Protein AF-A0A4Y7TJY1-F1 (afdb_monomer_lite)

Foldseek 3Di:
DAAAQAALDDDPPADHNHHDPVSVPDDFDPDQVCFQAACPPRDTHRDHPDNHHPVVVVVVPVVVVVVVVCVVDPDPPPDDDDPPRDDDDPDDDDDDDCPDPVVVVVVVVVVVVVVVVVVVVCVVVDDPPDDDDPDPDPPPDDDDDDDPDDPFDKAKEKEPAEWEQEPNDTHHAADADMDIDIGGQQAQLLLVLLLLQLSNQVRCCVRPVAGADSVFKWKAQPQQRHTDPVVCSDPPHTNNNVLVVQLVPCSRPPVVCNVVRYGYIYMYGYDDPPPPVPCVVPPPDDDDDDDDDDDDDDDDDDDDDDDDDDDDDDDDDDDDDDDDPPPDPPPDDDDPPPPAFDKFWWWKWAWDQDPVRDTDIDIDPHTFIKGWHPDFPDDDPFWGWIWMAGPNATWTWIWGQDQPPPDGQDLVNRVVQLRLQRVVLVVLQVLLVVLVVLCVVLSHDAAAEGGWNWIKIAGCDDPRHSHMTTITHDDPPPWDKDWLFDLLGAAPQQPDRHSLRVRLSQLSVCQVLLNQKGKGRWMFTWDQDSSGIHTYTYDIDMAGCVQPSHRSHPHLVSLVSSLVNHDRDPSNVSSVRDRSVRSCCCANPPNVPVDPSPVVPPPDDDDDDDDDDDDDPDDPDDDDDDDDDDDDDDDDDD

Structure (mmCIF, N/CA/C/O backbone):
data_AF-A0A4Y7TJY1-F1
#
_entry.id   AF-A0A4Y7TJY1-F1
#
loop_
_atom_site.group_PDB
_atom_site.id
_atom_site.type_symbol
_atom_site.label_atom_id
_atom_site.label_alt_id
_atom_site.label_comp_id
_atom_site.label_asym_id
_atom_site.label_entity_id
_atom_site.label_seq_id
_atom_site.pdbx_PDB_ins_code
_atom_site.Cartn_x
_atom_site.Cartn_y
_atom_site.Cartn_z
_atom_site.occupancy
_atom_site.B_iso_or_equiv
_atom_site.auth_seq_id
_atom_site.auth_comp_id
_atom_site.auth_asym_id
_atom_site.auth_atom_id
_atom_site.pdbx_PDB_model_num
ATOM 1 N N . MET A 1 1 ? 2.116 18.457 -52.964 1.00 70.31 1 MET A N 1
ATOM 2 C CA . MET A 1 1 ? 1.956 19.749 -52.269 1.00 70.31 1 MET A CA 1
ATOM 3 C C . MET A 1 1 ? 3.172 20.602 -52.580 1.00 70.31 1 MET A C 1
ATOM 5 O O . MET A 1 1 ? 4.274 20.055 -52.633 1.00 70.31 1 MET A O 1
ATOM 9 N N . THR A 1 2 ? 2.963 21.879 -52.875 1.00 86.75 2 THR A N 1
ATOM 10 C CA . THR A 1 2 ? 4.010 22.831 -53.253 1.00 86.75 2 THR A CA 1
ATOM 11 C C . THR A 1 2 ? 4.798 23.290 -52.031 1.00 86.75 2 THR A C 1
ATOM 13 O O . THR A 1 2 ? 4.287 23.365 -50.912 1.00 86.75 2 THR A O 1
ATOM 16 N N . ARG A 1 3 ? 6.097 23.515 -52.228 1.00 91.62 3 ARG A N 1
ATOM 17 C CA . ARG A 1 3 ? 7.054 23.757 -51.148 1.00 91.62 3 ARG A CA 1
ATOM 18 C C . ARG A 1 3 ? 7.685 25.115 -51.317 1.00 91.62 3 ARG A C 1
ATOM 20 O O . ARG A 1 3 ? 7.944 25.537 -52.439 1.00 91.62 3 ARG A O 1
ATOM 27 N N . CYS A 1 4 ? 7.977 25.751 -50.193 1.00 96.00 4 CYS A N 1
ATOM 28 C CA . CYS A 1 4 ? 8.769 26.963 -50.201 1.00 96.00 4 CYS A CA 1
ATOM 29 C C . CYS A 1 4 ? 10.196 26.643 -50.662 1.00 96.00 4 CYS A C 1
ATOM 31 O O . CYS A 1 4 ? 10.893 25.872 -49.997 1.00 96.00 4 CYS A O 1
ATOM 33 N N . SER A 1 5 ? 10.645 27.275 -51.747 1.00 95.19 5 SER A N 1
ATOM 34 C CA . SER A 1 5 ? 12.026 27.165 -52.243 1.00 95.19 5 SER A CA 1
ATOM 35 C C . SER A 1 5 ? 13.069 27.709 -51.254 1.00 95.19 5 SER A C 1
ATOM 37 O O . SER A 1 5 ? 14.223 27.302 -51.299 1.00 95.19 5 SER A O 1
ATOM 39 N N . GLY A 1 6 ? 12.663 28.572 -50.312 1.00 96.25 6 GLY A N 1
ATOM 40 C CA . GLY A 1 6 ? 13.545 29.161 -49.299 1.00 96.25 6 GLY A CA 1
ATOM 41 C C . GLY A 1 6 ? 13.727 28.340 -48.015 1.00 96.25 6 GLY A C 1
ATOM 42 O O . GLY A 1 6 ? 14.833 28.293 -47.498 1.00 96.25 6 GLY A O 1
ATOM 43 N N . CYS A 1 7 ? 12.681 27.703 -47.470 1.00 95.62 7 CYS A N 1
ATOM 44 C CA . CYS A 1 7 ? 12.757 26.997 -46.171 1.00 95.62 7 CYS A CA 1
ATOM 45 C C . CYS A 1 7 ? 12.320 25.527 -46.208 1.00 95.62 7 CYS A C 1
ATOM 47 O O . CYS A 1 7 ? 12.249 24.875 -45.168 1.00 95.62 7 CYS A O 1
ATOM 49 N N . SER A 1 8 ? 11.985 24.996 -47.385 1.00 95.56 8 SER A N 1
ATOM 50 C CA . SER A 1 8 ? 11.481 23.633 -47.619 1.00 95.56 8 SER A CA 1
ATOM 51 C C . SER A 1 8 ? 10.107 23.286 -47.022 1.00 95.56 8 SER A C 1
ATOM 53 O O . SER A 1 8 ? 9.554 22.247 -47.388 1.00 95.56 8 SER A O 1
ATOM 55 N N . ARG A 1 9 ? 9.519 24.137 -46.163 1.00 93.81 9 ARG A N 1
ATOM 56 C CA . ARG A 1 9 ? 8.193 23.904 -45.562 1.00 93.81 9 ARG A CA 1
ATOM 57 C C . ARG A 1 9 ? 7.085 23.852 -46.617 1.00 93.81 9 ARG A C 1
ATOM 59 O O . ARG A 1 9 ? 7.161 24.483 -47.675 1.00 93.81 9 ARG A O 1
ATOM 66 N N . ASN A 1 10 ? 6.050 23.086 -46.300 1.00 92.88 10 ASN A N 1
ATOM 67 C CA . ASN A 1 10 ? 4.933 22.799 -47.185 1.00 92.88 10 ASN A CA 1
ATOM 68 C C . ASN A 1 10 ? 3.810 23.838 -47.038 1.00 92.88 10 ASN A C 1
ATOM 70 O O . ASN A 1 10 ? 3.381 24.132 -45.924 1.00 92.88 10 ASN A O 1
ATOM 74 N N . PHE A 1 11 ? 3.332 24.380 -48.160 1.00 93.12 11 PHE A N 1
ATOM 75 C CA . PHE A 1 11 ? 2.278 25.393 -48.197 1.00 93.12 11 PHE A CA 1
ATOM 76 C C . PHE A 1 11 ? 1.290 25.051 -49.323 1.00 93.12 11 PHE A C 1
ATOM 78 O O . PHE A 1 11 ? 1.629 25.226 -50.492 1.00 93.12 11 PHE A O 1
ATOM 85 N N . PRO A 1 12 ? 0.060 24.597 -49.011 1.00 88.81 12 PRO A N 1
ATOM 86 C CA . PRO A 1 12 ? -0.884 24.087 -50.013 1.00 88.81 12 PRO A CA 1
ATOM 87 C C . PRO A 1 12 ? -1.243 25.063 -51.142 1.00 88.81 12 PRO A C 1
ATOM 89 O O . PRO A 1 12 ? -1.577 24.623 -52.237 1.00 88.81 12 PRO A O 1
ATOM 92 N N . ALA A 1 13 ? -1.177 26.370 -50.878 1.00 92.69 13 ALA A N 1
ATOM 93 C CA . ALA A 1 13 ? -1.553 27.430 -51.814 1.00 92.69 13 ALA A CA 1
ATOM 94 C C . ALA A 1 13 ? -0.352 28.105 -52.509 1.00 92.69 13 ALA A C 1
ATOM 96 O O . ALA A 1 13 ? -0.518 29.131 -53.164 1.00 92.69 13 ALA A O 1
ATOM 97 N N . LEU A 1 14 ? 0.866 27.583 -52.341 1.00 94.88 14 LEU A N 1
ATOM 98 C CA . LEU A 1 14 ? 2.070 28.196 -52.903 1.00 94.88 14 LEU A CA 1
ATOM 99 C C . LEU A 1 14 ? 2.267 27.767 -54.365 1.00 94.88 14 LEU A C 1
ATOM 101 O O . LEU A 1 14 ? 2.017 26.613 -54.698 1.00 94.88 14 LEU A O 1
ATOM 105 N N . ALA A 1 15 ? 2.721 28.659 -55.246 1.00 92.69 15 ALA A N 1
ATOM 106 C CA . ALA A 1 15 ? 3.098 28.270 -56.610 1.00 92.69 15 ALA A CA 1
ATOM 107 C C . ALA A 1 15 ? 4.378 27.405 -56.612 1.00 92.69 15 ALA A C 1
ATOM 109 O O . ALA A 1 15 ? 5.124 27.386 -55.629 1.00 92.69 15 ALA A O 1
ATOM 110 N N . HIS A 1 16 ? 4.639 26.677 -57.705 1.00 90.44 16 HIS A N 1
ATOM 111 C CA . HIS A 1 16 ? 5.894 25.931 -57.856 1.00 90.44 16 HIS A CA 1
ATOM 112 C C . HIS A 1 16 ? 7.080 26.910 -57.794 1.00 90.44 16 HIS A C 1
ATOM 114 O O . HIS A 1 16 ? 7.009 27.995 -58.365 1.00 90.44 16 HIS A O 1
ATOM 120 N N . ASP A 1 17 ? 8.116 26.561 -57.028 1.00 90.25 17 ASP A N 1
ATOM 121 C CA . ASP A 1 17 ? 9.324 27.369 -56.775 1.00 90.25 17 ASP A CA 1
ATOM 122 C C . ASP A 1 17 ? 9.122 28.728 -56.081 1.00 90.25 17 ASP A C 1
ATOM 124 O O . ASP A 1 17 ? 10.088 29.459 -55.837 1.00 90.25 17 ASP A O 1
ATOM 128 N N . ALA A 1 18 ? 7.897 29.057 -55.666 1.00 94.38 18 ALA A N 1
ATOM 129 C CA . ALA A 1 18 ? 7.642 30.276 -54.916 1.00 94.38 18 ALA A CA 1
ATOM 130 C C . ALA A 1 18 ? 8.153 30.184 -53.466 1.00 94.38 18 ALA A C 1
ATOM 132 O O . ALA A 1 18 ? 8.266 29.116 -52.858 1.00 94.38 18 ALA A O 1
ATOM 133 N N . ARG A 1 19 ? 8.461 31.351 -52.895 1.00 95.62 19 ARG A N 1
ATOM 134 C CA . ARG A 1 19 ? 8.821 31.514 -51.480 1.00 95.62 19 ARG A CA 1
ATOM 135 C C . ARG A 1 19 ? 7.575 31.804 -50.659 1.00 95.62 19 ARG A C 1
ATOM 137 O O . ARG A 1 19 ? 6.732 32.583 -51.095 1.00 95.62 19 ARG A O 1
ATOM 144 N N . CYS A 1 20 ? 7.465 31.223 -49.467 1.00 96.00 20 CYS A N 1
ATOM 145 C CA . CYS A 1 20 ? 6.410 31.585 -48.522 1.00 96.00 20 CYS A CA 1
ATOM 146 C C . CYS A 1 20 ? 6.605 33.016 -48.004 1.00 96.00 20 CYS A C 1
ATOM 148 O O . CYS A 1 20 ? 7.716 33.544 -48.064 1.00 96.00 20 CYS A O 1
ATOM 150 N N . GLY A 1 21 ? 5.553 33.622 -47.443 1.00 95.25 21 GLY A N 1
ATOM 151 C CA . GLY A 1 21 ? 5.612 35.003 -46.943 1.00 95.25 21 GLY A CA 1
ATOM 152 C C . GLY A 1 21 ? 6.767 35.247 -45.963 1.00 95.25 21 GLY A C 1
ATOM 153 O O . GLY A 1 21 ? 7.467 36.244 -46.071 1.00 95.25 21 GLY A O 1
ATOM 154 N N . HIS A 1 22 ? 7.066 34.282 -45.087 1.00 94.44 22 HIS A N 1
ATOM 155 C CA . HIS A 1 22 ? 8.203 34.374 -44.160 1.00 94.44 22 HIS A CA 1
ATOM 156 C C . HIS A 1 22 ? 9.560 34.444 -44.877 1.00 94.44 22 HIS A C 1
ATOM 158 O O . HIS A 1 22 ? 10.417 35.244 -44.521 1.00 94.44 22 HIS A O 1
ATOM 164 N N . CYS A 1 23 ? 9.753 33.641 -45.925 1.00 95.81 23 CYS A N 1
ATOM 165 C CA . CYS A 1 23 ? 10.979 33.657 -46.728 1.00 95.81 23 CYS A CA 1
ATOM 166 C C . CYS A 1 23 ? 11.071 34.853 -47.682 1.00 95.81 23 CYS A C 1
ATOM 168 O O . CYS A 1 23 ? 12.161 35.141 -48.158 1.00 95.81 23 CYS A O 1
ATOM 170 N N . GLN A 1 24 ? 9.956 35.521 -47.987 1.00 95.81 24 GLN A N 1
ATOM 171 C CA . GLN A 1 24 ? 9.954 36.766 -48.761 1.00 95.81 24 GLN A CA 1
ATOM 172 C C . GLN A 1 24 ? 10.336 37.977 -47.899 1.00 95.81 24 GLN A C 1
ATOM 174 O O . GLN A 1 24 ? 10.910 38.931 -48.410 1.00 95.81 24 GLN A O 1
ATOM 179 N N . LEU A 1 25 ? 10.027 37.935 -46.598 1.00 95.12 25 LEU A N 1
ATOM 180 C CA . LEU A 1 25 ? 10.331 39.011 -45.650 1.00 95.12 25 LEU A CA 1
ATOM 181 C C . LEU A 1 25 ? 11.764 38.956 -45.102 1.00 95.12 25 LEU A C 1
ATOM 183 O O . LEU A 1 25 ? 12.270 39.961 -44.604 1.00 95.12 25 LEU A O 1
ATOM 187 N N . LYS A 1 26 ? 12.432 37.799 -45.166 1.00 94.44 26 LYS A N 1
ATOM 188 C CA . LYS A 1 26 ? 13.830 37.670 -44.740 1.00 94.44 26 LYS A CA 1
ATOM 189 C C . LYS A 1 26 ? 14.770 38.292 -45.773 1.00 94.44 26 LYS A C 1
ATOM 191 O O . LYS A 1 26 ? 14.588 38.129 -46.976 1.00 94.44 26 LYS A O 1
ATOM 196 N N . LYS A 1 27 ? 15.807 38.984 -45.287 1.00 94.12 27 LYS A N 1
ATOM 197 C CA . LYS A 1 27 ? 16.873 39.521 -46.139 1.00 94.12 27 LYS A CA 1
ATOM 198 C C . LYS A 1 27 ? 17.574 38.358 -46.861 1.00 94.12 27 LYS A C 1
ATOM 200 O O . LYS A 1 27 ? 17.953 37.401 -46.177 1.00 94.12 27 LYS A O 1
ATOM 205 N N . PRO A 1 28 ? 17.757 38.432 -48.192 1.00 92.06 28 PRO A N 1
ATOM 206 C CA . PRO A 1 28 ? 18.382 37.349 -48.923 1.00 92.06 28 PRO A CA 1
ATOM 207 C C . PRO A 1 28 ? 19.860 37.180 -48.544 1.00 92.06 28 PRO A C 1
ATOM 209 O O . PRO A 1 28 ? 20.559 38.167 -48.295 1.00 92.06 28 PRO A O 1
ATOM 212 N N . ARG A 1 29 ? 20.325 35.930 -48.498 1.00 93.50 29 ARG A N 1
ATOM 213 C CA . ARG A 1 29 ? 21.725 35.536 -48.283 1.00 93.50 29 ARG A CA 1
ATOM 214 C C . ARG A 1 29 ? 22.392 35.349 -49.641 1.00 93.50 29 ARG A C 1
ATOM 216 O O . ARG A 1 29 ? 21.967 34.504 -50.428 1.00 93.50 29 ARG A O 1
ATOM 223 N N . ALA A 1 30 ? 23.404 36.166 -49.924 1.00 88.25 30 ALA A N 1
ATOM 224 C CA . ALA A 1 30 ? 24.015 36.259 -51.251 1.00 88.25 30 ALA A CA 1
ATOM 225 C C . ALA A 1 30 ? 24.935 35.074 -51.590 1.00 88.25 30 ALA A C 1
ATOM 227 O O . ALA A 1 30 ? 25.140 34.784 -52.766 1.00 88.25 30 ALA A O 1
ATOM 228 N N . LEU A 1 31 ? 25.476 34.401 -50.572 1.00 93.00 31 LEU A N 1
ATOM 229 C CA . LEU A 1 31 ? 26.429 33.304 -50.708 1.00 93.00 31 LEU A CA 1
ATOM 230 C C . LEU A 1 31 ? 25.761 31.975 -50.343 1.00 93.00 31 LEU A C 1
ATOM 232 O O . LEU A 1 31 ? 25.045 31.889 -49.342 1.00 93.00 31 LEU A O 1
ATOM 236 N N . ILE A 1 32 ? 25.976 30.940 -51.159 1.00 91.81 32 ILE A N 1
ATOM 237 C CA . ILE A 1 32 ? 25.360 29.618 -50.958 1.00 91.81 32 ILE A CA 1
ATOM 238 C C . ILE A 1 32 ? 25.939 28.910 -49.728 1.00 91.81 32 ILE A C 1
ATOM 240 O O . ILE A 1 32 ? 25.266 28.096 -49.102 1.00 91.81 32 ILE A O 1
ATOM 244 N N . GLU A 1 33 ? 27.156 29.275 -49.334 1.00 92.38 33 GLU A N 1
ATOM 245 C CA . GLU A 1 33 ? 27.851 28.806 -48.135 1.00 92.38 33 GLU A CA 1
ATOM 246 C C . GLU A 1 33 ? 27.136 29.241 -46.847 1.00 92.38 33 GLU A C 1
ATOM 248 O O . GLU A 1 33 ? 27.290 28.611 -45.804 1.00 92.38 33 GLU A O 1
ATOM 253 N N . GLU A 1 34 ? 26.316 30.294 -46.916 1.00 92.56 34 GLU A N 1
ATOM 254 C CA . GLU A 1 34 ? 25.502 30.771 -45.796 1.00 92.56 34 GLU A CA 1
ATOM 255 C C . GLU A 1 34 ? 24.132 30.078 -45.723 1.00 92.56 34 GLU A C 1
ATOM 257 O O . GLU A 1 34 ? 23.330 30.374 -44.830 1.00 92.56 34 GLU A O 1
ATOM 262 N N . TRP A 1 35 ? 23.799 29.201 -46.673 1.00 97.00 35 TRP A N 1
ATOM 263 C CA . TRP A 1 35 ? 22.515 28.505 -46.700 1.00 97.00 35 TRP A CA 1
ATOM 264 C C . TRP A 1 35 ? 22.553 27.290 -45.771 1.00 97.00 35 TRP A C 1
ATOM 266 O O . TRP A 1 35 ? 23.569 26.614 -45.634 1.00 97.00 35 TRP A O 1
ATOM 276 N N . GLY A 1 36 ? 21.424 26.981 -45.133 1.00 94.56 36 GLY A N 1
ATOM 277 C CA . GLY A 1 36 ? 21.324 25.772 -44.320 1.00 94.56 36 GLY A CA 1
ATOM 278 C C . GLY A 1 36 ? 21.211 24.540 -45.216 1.00 94.56 36 GLY A C 1
ATOM 279 O O . GLY A 1 36 ? 20.316 24.474 -46.061 1.00 94.56 36 GLY A O 1
ATOM 280 N N . SER A 1 37 ? 22.091 23.557 -45.038 1.00 95.75 37 SER A N 1
ATOM 281 C CA . SER A 1 37 ? 22.025 22.270 -45.732 1.00 95.75 37 SER A CA 1
ATOM 282 C C . SER A 1 37 ? 21.289 21.228 -44.893 1.00 95.75 37 SER A C 1
ATOM 284 O O . SER A 1 37 ? 21.457 21.127 -43.680 1.00 95.75 37 SER A O 1
ATOM 286 N N . CYS A 1 38 ? 20.432 20.446 -45.547 1.00 94.75 38 CYS A N 1
ATOM 287 C CA . CYS A 1 38 ? 19.780 19.305 -44.917 1.00 94.75 38 CYS A CA 1
ATOM 288 C C . CYS A 1 38 ? 20.818 18.220 -44.601 1.00 94.75 38 CYS A C 1
ATOM 290 O O . CYS A 1 38 ? 21.448 17.704 -45.524 1.00 94.75 38 CYS A O 1
ATOM 292 N N . SER A 1 39 ? 20.934 17.806 -43.340 1.00 92.75 39 SER A N 1
ATOM 293 C CA . SER A 1 39 ? 21.872 16.769 -42.896 1.00 92.75 39 SER A CA 1
ATOM 294 C C . SER A 1 39 ? 21.580 15.382 -43.475 1.00 92.75 39 SER A C 1
ATOM 296 O O . SER A 1 39 ? 22.467 14.537 -43.486 1.00 92.75 39 SER A O 1
ATOM 298 N N . HIS A 1 40 ? 20.367 15.145 -43.991 1.00 92.19 40 HIS A N 1
ATOM 299 C CA . HIS A 1 40 ? 19.986 13.862 -44.585 1.00 92.19 40 HIS A CA 1
ATOM 300 C C . HIS A 1 40 ? 20.140 13.819 -46.114 1.00 92.19 40 HIS A C 1
ATOM 302 O O . HIS A 1 40 ? 20.742 12.892 -46.641 1.00 92.19 40 HIS A O 1
ATOM 308 N N . CYS A 1 41 ? 19.613 14.804 -46.855 1.00 94.00 41 CYS A N 1
ATOM 309 C CA . CYS A 1 41 ? 19.654 14.789 -48.331 1.00 94.00 41 CYS A CA 1
ATOM 310 C C . CYS A 1 41 ? 20.677 15.745 -48.957 1.00 94.00 41 CYS A C 1
ATOM 312 O O . CYS A 1 41 ? 20.738 15.845 -50.181 1.00 94.00 41 CYS A O 1
ATOM 314 N N . GLY A 1 42 ? 21.409 16.519 -48.153 1.00 94.69 42 GLY A N 1
ATOM 315 C CA . GLY A 1 42 ? 22.419 17.475 -48.617 1.00 94.69 42 GLY A CA 1
ATOM 316 C C . GLY A 1 42 ? 21.879 18.711 -49.346 1.00 94.69 42 GLY A C 1
ATOM 317 O O . GLY A 1 42 ? 22.651 19.595 -49.699 1.00 94.69 42 GLY A O 1
ATOM 318 N N . SER A 1 43 ? 20.566 18.819 -49.582 1.00 95.19 43 SER A N 1
ATOM 319 C CA . SER A 1 43 ? 19.988 19.973 -50.282 1.00 95.19 43 SER A CA 1
ATOM 320 C C . SER A 1 43 ? 20.085 21.240 -49.430 1.00 95.19 43 SER A C 1
ATOM 322 O O . SER A 1 43 ? 19.687 21.230 -48.262 1.00 95.19 43 SER A O 1
ATOM 324 N N . ALA A 1 44 ? 20.576 22.324 -50.030 1.00 95.56 44 ALA A N 1
ATOM 325 C CA . ALA A 1 44 ? 20.696 23.628 -49.392 1.00 95.56 44 ALA A CA 1
ATOM 326 C C . ALA A 1 44 ? 19.414 24.454 -49.559 1.00 95.56 44 ALA A C 1
ATOM 328 O O . ALA A 1 44 ? 18.839 24.515 -50.646 1.00 95.56 44 ALA A O 1
ATOM 329 N N . TYR A 1 45 ? 18.987 25.110 -48.482 1.00 96.56 45 TYR A N 1
ATOM 330 C CA . TYR A 1 45 ? 17.880 26.058 -48.480 1.00 96.56 45 TYR A CA 1
ATOM 331 C C . TYR A 1 45 ? 18.303 27.322 -47.732 1.00 96.56 45 TYR A C 1
ATOM 333 O O . TYR A 1 45 ? 18.798 27.271 -46.605 1.00 96.56 45 TYR A O 1
ATOM 341 N N . GLU A 1 46 ? 18.069 28.473 -48.349 1.00 96.62 46 GLU A N 1
ATOM 342 C CA . GLU A 1 46 ? 18.521 29.774 -47.849 1.00 96.62 46 GLU A CA 1
ATOM 343 C C . GLU A 1 46 ? 18.050 30.101 -46.424 1.00 96.62 46 GLU A C 1
ATOM 345 O O . GLU A 1 46 ? 18.721 30.798 -45.660 1.00 96.62 46 GLU A O 1
ATOM 350 N N . HIS A 1 47 ? 16.882 29.591 -46.048 1.00 96.38 47 HIS A N 1
ATOM 351 C CA . HIS A 1 47 ? 16.245 29.836 -44.761 1.00 96.38 47 HIS A CA 1
ATOM 352 C C . HIS A 1 47 ? 15.802 28.530 -44.096 1.00 96.38 47 HIS A C 1
ATOM 354 O O . HIS A 1 47 ? 14.711 28.475 -43.520 1.00 96.38 47 HIS A O 1
ATOM 360 N N . LEU A 1 48 ? 16.611 27.470 -44.193 1.00 95.88 48 LEU A N 1
ATOM 361 C CA . LEU A 1 48 ? 16.347 26.232 -43.463 1.00 95.88 48 LEU A CA 1
ATOM 362 C C . LEU A 1 48 ? 16.368 26.493 -41.948 1.00 95.88 48 LEU A C 1
ATOM 364 O O . LEU A 1 48 ? 17.385 26.895 -41.390 1.00 95.88 48 LEU A O 1
ATOM 368 N N . GLU A 1 49 ? 15.235 26.274 -41.282 1.00 88.69 49 GLU A N 1
ATOM 369 C CA . GLU A 1 49 ? 15.100 26.376 -39.824 1.00 88.69 49 GLU A CA 1
ATOM 370 C C . GLU A 1 49 ? 15.161 24.958 -39.233 1.00 88.69 49 GLU A C 1
ATOM 372 O O . GLU A 1 49 ? 14.125 24.369 -38.926 1.00 88.69 49 GLU A O 1
ATOM 377 N N . GLY A 1 50 ? 16.363 24.376 -39.166 1.00 89.81 50 GLY A N 1
ATOM 378 C CA . GLY A 1 50 ? 16.614 23.040 -38.609 1.00 89.81 50 GLY A CA 1
ATOM 379 C C . GLY A 1 50 ? 17.686 22.248 -39.364 1.00 89.81 50 GLY A C 1
ATOM 380 O O . GLY A 1 50 ? 18.166 22.682 -40.407 1.00 89.81 50 GLY A O 1
ATOM 381 N N . ALA A 1 51 ? 18.048 21.072 -38.839 1.00 91.75 51 ALA A N 1
ATOM 382 C CA . ALA A 1 51 ? 19.023 20.180 -39.475 1.00 91.75 51 ALA A CA 1
ATOM 383 C C . ALA A 1 51 ? 18.440 19.405 -40.671 1.00 91.75 51 ALA A C 1
ATOM 385 O O . ALA A 1 51 ? 19.176 19.001 -41.561 1.00 91.75 51 ALA A O 1
ATOM 386 N N . LEU A 1 52 ? 17.118 19.207 -40.726 1.00 92.62 52 LEU A N 1
ATOM 387 C CA . LEU A 1 52 ? 16.452 18.409 -41.757 1.00 92.62 52 LEU A CA 1
ATOM 388 C C . LEU A 1 52 ? 15.499 19.265 -42.592 1.00 92.62 52 LEU A C 1
ATOM 390 O O . LEU A 1 52 ? 14.734 20.068 -42.061 1.00 92.62 52 LEU A O 1
ATOM 394 N N . CYS A 1 53 ? 15.503 19.059 -43.910 1.00 94.06 53 CYS A N 1
ATOM 395 C CA . CYS A 1 53 ? 14.463 19.605 -44.774 1.00 94.06 53 CYS A CA 1
ATOM 396 C C . CYS A 1 53 ? 13.170 18.811 -44.628 1.00 94.06 53 CYS A C 1
ATOM 398 O O . CYS A 1 53 ? 13.201 17.608 -44.379 1.00 94.06 53 CYS A O 1
ATOM 400 N N . PHE A 1 54 ? 12.041 19.456 -44.913 1.00 89.50 54 PHE A N 1
ATOM 401 C CA . PHE A 1 54 ? 10.710 18.861 -44.764 1.00 89.50 54 PHE A CA 1
ATOM 402 C C . PHE A 1 54 ? 10.541 17.536 -45.533 1.00 89.50 54 PHE A C 1
ATOM 404 O O . PHE A 1 54 ? 9.778 16.667 -45.138 1.00 89.50 54 PHE A O 1
ATOM 411 N N . LYS A 1 55 ? 11.276 17.353 -46.644 1.00 87.50 55 LYS A N 1
ATOM 412 C CA . LYS A 1 55 ? 11.299 16.096 -47.420 1.00 87.50 55 LYS A CA 1
ATOM 413 C C . LYS A 1 55 ? 11.827 14.922 -46.597 1.00 87.50 55 LYS A C 1
ATOM 415 O O . LYS A 1 55 ? 11.321 13.822 -46.747 1.00 87.50 55 LYS A O 1
ATOM 420 N N . CYS A 1 56 ? 12.851 15.179 -45.795 1.00 89.44 56 CYS A N 1
ATOM 421 C CA . CYS A 1 56 ? 13.521 14.190 -44.965 1.00 89.44 56 CYS A CA 1
ATOM 422 C C . CYS A 1 56 ? 12.808 14.030 -43.626 1.00 89.44 56 CYS A C 1
ATOM 424 O O . CYS A 1 56 ? 12.762 12.927 -43.111 1.00 89.44 56 CYS A O 1
ATOM 426 N N . THR A 1 57 ? 12.181 15.094 -43.118 1.00 85.81 57 THR A N 1
ATOM 427 C CA . THR A 1 57 ? 11.315 15.013 -41.935 1.00 85.81 57 THR A CA 1
ATOM 428 C C . THR A 1 57 ? 10.084 14.135 -42.193 1.00 85.81 57 THR A C 1
ATOM 430 O O . THR A 1 57 ? 9.728 13.338 -41.340 1.00 85.81 57 THR A O 1
ATOM 433 N N . ASP A 1 58 ? 9.479 14.223 -43.386 1.00 73.12 58 ASP A N 1
ATOM 434 C CA . ASP A 1 58 ? 8.354 13.361 -43.793 1.00 73.12 58 ASP A CA 1
ATOM 435 C C . ASP A 1 58 ? 8.783 11.925 -44.174 1.00 73.12 58 ASP A C 1
ATOM 437 O O . ASP A 1 58 ? 7.932 11.043 -44.285 1.00 73.12 58 ASP A O 1
ATOM 441 N N . ALA A 1 59 ? 10.070 11.682 -44.453 1.00 56.66 59 ALA A N 1
ATOM 442 C CA . ALA A 1 59 ? 10.562 10.377 -44.909 1.00 56.66 59 ALA A CA 1
ATOM 443 C C . ALA A 1 59 ? 10.800 9.380 -43.760 1.00 56.66 59 ALA A C 1
ATOM 445 O O . ALA A 1 59 ? 10.792 8.177 -44.011 1.00 56.66 59 ALA A O 1
ATOM 446 N N . ASP A 1 60 ? 10.931 9.857 -42.517 1.00 48.78 60 ASP A N 1
ATOM 447 C CA . ASP A 1 60 ? 10.967 8.992 -41.326 1.00 48.78 60 ASP A CA 1
ATOM 448 C C . ASP A 1 60 ? 9.584 8.414 -40.958 1.00 48.78 60 ASP A C 1
ATOM 450 O O . ASP A 1 60 ? 9.486 7.472 -40.174 1.00 48.78 60 ASP A O 1
ATOM 454 N N . ASP A 1 61 ? 8.508 8.863 -41.615 1.00 50.19 61 ASP A N 1
ATOM 455 C CA . ASP A 1 61 ? 7.190 8.223 -41.567 1.00 50.19 61 ASP A CA 1
ATOM 456 C C . ASP A 1 61 ? 7.044 7.177 -42.691 1.00 50.19 61 ASP A C 1
ATOM 458 O O . ASP A 1 61 ? 6.168 7.260 -43.564 1.00 50.19 61 ASP A O 1
ATOM 462 N N . GLY A 1 62 ? 7.878 6.130 -42.660 1.00 52.44 62 GLY A N 1
ATOM 463 C CA . GLY A 1 62 ? 7.866 5.018 -43.633 1.00 52.44 62 GLY A CA 1
ATOM 464 C C . GLY A 1 62 ? 6.492 4.345 -43.839 1.00 52.44 62 GLY A C 1
ATOM 465 O O . GLY A 1 62 ? 6.241 3.689 -44.851 1.00 52.44 62 GLY A O 1
ATOM 466 N N . VAL A 1 63 ? 5.545 4.573 -42.929 1.00 50.34 63 VAL A N 1
ATOM 467 C CA . VAL A 1 63 ? 4.166 4.068 -42.982 1.00 50.34 63 VAL A CA 1
ATOM 468 C C . VAL A 1 63 ? 3.297 4.817 -44.008 1.00 50.34 63 VAL A C 1
ATOM 470 O O . VAL A 1 63 ? 2.450 4.210 -44.670 1.00 50.34 63 VAL A O 1
ATOM 473 N N . VAL A 1 64 ? 3.508 6.122 -44.207 1.00 49.66 64 VAL A N 1
ATOM 474 C CA . VAL A 1 64 ? 2.674 6.943 -45.110 1.00 49.66 64 VAL A CA 1
ATOM 475 C C . VAL A 1 64 ? 3.036 6.697 -46.577 1.00 49.66 64 VAL A C 1
ATOM 477 O O . VAL A 1 64 ? 2.171 6.746 -47.458 1.00 49.66 64 VAL A O 1
ATOM 480 N N . GLN A 1 65 ? 4.299 6.375 -46.853 1.00 47.66 65 GLN A N 1
ATOM 481 C CA . GLN A 1 65 ? 4.776 6.067 -48.201 1.00 47.66 65 GLN A CA 1
ATOM 482 C C . GLN A 1 65 ? 4.338 4.663 -48.655 1.00 47.66 65 GLN A C 1
ATOM 484 O O . GLN A 1 65 ? 3.906 4.511 -49.799 1.00 47.66 65 GLN A O 1
ATOM 489 N N . ALA A 1 66 ? 4.307 3.680 -47.744 1.00 51.53 66 ALA A N 1
ATOM 490 C CA . ALA A 1 66 ? 3.719 2.359 -47.990 1.00 51.53 66 ALA A CA 1
ATOM 491 C C . ALA A 1 66 ? 2.203 2.442 -48.269 1.00 51.53 66 ALA A C 1
ATOM 493 O O . ALA A 1 66 ? 1.702 1.824 -49.211 1.00 51.53 66 ALA A O 1
ATOM 494 N N . ALA A 1 67 ? 1.477 3.281 -47.520 1.00 48.59 67 ALA A N 1
ATOM 495 C CA . ALA A 1 67 ? 0.048 3.507 -47.736 1.00 48.59 67 ALA A CA 1
ATOM 496 C C . ALA A 1 67 ? -0.248 4.223 -49.068 1.00 48.59 67 ALA A C 1
ATOM 498 O O . ALA A 1 67 ? -1.184 3.855 -49.777 1.00 48.59 67 ALA A O 1
ATOM 499 N N . ARG A 1 68 ? 0.565 5.214 -49.463 1.00 52.78 68 ARG A N 1
ATOM 500 C CA . ARG A 1 68 ? 0.419 5.889 -50.767 1.00 52.78 68 ARG A CA 1
ATOM 501 C C . ARG A 1 68 ? 0.798 4.989 -51.945 1.00 52.78 68 ARG A C 1
ATOM 503 O O . ARG A 1 68 ? 0.137 5.075 -52.975 1.00 52.78 68 ARG A O 1
ATOM 510 N N . GLY A 1 69 ? 1.785 4.103 -51.787 1.00 57.50 69 GLY A N 1
ATOM 511 C CA . GLY A 1 69 ? 2.122 3.078 -52.783 1.00 57.50 69 GLY A CA 1
ATOM 512 C C . GLY A 1 69 ? 0.979 2.085 -53.016 1.00 57.50 69 GLY A C 1
ATOM 513 O O . GLY A 1 69 ? 0.628 1.809 -54.161 1.00 57.50 69 GLY A O 1
ATOM 514 N N . ALA A 1 70 ? 0.324 1.636 -51.942 1.00 52.97 70 ALA A N 1
ATOM 515 C CA . ALA A 1 70 ? -0.837 0.747 -52.023 1.00 52.97 70 ALA A CA 1
ATOM 516 C C . ALA A 1 70 ? -2.076 1.411 -52.660 1.00 52.97 70 ALA A C 1
ATOM 518 O O . ALA A 1 70 ? -2.868 0.741 -53.317 1.00 52.97 70 ALA A O 1
ATOM 519 N N . ILE A 1 71 ? -2.239 2.730 -52.501 1.00 59.06 71 ILE A N 1
ATOM 520 C CA . ILE A 1 71 ? -3.357 3.491 -53.090 1.00 59.06 71 ILE A CA 1
ATOM 521 C C . ILE A 1 71 ? -3.090 3.855 -54.561 1.00 59.06 71 ILE A C 1
ATOM 523 O O . ILE A 1 71 ? -4.020 3.870 -55.363 1.00 59.06 71 ILE A O 1
ATOM 527 N N . ALA A 1 72 ? -1.837 4.134 -54.934 1.00 59.09 72 ALA A N 1
ATOM 528 C CA . ALA A 1 72 ? -1.459 4.487 -56.305 1.00 59.09 72 ALA A CA 1
ATOM 529 C C . ALA A 1 72 ? -1.363 3.275 -57.252 1.00 59.09 72 ALA A C 1
ATOM 531 O O . ALA A 1 72 ? -1.343 3.451 -58.468 1.00 59.09 72 ALA A O 1
ATOM 532 N N . SER A 1 73 ? -1.323 2.053 -56.715 1.00 45.97 73 SER A N 1
ATOM 533 C CA . SER A 1 73 ? -1.405 0.796 -57.470 1.00 45.97 73 SER A CA 1
ATOM 534 C C . SER A 1 73 ? -2.548 -0.072 -56.936 1.00 45.97 73 SER A C 1
ATOM 536 O O . SER A 1 73 ? -2.293 -1.068 -56.256 1.00 45.97 73 SER A O 1
ATOM 538 N N . PRO A 1 74 ? -3.821 0.286 -57.202 1.00 44.50 74 PRO A N 1
ATOM 539 C CA . PRO A 1 74 ? -4.940 -0.548 -56.797 1.00 44.50 74 PRO A CA 1
ATOM 540 C C . PRO A 1 74 ? -4.844 -1.880 -57.542 1.00 44.50 74 PRO A C 1
ATOM 542 O O . PRO A 1 74 ? -4.945 -1.943 -58.768 1.00 44.50 74 PRO A O 1
ATOM 545 N N . VAL A 1 75 ? -4.614 -2.948 -56.782 1.00 44.47 75 VAL A N 1
ATOM 546 C CA . VAL A 1 75 ? -4.541 -4.316 -57.292 1.00 44.47 75 VAL A CA 1
ATOM 547 C C . VAL A 1 75 ? -5.842 -4.620 -58.030 1.00 44.47 75 VAL A C 1
ATOM 549 O O . VAL A 1 75 ? -6.911 -4.625 -57.424 1.00 44.47 75 VAL A O 1
ATOM 552 N N . ASN A 1 76 ? -5.761 -4.850 -59.341 1.00 40.53 76 ASN A N 1
ATOM 553 C CA . ASN A 1 76 ? -6.883 -5.317 -60.146 1.00 40.53 76 ASN A CA 1
ATOM 554 C C . ASN A 1 76 ? -7.063 -6.824 -59.882 1.00 40.53 76 ASN A C 1
ATOM 556 O O . ASN A 1 76 ? -6.252 -7.617 -60.365 1.00 40.53 76 ASN A O 1
ATOM 560 N N . PRO A 1 77 ? -8.111 -7.262 -59.161 1.00 44.75 77 PRO A N 1
ATOM 561 C CA . PRO A 1 77 ? -8.250 -8.657 -58.740 1.00 44.75 77 PRO A CA 1
ATOM 562 C C . PRO A 1 77 ? -8.581 -9.624 -59.893 1.00 44.75 77 PRO A C 1
ATOM 564 O O . PRO A 1 77 ? -8.814 -10.805 -59.651 1.00 44.75 77 PRO A O 1
ATOM 567 N N . ARG A 1 78 ? -8.619 -9.154 -61.150 1.00 41.47 78 ARG A N 1
ATOM 568 C CA . ARG A 1 78 ? -8.874 -9.976 -62.346 1.00 41.47 78 ARG A CA 1
ATOM 569 C C . ARG A 1 78 ? -7.704 -10.079 -63.327 1.00 41.47 78 ARG A C 1
ATOM 571 O O . ARG A 1 78 ? -7.858 -10.743 -64.346 1.00 41.47 78 ARG A O 1
ATOM 578 N N . ALA A 1 79 ? -6.550 -9.481 -63.037 1.00 43.59 79 ALA A N 1
ATOM 579 C CA . ALA A 1 79 ? -5.392 -9.519 -63.931 1.00 43.59 79 ALA A CA 1
ATOM 580 C C . ALA A 1 79 ? -4.146 -10.074 -63.223 1.00 43.59 79 ALA A C 1
ATOM 582 O O . ALA A 1 79 ? -3.189 -9.354 -62.972 1.00 43.59 79 ALA A O 1
ATOM 583 N N . HIS A 1 80 ? -4.151 -11.375 -62.927 1.00 42.69 80 HIS A N 1
ATOM 584 C CA . HIS A 1 80 ? -2.915 -12.141 -62.761 1.00 42.69 80 HIS A CA 1
ATOM 585 C C . HIS A 1 80 ? -2.893 -13.267 -63.796 1.00 42.69 80 HIS A C 1
ATOM 587 O O . HIS A 1 80 ? -3.267 -14.406 -63.536 1.00 42.69 80 HIS A O 1
ATOM 593 N N . THR A 1 81 ? -2.440 -12.924 -64.996 1.00 41.50 81 THR A N 1
ATOM 594 C CA . THR A 1 81 ? -1.633 -13.831 -65.811 1.00 41.50 81 THR A CA 1
ATOM 595 C C . THR A 1 81 ? -0.183 -13.552 -65.438 1.00 41.50 81 THR A C 1
ATOM 597 O O . THR A 1 81 ? 0.279 -12.423 -65.595 1.00 41.50 81 THR A O 1
ATOM 600 N N . GLY A 1 82 ? 0.526 -14.547 -64.898 1.00 47.81 82 GLY A N 1
ATOM 601 C CA . GLY A 1 82 ? 1.985 -14.472 -64.794 1.00 47.81 82 GLY A CA 1
ATOM 602 C C . GLY A 1 82 ? 2.625 -14.345 -66.187 1.00 47.81 82 GLY A C 1
ATOM 603 O O 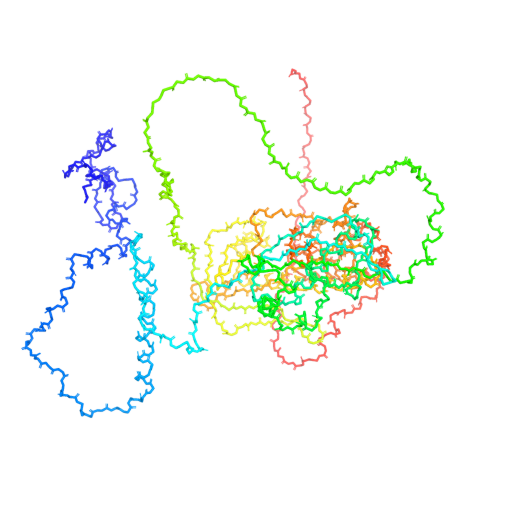. GLY A 1 82 ? 1.929 -14.563 -67.185 1.00 47.81 82 GLY A O 1
ATOM 604 N N . PRO A 1 83 ? 3.929 -14.030 -66.269 1.00 38.56 83 PRO A N 1
ATOM 605 C CA . PRO A 1 83 ? 4.634 -13.792 -67.534 1.00 38.56 83 PRO A CA 1
ATOM 606 C C . PRO A 1 83 ? 4.602 -14.966 -68.536 1.00 38.56 83 PRO A C 1
ATOM 608 O O . PRO A 1 83 ? 4.957 -14.763 -69.691 1.00 38.56 83 PRO A O 1
ATOM 611 N N . ASP A 1 84 ? 4.065 -16.133 -68.154 1.00 43.06 84 ASP A N 1
ATOM 612 C CA . ASP A 1 84 ? 4.007 -17.331 -69.004 1.00 43.06 84 ASP A CA 1
ATOM 613 C C . ASP A 1 84 ? 2.579 -17.824 -69.340 1.00 43.06 84 ASP A C 1
ATOM 615 O O . ASP A 1 84 ? 2.413 -18.897 -69.921 1.00 43.06 84 ASP A O 1
ATOM 619 N N . GLY A 1 85 ? 1.525 -17.074 -68.994 1.00 41.03 85 GLY A N 1
ATOM 620 C CA . GLY A 1 85 ? 0.182 -17.243 -69.579 1.00 41.03 85 GLY A CA 1
ATOM 621 C C . GLY A 1 85 ? -0.426 -18.662 -69.616 1.00 41.03 85 GLY A C 1
ATOM 622 O O . GLY A 1 85 ? -0.967 -19.050 -70.654 1.00 41.03 85 GLY A O 1
ATOM 623 N N . ARG A 1 86 ? -0.402 -19.450 -68.526 1.00 34.78 86 ARG A N 1
ATOM 624 C CA . ARG A 1 86 ? -1.090 -20.764 -68.477 1.00 34.78 86 ARG A CA 1
ATOM 625 C C . ARG A 1 86 ? -1.982 -20.980 -67.250 1.00 34.78 86 ARG A C 1
ATOM 627 O O . ARG A 1 86 ? -1.742 -20.459 -66.168 1.00 34.78 86 ARG A O 1
ATOM 634 N N . VAL A 1 87 ? -3.045 -21.744 -67.498 1.00 40.03 87 VAL A N 1
ATOM 635 C CA . VAL A 1 87 ? -4.283 -21.909 -66.722 1.00 40.03 87 VAL A CA 1
ATOM 636 C C . VAL A 1 87 ? -4.273 -23.201 -65.881 1.00 40.03 87 VAL A C 1
ATOM 638 O O . VAL A 1 87 ? -3.732 -24.212 -66.313 1.00 40.03 87 VAL A O 1
ATOM 641 N N . SER A 1 88 ? -4.992 -23.152 -64.751 1.00 37.47 88 SER A N 1
ATOM 642 C CA . SER A 1 88 ? -5.539 -24.243 -63.913 1.00 37.47 88 SER A CA 1
ATOM 643 C C . SER A 1 88 ? -4.598 -25.063 -63.013 1.00 37.47 88 SER A C 1
ATOM 645 O O . SER A 1 88 ? -3.852 -25.936 -63.450 1.00 37.47 88 SER A O 1
ATOM 647 N N . LEU A 1 89 ? -4.773 -24.859 -61.702 1.00 35.22 89 LEU A N 1
ATOM 648 C CA . LEU A 1 89 ? -4.346 -25.732 -60.606 1.00 35.22 89 LEU A CA 1
ATOM 649 C C . LEU A 1 89 ? -5.467 -26.739 -60.287 1.00 35.22 89 LEU A C 1
ATOM 651 O O . LEU A 1 89 ? -6.242 -26.546 -59.354 1.00 35.22 89 LEU A O 1
ATOM 655 N N . SER A 1 90 ? -5.568 -27.823 -61.056 1.00 36.56 90 SER A N 1
ATOM 656 C CA . SER A 1 90 ? -6.347 -29.008 -60.649 1.00 36.56 90 SER A CA 1
ATOM 657 C C . SER A 1 90 ? -5.631 -30.334 -60.915 1.00 36.56 90 SER A C 1
ATOM 659 O O . SER A 1 90 ? -6.239 -31.395 -60.842 1.00 36.56 90 SER A O 1
ATOM 661 N N . SER A 1 91 ? -4.331 -30.309 -61.203 1.00 38.28 91 SER A N 1
ATOM 662 C CA . SER A 1 91 ? -3.568 -31.527 -61.475 1.00 38.28 91 SER A CA 1
ATOM 663 C C . SER A 1 91 ? -2.100 -31.340 -61.112 1.00 38.28 91 SER A C 1
ATOM 665 O O . SER A 1 91 ? -1.281 -31.038 -61.975 1.00 38.28 91 SER A O 1
ATOM 667 N N . ARG A 1 92 ? -1.782 -31.477 -59.822 1.00 39.94 92 ARG A N 1
ATOM 668 C CA . ARG A 1 92 ? -0.459 -31.870 -59.301 1.00 39.94 92 ARG A CA 1
ATOM 669 C C . ARG A 1 92 ? -0.577 -32.094 -57.794 1.00 39.94 92 ARG A C 1
ATOM 671 O O . ARG A 1 92 ? -0.219 -31.250 -56.985 1.00 39.94 92 ARG A O 1
ATOM 678 N N . VAL A 1 93 ? -1.133 -33.246 -57.436 1.00 44.09 93 VAL A N 1
ATOM 679 C CA . VAL A 1 93 ? -0.912 -33.863 -56.127 1.00 44.09 93 VAL A CA 1
ATOM 680 C C . VAL A 1 93 ? -0.447 -35.279 -56.419 1.00 44.09 93 VAL A C 1
ATOM 682 O O . VAL A 1 93 ? -1.251 -36.192 -56.560 1.00 44.09 93 VAL A O 1
ATOM 685 N N . HIS A 1 94 ? 0.860 -35.425 -56.592 1.00 42.59 94 HIS A N 1
ATOM 686 C CA . HIS A 1 94 ? 1.549 -36.670 -56.307 1.00 42.59 94 HIS A CA 1
ATOM 687 C C . HIS A 1 94 ? 2.939 -36.326 -55.775 1.00 42.59 94 HIS A C 1
ATOM 689 O O . HIS A 1 94 ? 3.677 -35.580 -56.410 1.00 42.59 94 HIS A O 1
ATOM 695 N N . GLU A 1 95 ? 3.209 -36.891 -54.597 1.00 42.50 95 GLU A N 1
ATOM 696 C CA . GLU A 1 95 ? 4.523 -37.152 -54.004 1.00 42.50 95 GLU A CA 1
ATOM 697 C C . GLU A 1 95 ? 5.342 -35.948 -53.525 1.00 42.50 95 GLU A C 1
ATOM 699 O O . GLU A 1 95 ? 6.169 -35.405 -54.245 1.00 42.50 95 GLU A O 1
ATOM 704 N N . GLN A 1 96 ? 5.166 -35.597 -52.245 1.00 38.31 96 GLN A N 1
ATOM 705 C CA . GLN A 1 96 ? 6.193 -35.741 -51.197 1.00 38.31 96 GLN A CA 1
ATOM 706 C C . GLN A 1 96 ? 5.695 -35.137 -49.872 1.00 38.31 96 GLN A C 1
ATOM 708 O O . GLN A 1 96 ? 5.076 -34.079 -49.864 1.00 38.31 96 GLN A O 1
ATOM 713 N N . GLY A 1 97 ? 6.002 -35.813 -48.761 1.00 37.91 97 GLY A N 1
ATOM 714 C CA . GLY A 1 97 ? 5.919 -35.262 -47.406 1.00 37.91 97 GLY A CA 1
ATOM 715 C C . GLY A 1 97 ? 4.625 -35.577 -46.661 1.00 37.91 97 GLY A C 1
ATOM 716 O O . GLY A 1 97 ? 3.544 -35.126 -47.024 1.00 37.91 97 GLY A O 1
ATOM 717 N N . SER A 1 98 ? 4.742 -36.347 -45.583 1.00 48.34 98 SER A N 1
ATOM 718 C CA . SER A 1 98 ? 3.706 -36.606 -44.585 1.00 48.34 98 SER A CA 1
ATOM 719 C C . SER A 1 98 ? 3.407 -35.358 -43.740 1.00 48.34 98 SER A C 1
ATOM 721 O O . SER A 1 98 ? 3.558 -35.397 -42.518 1.00 48.34 98 SER A O 1
ATOM 723 N N . ASP A 1 99 ? 2.983 -34.263 -44.375 1.00 52.88 99 ASP A N 1
ATOM 724 C CA . ASP A 1 99 ? 2.473 -33.092 -43.663 1.00 52.88 99 ASP A CA 1
ATOM 725 C C . ASP A 1 99 ? 1.105 -33.418 -43.088 1.00 52.88 99 ASP A C 1
ATOM 727 O O . ASP A 1 99 ? 0.098 -33.634 -43.777 1.00 52.88 99 ASP A O 1
ATOM 731 N N . SER A 1 100 ? 1.141 -33.556 -41.770 1.00 66.62 100 SER A N 1
ATOM 732 C CA . SER A 1 100 ? 0.070 -34.050 -40.937 1.00 66.62 100 SER A CA 1
ATOM 733 C C . SER A 1 100 ? -1.216 -33.247 -41.147 1.00 66.62 100 SER A C 1
ATOM 735 O O . SER A 1 100 ? -1.218 -32.034 -41.356 1.00 66.62 100 SER A O 1
ATOM 737 N N . ASN A 1 101 ? -2.364 -33.910 -40.998 1.00 74.75 101 ASN A N 1
ATOM 738 C CA . ASN A 1 101 ? -3.665 -33.241 -40.899 1.00 74.75 101 ASN A CA 1
ATOM 739 C C . ASN A 1 101 ? -3.683 -32.096 -39.861 1.00 74.75 101 ASN A C 1
ATOM 741 O O . ASN A 1 101 ? -4.579 -31.254 -39.913 1.00 74.75 101 ASN A O 1
ATOM 745 N N . GLN A 1 102 ? -2.714 -32.058 -38.941 1.00 70.38 102 GLN A N 1
ATOM 746 C CA . GLN A 1 102 ? -2.522 -30.977 -37.988 1.00 70.38 102 GLN A CA 1
ATOM 747 C C . GLN A 1 102 ? -2.125 -29.667 -38.671 1.00 70.38 102 GLN A C 1
ATOM 749 O O . GLN A 1 102 ? -2.752 -28.652 -38.405 1.00 70.38 102 GLN A O 1
ATOM 754 N N . GLU A 1 103 ? -1.213 -29.674 -39.641 1.00 68.25 103 GLU A N 1
ATOM 755 C CA . GLU A 1 103 ? -0.810 -28.436 -40.317 1.00 68.25 103 GLU A CA 1
ATOM 756 C C . GLU A 1 103 ? -1.937 -27.830 -41.152 1.00 68.25 103 GLU A C 1
ATOM 758 O O . GLU A 1 103 ? -2.113 -26.611 -41.196 1.00 68.25 103 GLU A O 1
ATOM 763 N N . ARG A 1 104 ? -2.769 -28.682 -41.766 1.00 72.69 104 ARG A N 1
ATOM 764 C CA . ARG A 1 104 ? -3.986 -28.230 -42.458 1.00 72.69 104 ARG A CA 1
ATOM 765 C C . ARG A 1 104 ? -4.994 -27.628 -41.481 1.00 72.69 104 ARG A C 1
ATOM 767 O O . ARG A 1 104 ? -5.647 -26.644 -41.829 1.00 72.69 104 ARG A O 1
ATOM 774 N N . ARG A 1 105 ? -5.112 -28.181 -40.267 1.00 71.44 105 ARG A N 1
ATOM 775 C CA . ARG A 1 105 ? -5.949 -27.622 -39.192 1.00 71.44 105 ARG A CA 1
ATOM 776 C C . ARG A 1 105 ? -5.390 -26.300 -38.678 1.00 71.44 105 ARG A C 1
ATOM 778 O O . ARG A 1 105 ? -6.157 -25.351 -38.556 1.00 71.44 105 ARG A O 1
ATOM 785 N N . ASP A 1 106 ? -4.084 -26.201 -38.471 1.00 67.50 106 ASP A N 1
ATOM 786 C CA . ASP A 1 106 ? -3.423 -24.992 -37.978 1.00 67.50 106 ASP A CA 1
ATOM 787 C C . ASP A 1 106 ? -3.474 -23.874 -39.024 1.00 67.50 106 ASP A C 1
ATOM 789 O O . ASP A 1 106 ? -3.761 -22.721 -38.706 1.00 67.50 106 ASP A O 1
ATOM 793 N N . HIS A 1 107 ? -3.283 -24.208 -40.301 1.00 75.06 107 HIS A N 1
ATOM 794 C CA . HIS A 1 107 ? -3.474 -23.270 -41.401 1.00 75.06 107 HIS A CA 1
ATOM 795 C C . HIS A 1 107 ? -4.934 -22.804 -41.491 1.00 75.06 107 HIS A C 1
ATOM 797 O O . HIS A 1 107 ? -5.187 -21.604 -41.594 1.00 75.06 107 HIS A O 1
ATOM 803 N N . ALA A 1 108 ? -5.907 -23.718 -41.390 1.00 72.19 108 ALA A N 1
ATOM 804 C CA . ALA A 1 108 ? -7.322 -23.352 -41.353 1.00 72.19 108 ALA A CA 1
ATOM 805 C C . ALA A 1 108 ? -7.662 -22.464 -40.138 1.00 72.19 108 ALA A C 1
ATOM 807 O O . ALA A 1 108 ? -8.400 -21.491 -40.289 1.00 72.19 108 ALA A O 1
ATOM 808 N N . ALA A 1 109 ? -7.084 -22.735 -38.964 1.00 69.31 109 ALA A N 1
ATOM 809 C CA . ALA A 1 109 ? -7.245 -21.920 -37.761 1.00 69.31 109 ALA A CA 1
ATOM 810 C C . ALA A 1 109 ? -6.652 -20.514 -37.937 1.00 69.31 109 ALA A C 1
ATOM 812 O O . ALA A 1 109 ? -7.314 -19.530 -37.604 1.00 69.31 109 ALA A O 1
ATOM 813 N N . ARG A 1 110 ? -5.461 -20.394 -38.541 1.00 71.69 110 ARG A N 1
ATOM 814 C CA . ARG A 1 110 ? -4.842 -19.099 -38.876 1.00 71.69 110 ARG A CA 1
ATOM 815 C C . ARG A 1 110 ? -5.695 -18.292 -39.853 1.00 71.69 110 ARG A C 1
ATOM 817 O O . ARG A 1 110 ? -5.909 -17.102 -39.631 1.00 71.69 110 ARG A O 1
ATOM 824 N N . VAL A 1 111 ? -6.232 -18.931 -40.894 1.00 69.19 111 VAL A N 1
ATOM 825 C CA . VAL A 1 111 ? -7.124 -18.273 -41.865 1.00 69.19 111 VAL A CA 1
ATOM 826 C C . VAL A 1 111 ? -8.422 -17.815 -41.194 1.00 69.19 111 VAL A C 1
ATOM 828 O O . VAL A 1 111 ? -8.838 -16.677 -41.396 1.00 69.19 111 VAL A O 1
ATOM 831 N N . LEU A 1 112 ? -9.039 -18.642 -40.345 1.00 68.25 112 LEU A N 1
ATOM 832 C CA . LEU A 1 112 ? -10.257 -18.273 -39.612 1.00 68.25 112 LEU A CA 1
ATOM 833 C C . LEU A 1 112 ? -10.017 -17.145 -38.600 1.00 68.25 112 LEU A C 1
ATOM 835 O O . LEU A 1 112 ? -10.845 -16.237 -38.506 1.00 68.25 112 LEU A O 1
ATOM 839 N N . ALA A 1 113 ? -8.888 -17.159 -37.889 1.00 65.19 113 ALA A N 1
ATOM 840 C CA . ALA A 1 113 ? -8.484 -16.075 -36.996 1.00 65.19 113 ALA A CA 1
ATOM 841 C C . ALA A 1 113 ? -8.291 -14.765 -37.773 1.00 65.19 113 ALA A C 1
ATOM 843 O O . ALA A 1 113 ? -8.825 -13.732 -37.371 1.00 65.19 113 ALA A O 1
ATOM 844 N N . HIS A 1 114 ? -7.626 -14.827 -38.931 1.00 68.12 114 HIS A N 1
ATOM 845 C CA . HIS A 1 114 ? -7.415 -13.674 -39.804 1.00 68.12 114 HIS A CA 1
ATOM 846 C C . HIS A 1 114 ? -8.728 -13.124 -40.390 1.00 68.12 114 HIS A C 1
ATOM 848 O O . HIS A 1 114 ? -8.922 -11.913 -40.483 1.00 68.12 114 HIS A O 1
ATOM 854 N N . MET A 1 115 ? -9.681 -13.997 -40.731 1.00 67.38 115 MET A N 1
ATOM 855 C CA . MET A 1 115 ? -11.021 -13.581 -41.165 1.00 67.38 115 MET A CA 1
ATOM 856 C C . MET A 1 115 ? -11.847 -12.982 -40.016 1.00 67.38 115 MET A C 1
ATOM 858 O O . MET A 1 115 ? -12.598 -12.029 -40.232 1.00 67.38 115 MET A O 1
ATOM 862 N N . GLY A 1 116 ? -11.704 -13.509 -38.795 1.00 66.50 116 GLY A N 1
ATOM 863 C CA . GLY A 1 116 ? -12.343 -12.978 -37.589 1.00 66.50 116 GLY A CA 1
ATOM 864 C C . GLY A 1 116 ? -11.836 -11.581 -37.231 1.00 66.50 116 GLY A C 1
ATOM 865 O O . GLY A 1 116 ? -12.642 -10.669 -37.023 1.00 66.50 116 GLY A O 1
ATOM 866 N N . SER A 1 117 ? -10.515 -11.386 -37.248 1.00 68.31 117 SER A N 1
ATOM 867 C CA . SER A 1 117 ? -9.901 -10.068 -37.073 1.00 68.31 117 SER A CA 1
ATOM 868 C C . SER A 1 117 ? -10.279 -9.125 -38.210 1.00 68.31 117 SER A C 1
ATOM 870 O O . SER A 1 117 ? -10.624 -7.981 -37.942 1.00 68.31 117 SER A O 1
ATOM 872 N N . GLY A 1 118 ? -10.324 -9.611 -39.455 1.00 71.19 118 GLY A N 1
ATOM 873 C CA . GLY A 1 118 ? -10.711 -8.818 -40.621 1.00 71.19 118 GLY A CA 1
ATOM 874 C C . GLY A 1 118 ? -12.148 -8.295 -40.554 1.00 71.19 118 GLY A C 1
ATOM 875 O O . GLY A 1 118 ? -12.404 -7.166 -40.961 1.00 71.19 118 GLY A O 1
ATOM 876 N N . TYR A 1 119 ? -13.093 -9.059 -39.991 1.00 69.75 119 TYR A N 1
ATOM 877 C CA . TYR A 1 119 ? -14.454 -8.560 -39.764 1.00 69.75 119 TYR A CA 1
ATOM 878 C C . TYR A 1 119 ? -14.503 -7.506 -38.652 1.00 69.75 119 TYR A C 1
ATOM 880 O O . TYR A 1 119 ? -15.124 -6.461 -38.835 1.00 69.75 119 TYR A O 1
ATOM 888 N N . ALA A 1 120 ? -13.840 -7.751 -37.516 1.00 61.09 120 ALA A N 1
ATOM 889 C CA . ALA A 1 120 ? -13.757 -6.774 -36.428 1.00 61.09 120 ALA A CA 1
ATOM 890 C C . ALA A 1 120 ? -13.080 -5.471 -36.892 1.00 61.09 120 ALA A C 1
ATOM 892 O O . ALA A 1 120 ? -13.535 -4.376 -36.569 1.00 61.09 120 ALA A O 1
ATOM 893 N N . GLU A 1 121 ? -12.052 -5.592 -37.725 1.00 63.62 121 GLU A N 1
ATOM 894 C CA . GLU A 1 121 ? -11.331 -4.486 -38.339 1.00 63.62 121 GLU A CA 1
ATOM 895 C C . GLU A 1 121 ? -12.172 -3.767 -39.400 1.00 63.62 121 GLU A C 1
ATOM 897 O O . GLU A 1 121 ? -12.207 -2.540 -39.417 1.00 63.62 121 GLU A O 1
ATOM 902 N N . ALA A 1 122 ? -12.918 -4.490 -40.239 1.00 65.12 122 ALA A N 1
ATOM 903 C CA . ALA A 1 122 ? -13.856 -3.891 -41.187 1.00 65.12 122 ALA A CA 1
ATOM 904 C C . ALA A 1 122 ? -14.975 -3.124 -40.466 1.00 65.12 122 ALA A C 1
ATOM 906 O O . ALA A 1 122 ? -15.314 -2.018 -40.881 1.00 65.12 122 ALA A O 1
ATOM 907 N N . VAL A 1 123 ? -15.506 -3.667 -39.363 1.00 65.81 123 VAL A N 1
ATOM 908 C CA . VAL A 1 123 ? -16.461 -2.976 -38.478 1.00 65.81 123 VAL A CA 1
ATOM 909 C C . VAL A 1 123 ? -15.825 -1.739 -37.846 1.00 65.81 123 VAL A C 1
ATOM 911 O O . VAL A 1 123 ? -16.459 -0.688 -37.827 1.00 65.81 123 VAL A O 1
ATOM 914 N N . GLY A 1 124 ? -14.569 -1.826 -37.404 1.00 59.72 124 GLY A N 1
ATOM 915 C CA . GLY A 1 124 ? -13.819 -0.687 -36.868 1.00 59.72 124 GLY A CA 1
ATOM 916 C C . GLY A 1 124 ? -13.475 0.389 -37.906 1.00 59.72 124 GLY A C 1
ATOM 917 O O . GLY A 1 124 ? -13.325 1.553 -37.548 1.00 59.72 124 GLY A O 1
ATOM 918 N N . ARG A 1 125 ? -13.375 0.025 -39.192 1.00 62.78 125 ARG A N 1
ATOM 919 C CA . ARG A 1 125 ? -13.044 0.928 -40.312 1.00 62.78 125 ARG A CA 1
ATOM 920 C C . ARG A 1 125 ? -14.268 1.446 -41.080 1.00 62.78 125 ARG A C 1
ATOM 922 O O . ARG A 1 125 ? -14.108 2.268 -41.982 1.00 62.78 125 ARG A O 1
ATOM 929 N N . ALA A 1 126 ? -15.473 0.959 -40.787 1.00 66.12 126 ALA A N 1
ATOM 930 C CA . ALA A 1 126 ? -16.677 1.349 -41.513 1.00 66.12 126 ALA A CA 1
ATOM 931 C C . ALA A 1 126 ? -17.032 2.827 -41.318 1.00 66.12 126 ALA A C 1
ATOM 933 O O . ALA A 1 126 ? -16.966 3.373 -40.220 1.00 66.12 126 ALA A O 1
ATOM 934 N N . ILE A 1 127 ? -17.477 3.458 -42.408 1.00 51.69 127 ILE A N 1
ATOM 935 C CA . ILE A 1 127 ? -17.930 4.851 -42.421 1.00 51.69 127 ILE A CA 1
ATOM 936 C C . ILE A 1 127 ? -19.180 4.992 -41.524 1.00 51.69 127 ILE A C 1
ATOM 938 O O . ILE A 1 127 ? -20.078 4.146 -41.603 1.00 51.69 127 ILE A O 1
ATOM 942 N N . PRO A 1 128 ? -19.289 6.052 -40.699 1.00 44.97 128 PRO A N 1
ATOM 943 C CA . PRO A 1 128 ? -20.413 6.243 -39.784 1.00 44.97 128 PRO A CA 1
ATOM 944 C C . PRO A 1 128 ? -21.782 6.164 -40.477 1.00 44.97 128 PRO A C 1
ATOM 946 O O . PRO A 1 128 ? -22.032 6.833 -41.476 1.00 44.97 128 PRO A O 1
ATOM 949 N N . GLY A 1 129 ? -22.679 5.335 -39.931 1.00 58.59 129 GLY A N 1
ATOM 950 C CA . GLY A 1 129 ? -24.012 5.067 -40.489 1.00 58.59 129 GLY A CA 1
ATOM 951 C C . GLY A 1 129 ? -24.076 3.882 -41.461 1.00 58.59 129 GLY A C 1
ATOM 952 O O . GLY A 1 129 ? -25.171 3.407 -41.768 1.00 58.59 129 GLY A O 1
ATOM 953 N N . MET A 1 130 ? -22.933 3.345 -41.898 1.00 49.19 130 MET A N 1
ATOM 954 C CA . MET A 1 130 ? -22.890 2.158 -42.747 1.00 49.19 130 MET A CA 1
ATOM 955 C C . MET A 1 130 ? -23.014 0.891 -41.895 1.00 49.19 130 MET A C 1
ATOM 957 O O . MET A 1 130 ? -22.129 0.544 -41.116 1.00 49.19 130 MET A O 1
ATOM 961 N N . ARG A 1 131 ? -24.134 0.176 -42.041 1.00 56.53 131 ARG A N 1
ATOM 962 C CA . ARG A 1 131 ? -24.314 -1.133 -41.403 1.00 56.53 131 ARG A CA 1
ATOM 963 C C . ARG A 1 131 ? -23.501 -2.180 -42.155 1.00 56.53 131 ARG A C 1
ATOM 965 O O . ARG A 1 131 ? -23.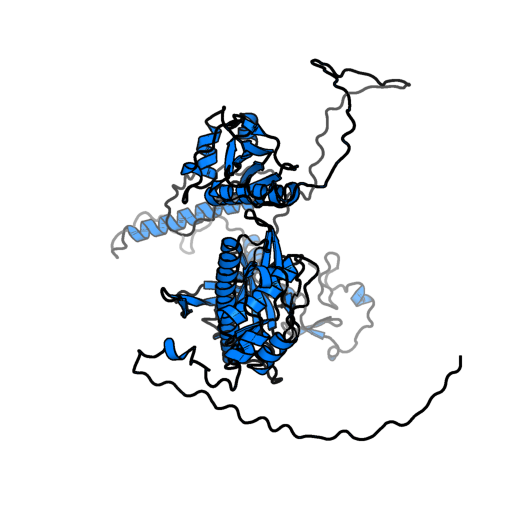889 -2.590 -43.247 1.00 56.53 131 ARG A O 1
ATOM 972 N N . ILE A 1 132 ? -22.414 -2.654 -41.552 1.00 64.06 132 ILE A N 1
ATOM 973 C CA . ILE A 1 132 ? -21.788 -3.900 -41.994 1.00 64.06 132 ILE A CA 1
ATOM 974 C C . ILE A 1 132 ? -22.669 -5.051 -41.518 1.00 64.06 132 ILE A C 1
ATOM 976 O O . ILE A 1 132 ? -23.003 -5.162 -40.339 1.00 64.06 132 ILE A O 1
ATOM 980 N N . SER A 1 133 ? -23.096 -5.880 -42.468 1.00 63.22 133 SER A N 1
ATOM 981 C CA . SER A 1 133 ? -23.907 -7.052 -42.156 1.00 63.22 133 SER A CA 1
ATOM 982 C C . SER A 1 133 ? -23.096 -8.008 -41.274 1.00 63.22 133 SER A C 1
ATOM 984 O O . SER A 1 133 ? -21.951 -8.287 -41.634 1.00 63.22 133 SER A O 1
ATOM 986 N N . PRO A 1 134 ? -23.661 -8.519 -40.158 1.00 61.97 134 PRO A N 1
ATOM 987 C CA . PRO A 1 134 ? -22.970 -9.448 -39.273 1.00 61.97 134 PRO A CA 1
ATOM 988 C C . PRO A 1 134 ? -22.339 -10.584 -40.065 1.00 61.97 134 PRO A C 1
ATOM 990 O O . PRO A 1 134 ? -22.988 -11.181 -40.929 1.00 61.97 134 PRO A O 1
ATOM 993 N N . SER A 1 135 ? -21.067 -10.864 -39.771 1.00 64.38 135 SER A N 1
ATOM 994 C CA . SER A 1 135 ? -20.366 -11.992 -40.368 1.00 64.38 135 SER A CA 1
ATOM 995 C C . SER A 1 135 ? -21.201 -13.252 -40.167 1.00 64.38 135 SER A C 1
ATOM 997 O O . SER A 1 135 ? -21.545 -13.611 -39.041 1.00 64.38 135 SER A O 1
ATOM 999 N N . LYS A 1 136 ? -21.548 -13.930 -41.266 1.00 66.31 136 LYS A N 1
ATOM 1000 C CA . LYS A 1 136 ? -22.254 -15.218 -41.204 1.00 66.31 136 LYS A CA 1
ATOM 1001 C C . LYS A 1 136 ? -21.350 -16.347 -40.691 1.00 66.31 136 LYS A C 1
ATOM 1003 O O . LYS A 1 136 ? -21.838 -17.454 -40.475 1.00 66.31 136 LYS A O 1
ATOM 1008 N N . LEU A 1 137 ? -20.056 -16.079 -40.484 1.00 54.78 137 LEU A N 1
ATOM 1009 C CA . LEU A 1 137 ? -19.130 -17.011 -39.850 1.00 54.78 137 LEU A CA 1
ATOM 1010 C C . LEU A 1 137 ? -19.453 -17.112 -38.358 1.00 54.78 137 LEU A C 1
ATOM 1012 O O . LEU A 1 137 ? -19.046 -16.283 -37.547 1.00 54.78 137 LEU A O 1
ATOM 1016 N N . LYS A 1 138 ? -20.174 -18.172 -37.994 1.00 54.78 138 LYS A N 1
ATOM 1017 C CA . LYS A 1 138 ? -20.239 -18.651 -36.614 1.00 54.78 138 LYS A CA 1
ATOM 1018 C C . LYS A 1 138 ? -18.885 -19.271 -36.272 1.00 54.78 138 LYS A C 1
ATOM 1020 O O . LYS A 1 138 ? -18.670 -20.453 -36.522 1.00 54.78 138 LYS A O 1
ATOM 1025 N N . VAL A 1 139 ? -17.963 -18.475 -35.736 1.00 53.25 139 VAL A N 1
ATOM 1026 C CA . VAL A 1 139 ? -16.740 -19.019 -35.136 1.00 53.25 139 VAL A CA 1
ATOM 1027 C C . VAL A 1 139 ? -17.165 -19.722 -33.850 1.00 53.25 139 VAL A C 1
ATOM 1029 O O . VAL A 1 139 ? -17.579 -19.071 -32.890 1.00 53.25 139 VAL A O 1
ATOM 1032 N N . ALA A 1 140 ? -17.147 -21.054 -33.855 1.00 50.72 140 ALA A N 1
ATOM 1033 C CA . ALA A 1 140 ? -17.281 -21.828 -32.631 1.00 50.72 140 ALA A CA 1
ATOM 1034 C C . ALA A 1 140 ? -16.080 -21.468 -31.751 1.00 50.72 140 ALA A C 1
ATOM 1036 O O . ALA A 1 140 ? -14.938 -21.676 -32.150 1.00 50.72 140 ALA A O 1
ATOM 1037 N N . ALA A 1 141 ? -16.336 -20.835 -30.609 1.00 47.62 141 ALA A N 1
ATOM 1038 C CA . ALA A 1 141 ? -15.293 -20.423 -29.686 1.00 47.62 141 ALA A CA 1
ATOM 1039 C C . ALA A 1 141 ? -14.628 -21.672 -29.090 1.00 47.62 141 ALA A C 1
ATOM 1041 O O . ALA A 1 141 ? -15.125 -22.236 -28.120 1.00 47.62 141 ALA A O 1
ATOM 1042 N N . THR A 1 142 ? -13.532 -22.126 -29.692 1.00 46.31 142 THR A N 1
ATOM 1043 C CA . THR A 1 142 ? -12.623 -23.098 -29.083 1.00 46.31 142 THR A CA 1
ATOM 1044 C C . THR A 1 142 ? -11.604 -22.344 -28.232 1.00 46.31 142 THR A C 1
ATOM 1046 O O . THR A 1 142 ? -10.975 -21.386 -28.676 1.00 46.31 142 THR A O 1
ATOM 1049 N N . SER A 1 143 ? -11.524 -22.741 -26.970 1.00 49.69 143 SER A N 1
ATOM 1050 C CA . SER A 1 143 ? -11.150 -21.938 -25.809 1.00 49.69 143 SER A CA 1
ATOM 1051 C C . SER A 1 143 ? -9.698 -22.118 -25.350 1.00 49.69 143 SER A C 1
ATOM 1053 O O . SER A 1 143 ? -9.486 -22.443 -24.187 1.00 49.69 143 SER A O 1
ATOM 1055 N N . SER A 1 144 ? -8.689 -21.941 -26.210 1.00 47.56 144 SER A N 1
ATOM 1056 C CA . SER A 1 144 ? -7.314 -22.282 -25.784 1.00 47.56 144 SER A CA 1
ATOM 1057 C C . SER A 1 144 ? -6.164 -21.357 -26.184 1.00 47.56 144 SER A C 1
ATOM 1059 O O . SER A 1 144 ? -5.033 -21.679 -25.847 1.00 47.56 144 SER A O 1
ATOM 1061 N N . SER A 1 145 ? -6.373 -20.195 -26.811 1.00 44.06 145 SER A N 1
ATOM 1062 C CA . SER A 1 145 ? -5.247 -19.258 -26.994 1.00 44.06 145 SER A CA 1
ATOM 1063 C C . SER A 1 145 ? -5.691 -17.837 -27.351 1.00 44.06 145 SER A C 1
ATOM 1065 O O . SER A 1 145 ? -6.171 -17.599 -28.458 1.00 44.06 145 SER A O 1
ATOM 1067 N N . GLY A 1 146 ? -5.495 -16.891 -26.423 1.00 52.19 146 GLY A N 1
ATOM 1068 C CA . GLY A 1 146 ? -5.444 -15.450 -26.712 1.00 52.19 146 GLY A CA 1
ATOM 1069 C C . GLY A 1 146 ? -6.766 -14.779 -27.098 1.00 52.19 146 GLY A C 1
ATOM 1070 O O . GLY A 1 146 ? -6.810 -14.008 -28.055 1.00 52.19 146 GLY A O 1
ATOM 1071 N N . ALA A 1 147 ? -7.856 -15.063 -26.381 1.00 44.28 147 ALA A N 1
ATOM 1072 C CA . ALA A 1 147 ? -9.127 -14.386 -26.617 1.00 44.28 147 ALA A CA 1
ATOM 1073 C C . ALA A 1 147 ? -9.046 -12.909 -26.197 1.00 44.28 147 ALA A C 1
ATOM 1075 O O . ALA A 1 147 ? -8.774 -12.601 -25.041 1.00 44.28 147 ALA A O 1
ATOM 1076 N N . ILE A 1 148 ? -9.354 -12.002 -27.130 1.00 48.09 148 ILE A N 1
ATOM 1077 C CA . ILE A 1 148 ? -9.699 -10.607 -26.829 1.00 48.09 148 ILE A CA 1
ATOM 1078 C C . ILE A 1 148 ? -10.754 -10.633 -25.714 1.00 48.09 148 ILE A C 1
ATOM 1080 O O . ILE A 1 148 ? -11.857 -11.151 -25.931 1.00 48.09 148 ILE A O 1
ATOM 1084 N N . MET A 1 149 ? -10.406 -10.133 -24.522 1.00 52.94 149 MET A N 1
ATOM 1085 C CA . MET A 1 149 ? -11.307 -10.145 -23.371 1.00 52.94 149 MET A CA 1
ATOM 1086 C C . MET A 1 149 ? -12.582 -9.392 -23.743 1.00 52.94 149 MET A C 1
ATOM 1088 O O . MET A 1 149 ? -12.557 -8.209 -24.088 1.00 52.94 149 MET A O 1
ATOM 1092 N N . LYS A 1 150 ? -13.718 -10.096 -23.734 1.00 71.19 150 LYS A N 1
ATOM 1093 C CA . LYS A 1 150 ? -15.011 -9.445 -23.940 1.00 71.19 150 LYS A CA 1
ATOM 1094 C C . LYS A 1 150 ? -15.222 -8.460 -22.785 1.00 71.19 150 LYS A C 1
ATOM 1096 O O . LYS A 1 150 ? -14.979 -8.847 -21.644 1.00 71.19 150 LYS A O 1
ATOM 1101 N N . PRO A 1 151 ? -15.691 -7.227 -23.046 1.00 77.12 151 PRO A N 1
ATOM 1102 C CA . PRO A 1 151 ? -15.967 -6.274 -21.980 1.00 77.12 151 PRO A CA 1
ATOM 1103 C C . PRO A 1 151 ? -16.949 -6.892 -20.981 1.00 77.12 151 PRO A C 1
ATOM 1105 O O . PRO A 1 151 ? -18.040 -7.330 -21.362 1.00 77.12 151 PRO A O 1
ATOM 1108 N N . VAL A 1 152 ? -16.539 -6.949 -19.713 1.00 89.50 152 VAL A N 1
ATOM 1109 C CA . VAL A 1 152 ? -17.323 -7.562 -18.642 1.00 89.50 152 VAL A CA 1
ATOM 1110 C C . VAL A 1 152 ? -18.553 -6.691 -18.358 1.00 89.50 152 VAL A C 1
ATOM 1112 O O . VAL A 1 152 ? -18.416 -5.489 -18.103 1.00 89.50 152 VAL A O 1
ATOM 1115 N N . PRO A 1 153 ? -19.779 -7.245 -18.411 1.00 93.50 153 PRO A N 1
ATOM 1116 C CA . PRO A 1 153 ? -20.985 -6.500 -18.066 1.00 93.50 153 PRO A CA 1
ATOM 1117 C C . PRO A 1 153 ? -20.925 -5.962 -16.631 1.00 93.50 153 PRO A C 1
ATOM 1119 O O . PRO A 1 153 ? -20.397 -6.628 -15.746 1.00 93.50 153 PRO A O 1
ATOM 1122 N N . ARG A 1 154 ? -21.521 -4.789 -16.383 1.00 95.88 154 ARG A N 1
ATOM 1123 C CA . ARG A 1 154 ? -21.634 -4.190 -15.041 1.00 95.88 154 ARG A CA 1
ATOM 1124 C C . ARG A 1 154 ? -23.080 -4.206 -14.538 1.00 95.88 154 ARG A C 1
ATOM 1126 O O . ARG A 1 154 ? -24.017 -4.115 -15.339 1.00 95.88 154 ARG A O 1
ATOM 1133 N N . LEU A 1 155 ? -23.247 -4.306 -13.223 1.00 96.38 155 LEU A N 1
ATOM 1134 C CA . LEU A 1 155 ? -24.514 -4.232 -12.492 1.00 96.38 155 LEU A CA 1
ATOM 1135 C C . LEU A 1 155 ? -24.510 -3.010 -11.573 1.00 96.38 155 LEU A C 1
ATOM 1137 O O . LEU A 1 155 ? -23.475 -2.638 -11.026 1.00 96.38 155 LEU A O 1
ATOM 1141 N N . ASN A 1 156 ? -25.672 -2.386 -11.396 1.00 96.56 156 ASN A N 1
ATOM 1142 C CA . ASN A 1 156 ? -25.851 -1.317 -10.421 1.00 96.56 156 ASN A CA 1
ATOM 1143 C C . ASN A 1 156 ? -26.237 -1.943 -9.079 1.00 96.56 156 ASN A C 1
ATOM 1145 O O . ASN A 1 156 ? -27.332 -2.485 -8.942 1.00 96.56 156 ASN A O 1
ATOM 1149 N N . ILE A 1 157 ? -25.363 -1.852 -8.088 1.00 97.19 157 ILE A N 1
ATOM 1150 C CA . ILE A 1 157 ? -25.649 -2.287 -6.726 1.00 97.19 157 ILE A CA 1
ATOM 1151 C C . ILE A 1 157 ? -26.048 -1.072 -5.904 1.00 97.19 157 ILE A C 1
ATOM 1153 O O . ILE A 1 157 ? -25.318 -0.082 -5.857 1.00 97.19 157 ILE A O 1
ATOM 1157 N N . LYS A 1 158 ? -27.204 -1.144 -5.253 1.00 97.38 158 LYS A N 1
ATOM 1158 C CA . LYS A 1 158 ? -27.743 -0.097 -4.394 1.00 97.38 158 LYS A CA 1
ATOM 1159 C C . LYS A 1 158 ? -27.949 -0.648 -2.991 1.00 97.38 158 LYS A C 1
ATOM 1161 O O . LYS A 1 158 ? -28.575 -1.684 -2.828 1.00 97.38 158 LYS A O 1
ATOM 1166 N N . ILE A 1 159 ? -27.478 0.070 -1.980 1.00 97.56 159 ILE A N 1
ATOM 1167 C CA . ILE A 1 159 ? -27.827 -0.181 -0.581 1.00 97.56 159 ILE A CA 1
ATOM 1168 C C . ILE A 1 159 ? -28.780 0.930 -0.178 1.00 97.56 159 ILE A C 1
ATOM 1170 O O . ILE A 1 159 ? -28.397 2.101 -0.125 1.00 97.56 159 ILE A O 1
ATOM 1174 N N . SER A 1 160 ? -30.049 0.592 0.033 1.00 97.12 160 SER A N 1
ATOM 1175 C CA . SER A 1 160 ? -31.093 1.582 0.315 1.00 97.12 160 SER A CA 1
ATOM 1176 C C . SER A 1 160 ? -31.278 1.853 1.800 1.00 97.12 160 SER A C 1
ATOM 1178 O O . SER A 1 160 ? -31.716 2.949 2.155 1.00 97.12 160 SER A O 1
ATOM 1180 N N . ARG A 1 161 ? -30.987 0.873 2.664 1.00 97.00 161 ARG A N 1
ATOM 1181 C CA . ARG A 1 161 ? -31.253 0.946 4.107 1.00 97.00 161 ARG A CA 1
ATOM 1182 C C . ARG A 1 161 ? -30.250 0.138 4.918 1.00 97.00 161 ARG A C 1
ATOM 1184 O O . ARG A 1 161 ? -29.780 -0.901 4.463 1.00 97.00 161 ARG A O 1
ATOM 1191 N N . VAL A 1 162 ? -30.033 0.603 6.145 1.00 97.38 162 VAL A N 1
ATOM 1192 C CA . VAL A 1 162 ? -29.318 -0.093 7.216 1.00 97.38 162 VAL A CA 1
ATOM 1193 C C . VAL A 1 162 ? -30.219 -0.063 8.459 1.00 97.38 162 VAL A C 1
ATOM 1195 O O . VAL A 1 162 ? -30.704 1.010 8.825 1.00 97.38 162 VAL A O 1
ATOM 1198 N N . THR A 1 163 ? -30.520 -1.212 9.071 1.00 97.50 163 THR A N 1
ATOM 1199 C CA . THR A 1 163 ? -31.414 -1.298 10.248 1.00 97.50 163 THR A CA 1
ATOM 1200 C C . THR A 1 163 ? -30.886 -2.226 11.327 1.00 97.50 163 THR A C 1
ATOM 1202 O O . THR A 1 163 ? -30.266 -3.234 11.011 1.00 97.50 163 THR A O 1
ATOM 1205 N N . ASP A 1 164 ? -31.265 -1.949 12.569 1.00 96.00 164 ASP A N 1
ATOM 1206 C CA . ASP A 1 164 ? -31.074 -2.861 13.695 1.00 96.00 164 ASP A CA 1
ATOM 1207 C C . ASP A 1 164 ? -32.111 -3.999 13.646 1.00 96.00 164 ASP A C 1
ATOM 1209 O O . ASP A 1 164 ? -33.264 -3.785 13.246 1.00 96.00 164 ASP A O 1
ATOM 1213 N N . HIS A 1 165 ? -31.730 -5.195 14.083 1.00 95.19 165 HIS A N 1
ATOM 1214 C CA . HIS A 1 165 ? -32.637 -6.309 14.343 1.00 95.19 165 HIS A CA 1
ATOM 1215 C C . HIS A 1 165 ? -32.442 -6.797 15.776 1.00 95.19 165 HIS A C 1
ATOM 1217 O O . HIS A 1 165 ? -31.447 -7.442 16.089 1.00 95.19 165 HIS A O 1
ATOM 1223 N N . ASP A 1 166 ? -33.418 -6.480 16.626 1.00 93.25 166 ASP A N 1
ATOM 1224 C CA . ASP A 1 166 ? -33.417 -6.818 18.049 1.00 93.25 166 ASP A CA 1
ATOM 1225 C C . ASP A 1 166 ? -34.674 -7.635 18.374 1.00 93.25 166 ASP A C 1
ATOM 1227 O O . ASP A 1 166 ? -35.797 -7.222 18.048 1.00 93.25 166 ASP A O 1
ATOM 1231 N N . LYS A 1 167 ? -34.488 -8.806 18.996 1.00 90.38 167 LYS A N 1
ATOM 1232 C CA . LYS A 1 167 ? -35.563 -9.692 19.486 1.00 90.38 167 LYS A CA 1
ATOM 1233 C C . LYS A 1 167 ? -36.653 -9.958 18.440 1.00 90.38 167 LYS A C 1
ATOM 1235 O O . LYS A 1 167 ? -37.854 -9.854 18.705 1.00 90.38 167 LYS A O 1
ATOM 1240 N N . GLY A 1 168 ? -36.227 -10.257 17.211 1.00 90.94 168 GLY A N 1
ATOM 1241 C CA . GLY A 1 168 ? -37.118 -10.555 16.084 1.00 90.94 168 GLY A CA 1
ATOM 1242 C C . GLY A 1 168 ? -37.850 -9.339 15.505 1.00 90.94 168 GLY A C 1
ATOM 1243 O O . GLY A 1 168 ? -38.825 -9.502 14.766 1.00 90.94 168 GLY A O 1
ATOM 1244 N N . ARG A 1 169 ? -37.446 -8.111 15.857 1.00 93.81 169 ARG A N 1
ATOM 1245 C CA . ARG A 1 169 ? -38.059 -6.871 15.366 1.00 93.81 169 ARG A CA 1
ATOM 1246 C C . ARG A 1 169 ? -37.021 -5.962 14.721 1.00 93.81 169 ARG A C 1
ATOM 1248 O O . ARG A 1 169 ? -35.995 -5.638 15.310 1.00 93.81 169 ARG A O 1
ATOM 1255 N N . TYR A 1 170 ? -37.350 -5.467 13.531 1.00 94.94 170 TYR A N 1
ATOM 1256 C CA . TYR A 1 170 ? -36.569 -4.429 12.865 1.00 94.94 170 TYR A CA 1
ATOM 1257 C C . TYR A 1 170 ? -36.759 -3.081 13.565 1.00 94.94 170 TYR A C 1
ATOM 1259 O O . TYR A 1 170 ? -37.892 -2.615 13.733 1.00 94.94 170 TYR A O 1
ATOM 1267 N N . ARG A 1 171 ? -35.655 -2.437 13.933 1.00 95.06 171 ARG A N 1
ATOM 1268 C CA . ARG A 1 171 ? -35.615 -1.083 14.493 1.00 95.06 171 ARG A CA 1
ATOM 1269 C C . ARG A 1 171 ? -34.902 -0.131 13.537 1.00 95.06 171 ARG A C 1
ATOM 1271 O O . ARG A 1 171 ? -34.204 -0.535 12.610 1.00 95.06 171 ARG A O 1
ATOM 1278 N N . THR A 1 172 ? -35.107 1.165 13.743 1.00 94.81 172 THR A N 1
ATOM 1279 C CA . THR A 1 172 ? -34.429 2.193 12.950 1.00 94.81 172 THR A CA 1
ATOM 1280 C C . THR A 1 172 ? -32.928 2.152 13.238 1.00 94.81 172 THR A C 1
ATOM 1282 O O . THR A 1 172 ? -32.518 2.416 14.367 1.00 94.81 172 THR A O 1
ATOM 1285 N N . GLY A 1 173 ? -32.133 1.837 12.211 1.00 94.06 173 GLY A N 1
ATOM 1286 C CA . GLY A 1 173 ? -30.672 1.896 12.272 1.00 94.06 173 GLY A CA 1
ATOM 1287 C C . GLY A 1 173 ? -30.135 3.335 12.309 1.00 94.06 173 GLY A C 1
ATOM 1288 O O . GLY A 1 173 ? -30.908 4.291 12.447 1.00 94.06 173 GLY A O 1
ATOM 1289 N N . PRO A 1 174 ? -28.810 3.527 12.193 1.00 95.38 174 PRO A N 1
ATOM 1290 C CA . PRO A 1 174 ? -28.211 4.856 12.089 1.00 95.38 174 PRO A CA 1
ATOM 1291 C C . PRO A 1 174 ? -28.716 5.613 10.850 1.00 95.38 174 PRO A C 1
ATOM 1293 O O . PRO A 1 174 ? -29.152 5.015 9.864 1.00 95.38 174 PRO A O 1
ATOM 1296 N N . THR A 1 175 ? -28.628 6.947 10.876 1.00 93.81 175 THR A N 1
ATOM 1297 C CA . THR A 1 175 ? -28.923 7.774 9.697 1.00 93.81 175 THR A CA 1
ATOM 1298 C C . THR A 1 175 ? -28.027 7.348 8.538 1.00 93.81 175 THR A C 1
ATOM 1300 O O . THR A 1 175 ? -26.807 7.487 8.604 1.00 93.81 175 THR A O 1
ATOM 1303 N N . PHE A 1 176 ? -28.645 6.846 7.471 1.00 94.75 176 PHE A N 1
ATOM 1304 C CA . PHE A 1 176 ? -27.951 6.267 6.330 1.00 94.75 176 PHE A CA 1
ATOM 1305 C C . PHE A 1 176 ? -28.438 6.896 5.024 1.00 94.75 176 PHE A C 1
ATOM 1307 O O . PHE A 1 176 ? -29.638 6.924 4.740 1.00 94.75 176 PHE A O 1
ATOM 1314 N N . HIS A 1 177 ? -27.500 7.396 4.222 1.00 93.81 177 HIS A N 1
ATOM 1315 C CA . HIS A 1 177 ? -27.777 7.844 2.861 1.00 93.81 177 HIS A CA 1
ATOM 1316 C C . HIS A 1 177 ? -27.581 6.672 1.908 1.00 93.81 177 HIS A C 1
ATOM 1318 O O . HIS A 1 177 ? -26.561 5.993 1.976 1.00 93.81 177 HIS A O 1
ATOM 1324 N N . SER A 1 178 ? -28.544 6.442 1.014 1.00 94.38 178 SER A N 1
ATOM 1325 C CA . SER A 1 178 ? -28.456 5.332 0.069 1.00 94.38 178 SER A CA 1
ATOM 1326 C C . SER A 1 178 ? -27.205 5.442 -0.798 1.00 94.38 178 SER A C 1
ATOM 1328 O O . SER A 1 178 ? -26.972 6.489 -1.406 1.00 94.38 178 SER A O 1
ATOM 1330 N N . VAL A 1 179 ? -26.459 4.348 -0.912 1.00 94.88 179 VAL A N 1
ATOM 1331 C CA . VAL A 1 179 ? -25.250 4.257 -1.737 1.00 94.88 179 VAL A CA 1
ATOM 1332 C C . VAL A 1 179 ? -25.578 3.463 -2.996 1.00 94.88 179 VAL A C 1
ATOM 1334 O O . VAL A 1 179 ? -26.282 2.459 -2.921 1.00 94.88 179 VAL A O 1
ATOM 1337 N N . SER A 1 180 ? -25.088 3.906 -4.154 1.00 96.00 180 SER A N 1
ATOM 1338 C CA . SER A 1 180 ? -25.222 3.187 -5.423 1.00 96.00 180 SER A CA 1
ATOM 1339 C C . SER A 1 180 ? -23.868 3.125 -6.117 1.00 96.00 180 SER A C 1
ATOM 1341 O O . SER A 1 180 ? -23.240 4.160 -6.315 1.00 96.00 180 SER A O 1
ATOM 1343 N N . THR A 1 181 ? -23.438 1.932 -6.517 1.00 94.25 181 THR A N 1
ATOM 1344 C CA . THR A 1 181 ? -22.160 1.703 -7.202 1.00 94.25 181 THR A CA 1
ATOM 1345 C C . THR A 1 181 ? -22.326 0.759 -8.395 1.00 94.25 181 THR A C 1
ATOM 1347 O O . THR A 1 181 ? -23.281 -0.016 -8.453 1.00 94.25 181 THR A O 1
ATOM 1350 N N . GLN A 1 182 ? -21.422 0.836 -9.373 1.00 95.31 182 GLN A N 1
ATOM 1351 C CA . GLN A 1 182 ? -21.413 -0.052 -10.538 1.00 95.31 182 GLN A CA 1
ATOM 1352 C C . GLN A 1 182 ? -20.309 -1.093 -10.424 1.00 95.31 182 GLN A C 1
ATOM 1354 O O . GLN A 1 182 ? -19.128 -0.757 -10.529 1.00 95.31 182 GLN A O 1
ATOM 1359 N N . ILE A 1 183 ? -20.703 -2.356 -10.311 1.00 93.94 183 ILE A N 1
ATOM 1360 C CA . ILE A 1 183 ? -19.802 -3.481 -10.057 1.00 93.94 183 ILE A CA 1
ATOM 1361 C C . ILE A 1 183 ? -19.742 -4.398 -11.285 1.00 93.94 183 ILE A C 1
ATOM 1363 O O . ILE A 1 183 ? -20.786 -4.637 -11.903 1.00 93.94 183 ILE A O 1
ATOM 1367 N N . PRO A 1 184 ? -18.556 -4.875 -11.704 1.00 94.75 184 PRO A N 1
ATOM 1368 C CA . PRO A 1 184 ? -18.458 -5.831 -12.798 1.00 94.75 184 PRO A CA 1
ATOM 1369 C C . PRO A 1 184 ? -19.029 -7.201 -12.389 1.00 94.75 184 PRO A C 1
ATOM 1371 O O . PRO A 1 184 ? -19.021 -7.590 -11.226 1.00 94.75 184 PRO A O 1
ATOM 1374 N N . THR A 1 185 ? -19.613 -7.910 -13.353 1.00 96.25 185 THR A N 1
ATOM 1375 C CA . THR A 1 185 ? -20.338 -9.175 -13.112 1.00 96.25 185 THR A CA 1
ATOM 1376 C C . THR A 1 185 ? -19.447 -10.360 -12.755 1.00 96.25 185 THR A C 1
ATOM 1378 O O . THR A 1 185 ? -19.977 -11.386 -12.342 1.00 96.25 185 THR A O 1
ATOM 1381 N N . ASP A 1 186 ? -18.137 -10.239 -12.924 1.00 94.44 186 ASP A N 1
ATOM 1382 C CA . ASP A 1 186 ? -17.130 -11.230 -12.546 1.00 94.44 186 ASP A CA 1
ATOM 1383 C C . ASP A 1 186 ? -16.568 -11.020 -11.131 1.00 94.44 186 ASP A C 1
ATOM 1385 O O . ASP A 1 186 ? -15.856 -11.893 -10.649 1.00 94.44 186 ASP A O 1
ATOM 1389 N N . MET A 1 187 ? -16.907 -9.916 -10.448 1.00 94.25 187 MET A N 1
ATOM 1390 C CA . MET A 1 187 ? -16.509 -9.712 -9.052 1.00 94.25 187 MET A CA 1
ATOM 1391 C C . MET A 1 187 ? -17.072 -10.848 -8.177 1.00 94.25 187 MET A C 1
ATOM 1393 O O . MET A 1 187 ? -18.258 -11.173 -8.325 1.00 94.25 187 MET A O 1
ATOM 1397 N N . PRO A 1 188 ? -16.275 -11.430 -7.263 1.00 95.44 188 PRO A N 1
ATOM 1398 C CA . PRO A 1 188 ? -16.754 -12.405 -6.289 1.00 95.44 188 PRO A CA 1
ATOM 1399 C C . PRO A 1 188 ? -17.895 -11.857 -5.419 1.00 95.44 188 PRO A C 1
ATOM 1401 O O . PRO A 1 188 ? -17.892 -10.701 -4.995 1.00 95.44 188 PRO A O 1
ATOM 1404 N N . ALA A 1 189 ? -18.886 -12.689 -5.115 1.00 94.44 189 ALA A N 1
ATOM 1405 C CA . ALA A 1 189 ? -20.010 -12.322 -4.259 1.00 94.44 189 ALA A CA 1
ATOM 1406 C C . ALA A 1 189 ? -19.582 -12.067 -2.800 1.00 94.44 189 ALA A C 1
ATOM 1408 O O . ALA A 1 189 ? -20.205 -11.253 -2.117 1.00 94.44 189 ALA A O 1
ATOM 1409 N N . SER A 1 190 ? -18.482 -12.674 -2.347 1.00 92.81 190 SER A N 1
ATOM 1410 C CA . SER A 1 190 ? -17.860 -12.381 -1.051 1.00 92.81 190 SER A CA 1
ATOM 1411 C C . SER A 1 190 ? -17.367 -10.930 -0.961 1.00 92.81 190 SER A C 1
ATOM 1413 O O . SER A 1 190 ? -17.595 -10.263 0.047 1.00 92.81 190 SER A O 1
ATOM 1415 N N . GLU A 1 191 ? -16.804 -10.373 -2.039 1.00 92.31 191 GLU A N 1
ATOM 1416 C CA . GLU A 1 191 ? -16.416 -8.954 -2.085 1.00 92.31 191 GLU A CA 1
ATOM 1417 C C . GLU A 1 191 ? -17.630 -8.016 -2.001 1.00 92.31 191 GLU A C 1
ATOM 1419 O O . GLU A 1 191 ? -17.560 -6.946 -1.389 1.00 92.31 191 GLU A O 1
ATOM 1424 N N . LEU A 1 192 ? -18.772 -8.418 -2.574 1.00 94.81 192 LEU A N 1
ATOM 1425 C CA . LEU A 1 192 ? -20.038 -7.699 -2.416 1.00 94.81 192 LEU A CA 1
ATOM 1426 C C . LEU A 1 192 ? -20.517 -7.725 -0.956 1.00 94.81 192 LEU A C 1
ATOM 1428 O O . LEU A 1 192 ? -20.983 -6.698 -0.455 1.00 94.81 192 LEU A O 1
ATOM 1432 N N . ALA A 1 193 ? -20.401 -8.869 -0.278 1.00 94.81 193 ALA A N 1
ATOM 1433 C CA . ALA A 1 193 ? -20.751 -9.001 1.133 1.00 94.81 193 ALA A CA 1
ATOM 1434 C C . ALA A 1 193 ? -19.868 -8.104 2.012 1.00 94.81 193 ALA A C 1
ATOM 1436 O O . ALA A 1 193 ? -20.401 -7.299 2.780 1.00 94.81 193 ALA A O 1
ATOM 1437 N N . ALA A 1 194 ? -18.548 -8.156 1.808 1.00 92.12 194 ALA A N 1
ATOM 1438 C CA . ALA A 1 194 ? -17.579 -7.300 2.487 1.00 92.12 194 ALA A CA 1
ATOM 1439 C C . ALA A 1 194 ? -17.890 -5.812 2.262 1.00 92.12 194 ALA A C 1
ATOM 1441 O O . ALA A 1 194 ? -17.887 -5.023 3.204 1.00 92.12 194 ALA A O 1
ATOM 1442 N N . MET A 1 195 ? -18.264 -5.423 1.038 1.00 93.81 195 MET A N 1
ATOM 1443 C CA . MET A 1 195 ? -18.690 -4.054 0.736 1.00 93.81 195 MET A CA 1
ATOM 1444 C C . MET A 1 195 ? -19.935 -3.631 1.523 1.00 93.81 195 MET A C 1
ATOM 1446 O O . MET A 1 195 ? -19.985 -2.529 2.078 1.00 93.81 195 MET A O 1
ATOM 1450 N N . CYS A 1 196 ? -20.963 -4.482 1.564 1.00 95.56 196 CYS A N 1
ATOM 1451 C CA . CYS A 1 196 ? -22.179 -4.216 2.327 1.00 95.56 196 CYS A CA 1
ATOM 1452 C C . CYS A 1 196 ? -21.893 -4.097 3.829 1.00 95.56 196 CYS A C 1
ATOM 1454 O O . CYS A 1 196 ? -22.407 -3.170 4.464 1.00 95.56 196 CYS A O 1
ATOM 1456 N N . TRP A 1 197 ? -21.055 -4.985 4.367 1.00 95.50 197 TRP A N 1
ATOM 1457 C CA . TRP A 1 197 ? -20.603 -4.946 5.754 1.00 95.50 197 TRP A CA 1
ATOM 1458 C C . TRP A 1 197 ? -19.871 -3.643 6.063 1.00 95.50 197 TRP A C 1
ATOM 1460 O O . TRP A 1 197 ? -20.285 -2.923 6.968 1.00 95.50 197 TRP A O 1
ATOM 1470 N N . THR A 1 198 ? -18.868 -3.256 5.271 1.00 91.19 198 THR A N 1
ATOM 1471 C CA . THR A 1 198 ? -18.109 -2.030 5.542 1.00 91.19 198 THR A CA 1
ATOM 1472 C C . THR A 1 198 ? -18.977 -0.772 5.470 1.00 91.19 198 THR A C 1
ATOM 1474 O O . THR A 1 198 ? -18.798 0.171 6.245 1.00 91.19 198 THR A O 1
ATOM 1477 N N . ILE A 1 199 ? -19.947 -0.726 4.554 1.00 93.50 199 ILE A N 1
ATOM 1478 C CA . ILE A 1 199 ? -20.898 0.390 4.478 1.00 93.50 199 ILE A CA 1
ATOM 1479 C C . ILE A 1 199 ? -21.754 0.464 5.752 1.00 93.50 199 ILE A C 1
ATOM 1481 O O . ILE A 1 199 ? -21.975 1.563 6.272 1.00 93.50 199 ILE A O 1
ATOM 1485 N N . ALA A 1 200 ? -22.206 -0.678 6.277 1.00 95.44 200 ALA A N 1
ATOM 1486 C CA . ALA A 1 200 ? -22.925 -0.728 7.545 1.00 95.44 200 ALA A CA 1
ATOM 1487 C C . ALA A 1 200 ? -22.020 -0.351 8.728 1.00 95.44 200 ALA A C 1
ATOM 1489 O O . ALA A 1 200 ? -22.391 0.536 9.494 1.00 95.44 200 ALA A O 1
ATOM 1490 N N . ASP A 1 201 ? -20.824 -0.929 8.837 1.00 94.38 201 ASP A N 1
ATOM 1491 C CA . ASP A 1 201 ? -19.851 -0.647 9.900 1.00 94.38 201 ASP A CA 1
ATOM 1492 C C . ASP A 1 201 ? -19.530 0.849 9.994 1.00 94.38 201 ASP A C 1
ATOM 1494 O O . ASP A 1 201 ? -19.610 1.445 11.068 1.00 94.38 201 ASP A O 1
ATOM 1498 N N . ASN A 1 202 ? -19.300 1.513 8.859 1.00 88.19 202 ASN A N 1
ATOM 1499 C CA . ASN A 1 202 ? -19.085 2.960 8.822 1.00 88.19 202 ASN A CA 1
ATOM 1500 C C . ASN A 1 202 ? -20.317 3.753 9.288 1.00 88.19 202 ASN A C 1
ATOM 1502 O O . ASN A 1 202 ? -20.188 4.741 10.019 1.00 88.19 202 ASN A O 1
ATOM 1506 N N . ALA A 1 203 ? -21.520 3.337 8.880 1.00 94.00 203 ALA A N 1
ATOM 1507 C CA . ALA A 1 203 ? -22.760 3.988 9.295 1.00 94.00 203 ALA A CA 1
ATOM 1508 C C . ALA A 1 203 ? -23.000 3.846 10.808 1.00 94.00 203 ALA A C 1
ATOM 1510 O O . ALA A 1 203 ? -23.394 4.817 11.460 1.00 94.00 203 ALA A O 1
ATOM 1511 N N . TYR A 1 204 ? -22.720 2.675 11.381 1.00 94.94 204 TYR A N 1
ATOM 1512 C CA . TYR A 1 204 ? -22.830 2.408 12.817 1.00 94.94 204 TYR A CA 1
ATOM 1513 C C . TYR A 1 204 ? -21.731 3.083 13.627 1.00 94.94 204 TYR A C 1
ATOM 1515 O O . TYR A 1 204 ? -22.029 3.718 14.638 1.00 94.94 204 TYR A O 1
ATOM 1523 N N . THR A 1 205 ? -20.492 3.064 13.149 1.00 88.31 205 THR A N 1
ATOM 1524 C CA . THR A 1 205 ? -19.375 3.755 13.799 1.00 88.31 205 THR A CA 1
ATOM 1525 C C . THR A 1 205 ? -19.669 5.248 13.890 1.00 88.31 205 THR A C 1
ATOM 1527 O O . THR A 1 205 ? -19.554 5.847 14.958 1.00 88.31 205 THR A O 1
ATOM 1530 N N . LYS A 1 206 ? -20.154 5.852 12.799 1.00 86.50 206 LYS A N 1
ATOM 1531 C CA . LYS A 1 206 ? -20.506 7.276 12.765 1.00 86.50 206 LYS A CA 1
ATOM 1532 C C . LYS A 1 206 ? -21.772 7.606 13.560 1.00 86.50 206 LYS A C 1
ATOM 1534 O O . LYS A 1 206 ? -21.822 8.639 14.222 1.00 86.50 206 LYS A O 1
ATOM 1539 N N . GLY A 1 207 ? -22.817 6.788 13.441 1.00 91.38 207 GLY A N 1
ATOM 1540 C CA . GLY A 1 207 ? -24.143 7.090 13.990 1.00 91.38 207 GLY A CA 1
ATOM 1541 C C . GLY A 1 207 ? -24.367 6.619 15.427 1.00 91.38 207 GLY A C 1
ATOM 1542 O O . GLY A 1 207 ? -25.201 7.187 16.129 1.00 91.38 207 GLY A O 1
ATOM 1543 N N . ARG A 1 208 ? -23.654 5.577 15.859 1.00 91.50 208 ARG A N 1
ATOM 1544 C CA . ARG A 1 208 ? -23.826 4.901 17.154 1.00 91.50 208 ARG A CA 1
ATOM 1545 C C . ARG A 1 208 ? -22.518 4.745 17.936 1.00 91.50 208 ARG A C 1
ATOM 1547 O O . ARG A 1 208 ? -22.584 4.358 19.093 1.00 91.50 208 ARG A O 1
ATOM 1554 N N . GLY A 1 209 ? -21.357 5.042 17.346 1.00 87.38 209 GLY A N 1
ATOM 1555 C CA . GLY A 1 209 ? -20.065 4.914 18.029 1.00 87.38 209 GLY A CA 1
ATOM 1556 C C . GLY A 1 209 ? -19.622 3.470 18.275 1.00 87.38 209 GLY A C 1
ATOM 1557 O O . GLY A 1 209 ? -18.739 3.257 19.098 1.00 87.38 209 GLY A O 1
ATOM 1558 N N . ARG A 1 210 ? -20.217 2.489 17.582 1.00 91.50 210 ARG A N 1
ATOM 1559 C CA . ARG A 1 210 ? -19.870 1.063 17.697 1.00 91.50 210 ARG A CA 1
ATOM 1560 C C . ARG A 1 210 ? -19.534 0.459 16.337 1.00 91.50 210 ARG A C 1
ATOM 1562 O O . ARG A 1 210 ? -20.105 0.887 15.334 1.00 91.50 210 ARG A O 1
ATOM 1569 N N . ARG A 1 211 ? -18.639 -0.533 16.330 1.00 91.75 211 ARG A N 1
ATOM 1570 C CA . ARG A 1 211 ? -18.320 -1.353 15.153 1.00 91.75 211 ARG A CA 1
ATOM 1571 C C . ARG A 1 211 ? -19.381 -2.440 14.953 1.00 91.75 211 ARG A C 1
ATOM 1573 O O . ARG A 1 211 ? -20.064 -2.815 15.906 1.00 91.75 211 ARG A O 1
ATOM 1580 N N . VAL A 1 212 ? -19.517 -2.924 13.727 1.00 93.69 212 VAL A N 1
ATOM 1581 C CA . VAL A 1 212 ? -20.382 -4.053 13.354 1.00 93.69 212 VAL A CA 1
ATOM 1582 C C . VAL A 1 212 ? -19.498 -5.277 13.148 1.00 93.69 212 VAL A C 1
ATOM 1584 O O . VAL A 1 212 ? -18.620 -5.248 12.291 1.00 93.69 212 VAL A O 1
ATOM 1587 N N . ALA A 1 213 ? -19.721 -6.345 13.911 1.00 91.00 213 ALA A N 1
ATOM 1588 C CA . ALA A 1 213 ? -19.024 -7.615 13.704 1.00 91.00 213 ALA A CA 1
ATOM 1589 C C . ALA A 1 213 ? -19.511 -8.291 12.407 1.00 91.00 213 ALA A C 1
ATOM 1591 O O . ALA A 1 213 ? -20.663 -8.091 12.005 1.00 91.00 213 ALA A O 1
ATOM 1592 N N . GLU A 1 214 ? -18.660 -9.062 11.734 1.00 90.50 214 GLU A N 1
ATOM 1593 C CA . GLU A 1 214 ? -18.984 -9.683 10.438 1.00 90.50 214 GLU A CA 1
ATOM 1594 C C . GLU A 1 214 ? -20.063 -10.776 10.579 1.00 90.50 214 GLU A C 1
ATOM 1596 O O . GLU A 1 214 ? -20.928 -10.951 9.728 1.00 90.50 214 GLU A O 1
ATOM 1601 N N . GLU A 1 215 ? -20.106 -11.440 11.721 1.00 92.62 215 GLU A N 1
ATOM 1602 C CA . GLU A 1 215 ? -21.127 -12.407 12.113 1.00 92.62 215 GLU A CA 1
ATOM 1603 C C . GLU A 1 215 ? -22.476 -11.754 12.465 1.00 92.62 215 GLU A C 1
ATOM 1605 O O . GLU A 1 215 ? -23.526 -12.394 12.405 1.00 92.62 215 GLU A O 1
ATOM 1610 N N . SER A 1 216 ? -22.466 -10.462 12.803 1.00 93.69 216 SER A N 1
ATOM 1611 C CA . SER A 1 216 ? -23.651 -9.730 13.263 1.00 93.69 216 SER A CA 1
ATOM 1612 C C . SER A 1 216 ? -24.435 -9.062 12.132 1.00 93.69 216 SER A C 1
ATOM 1614 O O . SER A 1 216 ? -25.446 -8.416 12.403 1.00 93.69 216 SER A O 1
ATOM 1616 N N . PHE A 1 217 ? -24.023 -9.176 10.864 1.00 95.38 217 PHE A N 1
ATOM 1617 C CA . PHE A 1 217 ? -24.743 -8.553 9.749 1.00 95.38 217 PHE A CA 1
ATOM 1618 C C . PHE A 1 217 ? -25.402 -9.577 8.824 1.00 95.38 217 PHE A C 1
ATOM 1620 O O . PHE A 1 217 ? -24.982 -10.716 8.666 1.00 95.38 217 PHE A O 1
ATOM 1627 N N . SER A 1 218 ? -26.480 -9.146 8.182 1.00 96.56 218 SER A N 1
ATOM 1628 C CA . SER A 1 218 ? -27.176 -9.912 7.156 1.00 96.56 218 SER A CA 1
ATOM 1629 C C . SER A 1 218 ? -27.646 -8.991 6.037 1.00 96.56 218 SER A C 1
ATOM 1631 O O . SER A 1 218 ? -27.925 -7.807 6.248 1.00 96.56 218 SER A O 1
ATOM 1633 N N . ILE A 1 219 ? -27.724 -9.530 4.822 1.00 97.38 219 ILE A N 1
ATOM 1634 C CA . ILE A 1 219 ? -28.173 -8.794 3.639 1.00 97.38 219 ILE A CA 1
ATOM 1635 C C . ILE A 1 219 ? -29.567 -9.287 3.267 1.00 97.38 219 ILE A C 1
ATOM 1637 O O . ILE A 1 219 ? -29.793 -10.482 3.096 1.00 97.38 219 ILE A O 1
ATOM 1641 N N . LEU A 1 220 ? -30.509 -8.362 3.116 1.00 97.38 220 LEU A N 1
ATOM 1642 C CA . LEU A 1 220 ? -31.844 -8.629 2.601 1.00 97.38 220 LEU A CA 1
ATOM 1643 C C . LEU A 1 220 ? -32.009 -8.023 1.206 1.00 97.38 220 LEU A C 1
ATOM 1645 O O . LEU A 1 220 ? -31.473 -6.955 0.902 1.00 97.38 220 LEU A O 1
ATOM 1649 N N . TRP A 1 221 ? -32.852 -8.640 0.386 1.00 96.56 221 TRP A N 1
ATOM 1650 C CA . TRP A 1 221 ? -33.406 -7.985 -0.799 1.00 96.56 221 TRP A CA 1
ATOM 1651 C C . TRP A 1 221 ? -34.352 -6.862 -0.369 1.00 96.56 221 TRP A C 1
ATOM 1653 O O . TRP A 1 221 ? -35.295 -7.101 0.384 1.00 96.56 221 TRP A O 1
ATOM 1663 N N . SER A 1 222 ? -34.138 -5.631 -0.838 1.00 95.31 222 SER A N 1
ATOM 1664 C CA . SER A 1 222 ? -34.910 -4.467 -0.368 1.00 95.31 222 SER A CA 1
ATOM 1665 C C . SER A 1 222 ? -36.405 -4.561 -0.719 1.00 95.31 222 SER A C 1
ATOM 1667 O O . SER A 1 222 ? -37.268 -4.146 0.059 1.00 95.31 222 SER A O 1
ATOM 1669 N N . SER A 1 223 ? -36.719 -5.155 -1.873 1.00 90.44 223 SER A N 1
ATOM 1670 C CA . SER A 1 223 ? -38.075 -5.361 -2.403 1.00 90.44 223 SER A CA 1
ATOM 1671 C C . SER A 1 223 ? -38.894 -6.372 -1.591 1.00 90.44 223 SER A C 1
ATOM 1673 O O . SER A 1 223 ? -40.016 -6.059 -1.191 1.00 90.44 223 SER A O 1
ATOM 1675 N N . SER A 1 224 ? -38.353 -7.567 -1.335 1.00 91.31 224 SER A N 1
ATOM 1676 C CA . SER A 1 224 ? -39.066 -8.658 -0.653 1.00 91.31 224 SER A CA 1
ATOM 1677 C C . SER A 1 224 ? -38.765 -8.784 0.833 1.00 91.31 224 SER A C 1
ATOM 1679 O O . SER A 1 224 ? -39.482 -9.499 1.531 1.00 91.31 224 SER A O 1
ATOM 1681 N N . ARG A 1 225 ? -37.699 -8.140 1.319 1.00 94.12 225 ARG A N 1
ATOM 1682 C CA . ARG A 1 225 ? -37.100 -8.380 2.644 1.00 94.12 225 ARG A CA 1
ATOM 1683 C C . ARG A 1 225 ? -36.700 -9.840 2.875 1.00 94.12 225 ARG A C 1
ATOM 1685 O O . ARG A 1 225 ? -36.615 -10.285 4.015 1.00 94.12 225 ARG A O 1
ATOM 1692 N N . THR A 1 226 ? -36.473 -10.597 1.804 1.00 94.38 226 THR A N 1
ATOM 1693 C CA . THR A 1 226 ? -35.981 -11.974 1.896 1.00 94.38 226 THR A CA 1
ATOM 1694 C C . THR A 1 226 ? -34.495 -11.956 2.222 1.00 94.38 226 THR A C 1
ATOM 1696 O O . THR A 1 226 ? -33.752 -11.177 1.623 1.00 94.38 226 THR A O 1
ATOM 1699 N N . LEU A 1 227 ? -34.073 -12.824 3.142 1.00 95.25 227 LEU A N 1
ATOM 1700 C CA . LEU A 1 227 ? -32.666 -13.022 3.470 1.00 95.25 227 LEU A CA 1
ATOM 1701 C C . LEU A 1 227 ? -31.902 -13.527 2.247 1.00 95.25 227 LEU A C 1
ATOM 1703 O O . LEU A 1 227 ? -32.338 -14.461 1.571 1.00 95.25 227 LEU A O 1
ATOM 1707 N N . LEU A 1 228 ? -30.781 -12.879 1.947 1.00 95.19 228 LEU A N 1
ATOM 1708 C CA . LEU A 1 228 ? -29.842 -13.354 0.949 1.00 95.19 228 LEU A CA 1
ATOM 1709 C C . LEU A 1 228 ? -29.132 -14.584 1.521 1.00 95.19 228 LEU A C 1
ATOM 1711 O O . LEU A 1 228 ? -28.538 -14.501 2.591 1.00 95.19 228 LEU A O 1
ATOM 1715 N N . ASN A 1 229 ? -29.241 -15.724 0.834 1.00 91.12 229 ASN A N 1
ATOM 1716 C CA . ASN A 1 229 ? -28.595 -16.959 1.275 1.00 91.12 229 ASN A CA 1
ATOM 1717 C C . ASN A 1 229 ? -27.073 -16.733 1.345 1.00 91.12 229 ASN A C 1
ATOM 1719 O O . ASN A 1 229 ? -26.479 -16.310 0.353 1.00 91.12 229 ASN A O 1
ATOM 1723 N N . SER A 1 230 ? -26.459 -17.006 2.499 1.00 88.81 230 SER A N 1
ATOM 1724 C CA . SER A 1 230 ? -25.014 -16.864 2.708 1.00 88.81 230 SER A CA 1
ATOM 1725 C C . SER A 1 230 ? -24.202 -17.763 1.776 1.00 88.81 230 SER A C 1
ATOM 1727 O O . SER A 1 230 ? -23.118 -17.372 1.362 1.00 88.81 230 SER A O 1
ATOM 1729 N N . GLU A 1 231 ? -24.748 -18.903 1.345 1.00 89.69 231 GLU A N 1
ATOM 1730 C CA . GLU A 1 231 ? -24.120 -19.770 0.339 1.00 89.69 231 GLU A CA 1
ATOM 1731 C C . GLU A 1 231 ? -23.940 -19.065 -1.013 1.00 89.69 231 GLU A C 1
ATOM 1733 O O . GLU A 1 231 ? -23.023 -19.388 -1.758 1.00 89.69 231 GLU A O 1
ATOM 1738 N N . TRP A 1 232 ? -24.790 -18.083 -1.339 1.00 89.44 232 TRP A N 1
ATOM 1739 C CA . TRP A 1 232 ? -24.657 -17.288 -2.569 1.00 89.44 232 TRP A CA 1
ATOM 1740 C C . TRP A 1 232 ? -23.618 -16.169 -2.443 1.00 89.44 232 TRP A C 1
ATOM 1742 O O . TRP A 1 232 ? -23.308 -15.501 -3.427 1.00 89.44 232 TRP A O 1
ATOM 1752 N N . LEU A 1 233 ? -23.141 -15.918 -1.224 1.00 89.75 233 LEU A N 1
ATOM 1753 C CA . LEU A 1 233 ? -22.072 -14.972 -0.912 1.00 89.75 233 LEU A CA 1
ATOM 1754 C C . LEU A 1 233 ? -20.747 -15.684 -0.609 1.00 89.75 233 LEU A C 1
ATOM 1756 O O . LEU A 1 233 ? -19.745 -15.010 -0.385 1.00 89.75 233 LEU A O 1
ATOM 1760 N N . ALA A 1 234 ? -20.745 -17.019 -0.584 1.00 82.69 234 ALA A N 1
ATOM 1761 C CA . ALA A 1 234 ? -19.560 -17.816 -0.318 1.00 82.69 234 ALA A CA 1
ATOM 1762 C C . ALA A 1 234 ? -18.511 -17.669 -1.435 1.00 82.69 234 ALA A C 1
ATOM 1764 O O . ALA A 1 234 ? -18.806 -17.246 -2.559 1.00 82.69 234 ALA A O 1
ATOM 1765 N N . GLU A 1 235 ? -17.269 -18.024 -1.110 1.00 76.38 235 GLU A N 1
ATOM 1766 C CA . GLU A 1 235 ? -16.143 -17.956 -2.038 1.00 76.38 235 GLU A CA 1
ATOM 1767 C C . GLU A 1 235 ? -16.409 -18.770 -3.314 1.00 76.38 235 GLU A C 1
ATOM 1769 O O . GLU A 1 235 ? -16.803 -19.935 -3.270 1.00 76.38 235 GLU A O 1
ATOM 1774 N N . GLY A 1 236 ? -16.185 -18.138 -4.470 1.00 80.25 236 GLY A N 1
ATOM 1775 C CA . GLY A 1 236 ? -16.247 -18.779 -5.786 1.00 80.25 236 GLY A CA 1
ATOM 1776 C C . GLY A 1 236 ? -17.457 -18.419 -6.654 1.00 80.25 236 GLY A C 1
ATOM 1777 O O . GLY A 1 236 ? -17.387 -18.615 -7.868 1.00 80.25 236 GLY A O 1
ATOM 1778 N N . GLU A 1 237 ? -18.536 -17.845 -6.108 1.00 91.94 237 GLU A N 1
ATOM 1779 C CA . GLU A 1 237 ? -19.630 -17.325 -6.944 1.00 91.94 237 GLU A CA 1
ATOM 1780 C C . GLU A 1 237 ? -19.361 -15.882 -7.380 1.00 91.94 237 GLU A C 1
ATOM 1782 O O . GLU A 1 237 ? -19.012 -15.029 -6.568 1.00 91.94 237 GLU A O 1
ATOM 1787 N N . ALA A 1 238 ? -19.562 -15.576 -8.664 1.00 95.56 238 ALA A N 1
ATOM 1788 C CA . ALA A 1 238 ? -19.499 -14.206 -9.162 1.00 95.56 238 ALA A CA 1
ATOM 1789 C C . ALA A 1 238 ? -20.857 -13.500 -9.005 1.00 95.56 238 ALA A C 1
ATOM 1791 O O . ALA A 1 238 ? -21.922 -14.114 -9.115 1.00 95.56 238 ALA A O 1
ATOM 1792 N N . ILE A 1 239 ? -20.868 -12.175 -8.852 1.00 96.25 239 ILE A N 1
ATOM 1793 C CA . ILE A 1 239 ? -22.112 -11.387 -8.734 1.00 96.25 239 ILE A CA 1
ATOM 1794 C C . ILE A 1 239 ? -23.023 -11.583 -9.962 1.00 96.25 239 ILE A C 1
ATOM 1796 O O . ILE A 1 239 ? -24.251 -11.519 -9.868 1.00 96.25 239 ILE A O 1
ATOM 1800 N N . GLY A 1 240 ? -22.449 -11.860 -11.134 1.00 95.25 240 GLY A N 1
ATOM 1801 C CA . GLY A 1 240 ? -23.193 -12.203 -12.341 1.00 95.25 240 GLY A CA 1
ATOM 1802 C C . GLY A 1 240 ? -24.036 -13.475 -12.207 1.00 95.25 240 GLY A C 1
ATOM 1803 O O . GLY A 1 240 ? -25.126 -13.528 -12.785 1.00 95.25 240 GLY A O 1
ATOM 1804 N N . ASP A 1 241 ? -23.571 -14.474 -11.455 1.00 94.12 241 ASP A N 1
ATOM 1805 C CA . ASP A 1 241 ? -24.331 -15.689 -11.131 1.00 94.12 241 ASP A CA 1
ATOM 1806 C C . ASP A 1 241 ? -25.482 -15.379 -10.182 1.00 94.12 241 ASP A C 1
ATOM 1808 O O . ASP A 1 241 ? -26.635 -15.729 -10.467 1.00 94.12 241 ASP A O 1
ATOM 1812 N N . LEU A 1 242 ? -25.194 -14.617 -9.126 1.00 94.94 242 LEU A N 1
ATOM 1813 C CA . LEU A 1 242 ? -26.200 -14.128 -8.190 1.00 94.94 242 LEU A CA 1
ATOM 1814 C C . LEU A 1 242 ? -27.315 -13.352 -8.917 1.00 94.94 242 LEU A C 1
ATOM 1816 O O . LEU A 1 242 ? -28.505 -13.600 -8.700 1.00 94.94 242 LEU A O 1
ATOM 1820 N N . TRP A 1 243 ? -26.955 -12.468 -9.852 1.00 95.88 243 TRP A N 1
ATOM 1821 C CA . TRP A 1 243 ? -27.912 -11.737 -10.683 1.00 95.88 243 TRP A CA 1
ATOM 1822 C C . TRP A 1 243 ? -28.755 -12.651 -11.572 1.00 95.88 243 TRP A C 1
ATOM 1824 O O . TRP A 1 243 ? -29.970 -12.460 -11.667 1.00 95.88 243 TRP A O 1
ATOM 1834 N N . ARG A 1 244 ? -28.151 -13.642 -12.239 1.00 94.75 244 ARG A N 1
ATOM 1835 C CA . ARG A 1 244 ? -28.889 -14.589 -13.096 1.00 94.75 244 ARG A CA 1
ATOM 1836 C C . ARG A 1 244 ? -29.959 -15.337 -12.304 1.00 94.75 244 ARG A C 1
ATOM 1838 O O . ARG A 1 244 ? -31.090 -15.442 -12.776 1.00 94.75 244 ARG A O 1
ATOM 1845 N N . ARG A 1 245 ? -29.631 -15.786 -11.091 1.00 92.19 245 ARG A N 1
ATOM 1846 C CA . ARG A 1 245 ? -30.584 -16.449 -10.190 1.00 92.19 245 ARG A CA 1
ATOM 1847 C C . ARG A 1 245 ? -31.691 -15.488 -9.759 1.00 92.19 245 ARG A C 1
ATOM 1849 O O . ARG A 1 245 ? -32.871 -15.777 -9.959 1.00 92.19 245 ARG A O 1
ATOM 1856 N N . ALA A 1 246 ? -31.319 -14.317 -9.246 1.00 92.75 246 ALA A N 1
ATOM 1857 C CA . ALA A 1 246 ? -32.266 -13.362 -8.678 1.00 92.75 246 ALA A CA 1
ATOM 1858 C C . ALA A 1 246 ? -33.193 -12.717 -9.722 1.00 92.75 246 ALA A C 1
ATOM 1860 O O . ALA A 1 246 ? -34.382 -12.550 -9.469 1.00 92.75 246 ALA A O 1
ATOM 1861 N N . SER A 1 247 ? -32.684 -12.398 -10.916 1.00 93.75 247 SER A N 1
ATOM 1862 C CA . SER A 1 247 ? -33.448 -11.714 -11.974 1.00 93.75 247 SER A CA 1
ATOM 1863 C C . SER A 1 247 ? -34.568 -12.559 -12.587 1.00 93.75 247 SER A C 1
ATOM 1865 O O . SER A 1 247 ? -35.496 -12.005 -13.176 1.00 93.75 247 SER A O 1
ATOM 1867 N N . SER A 1 248 ? -34.512 -13.884 -12.425 1.00 89.25 248 SER A N 1
ATOM 1868 C CA . SER A 1 248 ? -35.599 -14.791 -12.808 1.00 89.25 248 SER A CA 1
ATOM 1869 C C . SER A 1 248 ? -36.760 -14.802 -11.802 1.00 89.25 248 SER A C 1
ATOM 1871 O O . SER A 1 248 ? -37.861 -15.239 -12.136 1.00 89.25 248 SER A O 1
ATOM 1873 N N . ASN A 1 249 ? -36.539 -14.287 -10.588 1.00 89.94 249 ASN A N 1
ATOM 1874 C CA . ASN A 1 249 ? -37.512 -14.272 -9.506 1.00 89.94 249 ASN A CA 1
ATOM 1875 C C . ASN A 1 249 ? -38.000 -12.841 -9.236 1.00 89.94 249 ASN A C 1
ATOM 1877 O O . ASN A 1 249 ? -37.329 -12.041 -8.582 1.00 89.94 249 ASN A O 1
ATOM 1881 N N . SER A 1 250 ? -39.217 -12.536 -9.691 1.00 84.12 250 SER A N 1
ATOM 1882 C CA . SER A 1 250 ? -39.820 -11.206 -9.546 1.00 84.12 250 SER A CA 1
ATOM 1883 C C . SER A 1 250 ? -40.078 -10.779 -8.099 1.00 84.12 250 SER A C 1
ATOM 1885 O O . SER A 1 250 ? -40.341 -9.601 -7.865 1.00 84.12 250 SER A O 1
ATOM 1887 N N . LEU A 1 251 ? -40.041 -11.711 -7.138 1.00 82.12 251 LEU A N 1
ATOM 1888 C CA . LEU A 1 251 ? -40.117 -11.374 -5.717 1.00 82.12 251 LEU A CA 1
ATOM 1889 C C . LEU A 1 251 ? -38.804 -10.737 -5.251 1.00 82.12 251 LEU A C 1
ATOM 1891 O O . LEU A 1 251 ? -38.839 -9.753 -4.525 1.00 82.12 251 LEU A O 1
ATOM 1895 N N . LEU A 1 252 ? -37.659 -11.245 -5.711 1.00 87.81 252 LEU A N 1
ATOM 1896 C CA . LEU A 1 252 ? -36.340 -10.752 -5.304 1.00 87.81 252 LEU A CA 1
ATOM 1897 C C . LEU A 1 252 ? -35.958 -9.473 -6.052 1.00 87.81 252 LEU A C 1
ATOM 1899 O O . LEU A 1 252 ? -35.486 -8.516 -5.443 1.00 87.81 252 LEU A O 1
ATOM 1903 N N . VAL A 1 253 ? -36.201 -9.421 -7.365 1.00 90.44 253 VAL A N 1
ATOM 1904 C CA . VAL A 1 253 ? -35.862 -8.258 -8.197 1.00 90.44 253 VAL A CA 1
ATOM 1905 C C . VAL A 1 253 ? -37.088 -7.812 -8.998 1.00 90.44 253 VAL A C 1
ATOM 1907 O O . VAL A 1 253 ? -37.558 -8.554 -9.865 1.00 90.44 253 VAL A O 1
ATOM 1910 N N . PRO A 1 254 ? -37.613 -6.593 -8.770 1.00 92.44 254 PRO A N 1
ATOM 1911 C CA . PRO A 1 254 ? -38.721 -6.064 -9.556 1.00 92.44 254 PRO A CA 1
ATOM 1912 C C . PRO A 1 254 ? -38.395 -6.038 -11.054 1.00 92.44 254 PRO A C 1
ATOM 1914 O O . PRO A 1 254 ? -37.275 -5.725 -11.452 1.00 92.44 254 PRO A O 1
ATOM 1917 N N . ALA A 1 255 ? -39.389 -6.259 -11.920 1.00 92.50 255 ALA A N 1
ATOM 1918 C CA . ALA A 1 255 ? -39.180 -6.288 -13.375 1.00 92.50 255 ALA A CA 1
ATOM 1919 C C . ALA A 1 255 ? -38.529 -5.002 -13.936 1.00 92.50 255 ALA A C 1
ATOM 1921 O O . ALA A 1 255 ? -37.791 -5.045 -14.923 1.00 92.50 255 ALA A O 1
ATOM 1922 N N . ASN A 1 256 ? -38.779 -3.852 -13.303 1.00 93.12 256 ASN A N 1
ATOM 1923 C CA . ASN A 1 256 ? -38.130 -2.589 -13.659 1.00 93.12 256 ASN A CA 1
ATOM 1924 C C . ASN A 1 256 ? -36.635 -2.583 -13.314 1.00 93.12 256 ASN A C 1
ATOM 1926 O O . ASN A 1 256 ? -35.836 -2.060 -14.091 1.00 93.12 256 ASN A O 1
ATOM 1930 N N . ASP A 1 257 ? -36.248 -3.197 -12.201 1.00 92.62 257 ASP A N 1
ATOM 1931 C CA . ASP A 1 257 ? -34.853 -3.302 -11.784 1.00 92.62 257 ASP A CA 1
ATOM 1932 C C . ASP A 1 257 ? -34.108 -4.366 -12.597 1.00 92.62 257 ASP A C 1
ATOM 1934 O O . ASP A 1 257 ? -32.956 -4.137 -12.959 1.00 92.62 257 ASP A O 1
ATOM 1938 N N . VAL A 1 258 ? -34.787 -5.432 -13.047 1.00 93.69 258 VAL A N 1
ATOM 1939 C CA . VAL A 1 258 ? -34.256 -6.371 -14.058 1.00 93.69 258 VAL A CA 1
ATOM 1940 C C . VAL A 1 258 ? -33.867 -5.637 -15.344 1.00 93.69 258 VAL A C 1
ATOM 1942 O O . VAL A 1 258 ? -32.751 -5.795 -15.842 1.00 93.69 258 VAL A O 1
ATOM 1945 N N . LYS A 1 259 ? -34.745 -4.764 -15.858 1.00 92.56 259 LYS A N 1
ATOM 1946 C CA . LYS A 1 259 ? -34.464 -3.952 -17.058 1.00 92.56 259 LYS A CA 1
ATOM 1947 C C . LYS A 1 259 ? -33.299 -2.982 -16.853 1.00 92.56 259 LYS A C 1
ATOM 1949 O O . LYS A 1 259 ? -32.529 -2.750 -17.782 1.00 92.56 259 LYS A O 1
ATOM 1954 N N . ARG A 1 260 ? -33.173 -2.412 -15.651 1.00 94.06 260 ARG A N 1
ATOM 1955 C CA . ARG A 1 260 ? -32.123 -1.442 -15.291 1.00 94.06 260 ARG A CA 1
ATOM 1956 C C . ARG A 1 260 ? -30.831 -2.092 -14.796 1.00 94.06 260 ARG A C 1
ATOM 1958 O O . ARG A 1 260 ? -29.859 -1.372 -14.570 1.00 94.06 260 ARG A O 1
ATOM 1965 N N . LYS A 1 261 ? -30.815 -3.419 -14.635 1.00 96.00 261 LYS A N 1
ATOM 1966 C CA . LYS A 1 261 ? -29.713 -4.174 -14.028 1.00 96.00 261 LYS A CA 1
ATOM 1967 C C . LYS A 1 261 ? -29.343 -3.633 -12.643 1.00 96.00 261 LYS A C 1
ATOM 1969 O O . LYS A 1 261 ? -28.183 -3.306 -12.398 1.00 96.00 261 LYS A O 1
ATOM 1974 N N . VAL A 1 262 ? -30.349 -3.453 -11.786 1.00 96.94 262 VAL A N 1
ATOM 1975 C CA . VAL A 1 262 ? -30.197 -2.926 -10.422 1.00 96.94 262 VAL A CA 1
ATOM 1976 C C . VAL A 1 262 ? -30.463 -4.032 -9.404 1.00 96.94 262 VAL A C 1
ATOM 1978 O O . VAL A 1 262 ? -31.495 -4.693 -9.477 1.00 96.94 262 VAL A O 1
ATOM 1981 N N . MET A 1 263 ? -29.566 -4.195 -8.435 1.00 96.94 263 MET A N 1
ATOM 1982 C CA . MET A 1 263 ? -29.789 -4.988 -7.224 1.00 96.94 263 MET A CA 1
ATOM 1983 C C . MET A 1 263 ? -29.886 -4.025 -6.043 1.00 96.94 263 MET A C 1
ATOM 1985 O O . MET A 1 263 ? -28.943 -3.277 -5.792 1.00 96.94 263 MET A O 1
ATOM 1989 N N . ASP A 1 264 ? -31.031 -4.001 -5.359 1.00 97.38 264 ASP A N 1
ATOM 1990 C CA . ASP A 1 264 ? -31.267 -3.129 -4.203 1.00 97.38 264 ASP A CA 1
ATOM 1991 C C . ASP A 1 264 ? -31.285 -3.963 -2.917 1.00 97.38 264 ASP A C 1
ATOM 1993 O O . ASP A 1 264 ? -32.137 -4.839 -2.741 1.00 97.38 264 ASP A O 1
ATOM 1997 N N . PHE A 1 265 ? -30.344 -3.679 -2.025 1.00 97.88 265 PHE A N 1
ATOM 1998 C CA . PHE A 1 265 ? -30.132 -4.378 -0.769 1.00 97.88 265 PHE A CA 1
ATOM 1999 C C . PHE A 1 265 ? -30.527 -3.529 0.439 1.00 97.88 265 PHE A C 1
ATOM 2001 O O . PHE A 1 265 ? -30.399 -2.299 0.463 1.00 97.88 265 PHE A O 1
ATOM 2008 N N . HIS A 1 266 ? -30.973 -4.224 1.477 1.00 97.62 266 HIS A N 1
ATOM 2009 C CA . HIS A 1 266 ? -31.231 -3.706 2.812 1.00 97.62 266 HIS A CA 1
ATOM 2010 C C . HIS A 1 266 ? -30.336 -4.477 3.786 1.00 97.62 266 HIS A C 1
ATOM 2012 O O . HIS A 1 266 ? -30.492 -5.682 3.945 1.00 97.62 266 HIS A O 1
ATOM 2018 N N . VAL A 1 267 ? -29.383 -3.788 4.414 1.00 97.56 267 VAL A N 1
ATOM 2019 C CA . VAL A 1 267 ? -28.464 -4.398 5.384 1.00 97.56 267 VAL A CA 1
ATOM 2020 C C . VAL A 1 267 ? -29.074 -4.359 6.781 1.00 97.56 267 VAL A C 1
ATOM 2022 O O . VAL A 1 267 ? -29.648 -3.348 7.200 1.00 97.56 267 VAL A O 1
ATOM 2025 N N . VAL A 1 268 ? -28.956 -5.463 7.504 1.00 97.69 268 VAL A N 1
ATOM 2026 C CA . VAL A 1 268 ? -29.523 -5.644 8.837 1.00 97.69 268 VAL A CA 1
ATOM 2027 C C . VAL A 1 268 ? -28.418 -6.052 9.799 1.00 97.69 268 VAL A C 1
ATOM 2029 O O . VAL A 1 268 ? -27.727 -7.030 9.537 1.00 97.69 268 VAL A O 1
ATOM 2032 N N . VAL A 1 269 ? -28.274 -5.321 10.902 1.00 97.50 269 VAL A N 1
ATOM 2033 C CA . VAL A 1 269 ? -27.293 -5.600 11.958 1.00 97.50 269 VAL A CA 1
ATOM 2034 C C . VAL A 1 269 ? -28.017 -6.138 13.187 1.00 97.50 269 VAL A C 1
ATOM 2036 O O . VAL A 1 269 ? -28.963 -5.517 13.674 1.00 97.50 269 VAL A O 1
ATOM 2039 N N . GLN A 1 270 ? -27.597 -7.303 13.661 1.00 96.38 270 GLN A N 1
ATOM 2040 C CA . GLN A 1 270 ? -28.079 -7.943 14.874 1.00 96.38 270 GLN A CA 1
ATOM 2041 C C . GLN A 1 270 ? -27.432 -7.265 16.086 1.00 96.38 270 GLN A C 1
ATOM 2043 O O . GLN A 1 270 ? -26.243 -6.947 16.090 1.00 96.38 270 GLN A O 1
ATOM 2048 N N . GLU A 1 271 ? -28.242 -6.966 17.095 1.00 89.31 271 GLU A N 1
ATOM 2049 C CA . GLU A 1 271 ? -27.759 -6.445 18.372 1.00 89.31 271 GLU A CA 1
ATOM 2050 C C . GLU A 1 271 ? -27.395 -7.645 19.256 1.00 89.31 271 GLU A C 1
ATOM 2052 O O . GLU A 1 271 ? -28.252 -8.482 19.531 1.00 89.31 271 GLU A O 1
ATOM 2057 N N . GLU A 1 272 ? -26.119 -7.777 19.630 1.00 83.81 272 GLU A N 1
ATOM 2058 C CA . GLU A 1 272 ? -25.685 -8.804 20.583 1.00 83.81 272 GLU A CA 1
ATOM 2059 C C . GLU A 1 272 ? -26.284 -8.479 21.959 1.00 83.81 272 GLU A C 1
ATOM 2061 O O . GLU A 1 272 ? -26.118 -7.365 22.461 1.00 83.81 272 GLU A O 1
ATOM 2066 N N . GLU A 1 273 ? -26.998 -9.437 22.563 1.00 76.19 273 GLU A N 1
ATOM 2067 C CA . GLU A 1 273 ? -27.691 -9.243 23.849 1.00 76.19 273 GLU A CA 1
ATOM 2068 C C . GLU A 1 273 ? -26.721 -8.979 25.022 1.00 76.19 273 GLU A C 1
ATOM 2070 O O . GLU A 1 273 ? -27.135 -8.467 26.062 1.00 76.19 273 GLU A O 1
ATOM 2075 N N . ASP A 1 274 ? -25.422 -9.228 24.840 1.00 58.44 274 ASP A N 1
ATOM 2076 C CA . ASP A 1 274 ? -24.433 -9.290 25.923 1.00 58.44 274 ASP A CA 1
ATOM 2077 C C . ASP A 1 274 ? -23.822 -7.932 26.335 1.00 58.44 274 ASP A C 1
ATOM 2079 O O . ASP A 1 274 ? -22.953 -7.872 27.204 1.00 58.44 274 ASP A O 1
ATOM 2083 N N . SER A 1 275 ? -24.267 -6.809 25.757 1.00 53.12 275 SER A N 1
ATOM 2084 C CA . SER A 1 275 ? -23.682 -5.482 26.032 1.00 53.12 275 SER A CA 1
ATOM 2085 C C . SER A 1 275 ? -24.423 -4.646 27.089 1.00 53.12 275 SER A C 1
ATOM 2087 O O . SER A 1 275 ? -23.895 -3.618 27.525 1.00 53.12 275 SER A O 1
ATOM 2089 N N . GLU A 1 276 ? -25.635 -5.020 27.514 1.00 52.91 276 GLU A N 1
ATOM 2090 C CA . GLU A 1 276 ? -26.449 -4.147 28.383 1.00 52.91 276 GLU A CA 1
ATOM 2091 C C . GLU A 1 276 ? -25.964 -4.079 29.849 1.00 52.91 276 GLU A C 1
ATOM 2093 O O . GLU A 1 276 ? -26.360 -3.161 30.573 1.00 52.91 276 GLU A O 1
ATOM 2098 N N . GLU A 1 277 ? -25.059 -4.964 30.290 1.00 52.62 277 GLU A N 1
ATOM 2099 C CA . GLU A 1 277 ? -24.512 -4.927 31.660 1.00 52.62 277 GLU A CA 1
ATOM 2100 C C . GLU A 1 277 ? -23.394 -3.884 31.867 1.00 52.62 277 GLU A C 1
ATOM 2102 O O . GLU A 1 277 ? -23.174 -3.446 32.997 1.00 52.62 277 GLU A O 1
ATOM 2107 N N . LEU A 1 278 ? -22.733 -3.404 30.805 1.00 52.97 278 LEU A N 1
ATOM 2108 C CA . LEU A 1 278 ? -21.629 -2.433 30.921 1.00 52.97 278 LEU A CA 1
ATOM 2109 C C . LEU A 1 278 ? -22.057 -0.962 30.765 1.00 52.97 278 LEU A C 1
ATOM 2111 O O . LEU A 1 278 ? -21.403 -0.073 31.316 1.00 52.97 278 LEU A O 1
ATOM 2115 N N . ASP A 1 279 ? -23.184 -0.683 30.104 1.00 49.03 279 ASP A N 1
ATOM 2116 C CA . ASP A 1 279 ? -23.609 0.697 29.816 1.00 49.03 279 ASP A CA 1
ATOM 2117 C C . ASP A 1 279 ? -24.553 1.315 30.861 1.00 49.03 279 ASP A C 1
ATOM 2119 O O . ASP A 1 279 ? -24.677 2.546 30.936 1.00 49.03 279 ASP A O 1
ATOM 2123 N N . GLN A 1 280 ? -25.154 0.518 31.755 1.00 50.66 280 GLN A N 1
ATOM 2124 C CA . GLN A 1 280 ? -25.959 1.072 32.857 1.00 50.66 280 GLN A CA 1
ATOM 2125 C C . GLN A 1 280 ? -25.118 1.850 33.886 1.00 50.66 280 GLN A C 1
ATOM 2127 O O . GLN A 1 280 ? -25.656 2.713 34.583 1.00 50.66 280 GLN A O 1
ATOM 2132 N N . ALA A 1 281 ? -23.796 1.647 33.929 1.00 52.19 281 ALA A N 1
ATOM 2133 C CA . ALA A 1 281 ? -22.894 2.428 34.778 1.00 52.19 281 ALA A CA 1
ATOM 2134 C C . ALA A 1 281 ? -22.566 3.830 34.212 1.00 52.19 281 ALA A C 1
ATOM 2136 O O . ALA A 1 281 ? -22.226 4.729 34.982 1.00 52.19 281 ALA A O 1
ATOM 2137 N N . ASN A 1 282 ? -22.720 4.063 32.899 1.00 49.25 282 ASN A N 1
ATOM 2138 C CA . ASN A 1 282 ? -22.298 5.311 32.241 1.00 49.25 282 ASN A CA 1
ATOM 2139 C C . ASN A 1 282 ? -23.445 6.257 31.831 1.00 49.25 282 ASN A C 1
ATOM 2141 O O . ASN A 1 282 ? -23.189 7.397 31.437 1.00 49.25 282 ASN A O 1
ATOM 2145 N N . LEU A 1 283 ? -24.713 5.851 31.972 1.00 47.47 283 LEU A N 1
ATOM 2146 C CA . LEU A 1 283 ? -25.875 6.680 31.601 1.00 47.47 283 LEU A CA 1
ATOM 2147 C C . LEU A 1 283 ? -26.470 7.540 32.732 1.00 47.47 283 LEU A C 1
ATOM 2149 O O . LEU A 1 283 ? -27.437 8.279 32.515 1.00 47.47 283 LEU A O 1
ATOM 2153 N N . ALA A 1 284 ? -25.859 7.559 33.917 1.00 45.00 284 ALA A N 1
ATOM 2154 C CA . ALA A 1 284 ? -26.214 8.501 34.977 1.00 45.00 284 ALA A CA 1
ATOM 2155 C C . ALA A 1 284 ? -25.601 9.895 34.724 1.00 45.00 284 ALA A C 1
ATOM 2157 O O . ALA A 1 284 ? -24.640 10.273 35.389 1.00 45.00 284 ALA A O 1
ATOM 2158 N N . LYS A 1 285 ? -26.162 10.650 33.761 1.00 48.22 285 LYS A N 1
ATOM 2159 C CA . LYS A 1 285 ? -26.203 12.138 33.635 1.00 48.22 285 LYS A CA 1
ATOM 2160 C C . LYS A 1 285 ? -26.164 12.581 32.166 1.00 48.22 285 LYS A C 1
ATOM 2162 O O . LYS A 1 285 ? -25.176 13.130 31.692 1.00 48.22 285 LYS A O 1
ATOM 2167 N N . LYS A 1 286 ? -27.281 12.448 31.451 1.00 39.56 286 LYS A N 1
ATOM 2168 C CA . LYS A 1 286 ? -27.601 13.337 30.318 1.00 39.56 286 LYS A CA 1
ATOM 2169 C C . LYS A 1 286 ? -29.116 13.442 30.160 1.00 39.56 286 LYS A C 1
ATOM 2171 O O . LYS A 1 286 ? -29.742 12.794 29.330 1.00 39.56 286 LYS A O 1
ATOM 2176 N N . THR A 1 287 ? -29.718 14.265 31.011 1.00 33.91 287 THR A N 1
ATOM 2177 C CA . THR A 1 287 ? -31.123 14.669 30.933 1.00 33.91 287 THR A CA 1
ATOM 2178 C C . THR A 1 287 ? -31.316 15.562 29.705 1.00 33.91 287 THR A C 1
ATOM 2180 O O . THR A 1 287 ? -31.159 16.779 29.771 1.00 33.91 287 THR A O 1
ATOM 2183 N N . TYR A 1 288 ? -31.643 14.968 28.556 1.00 37.16 288 TYR A N 1
ATOM 2184 C CA . TYR A 1 288 ? -32.151 15.721 27.412 1.00 37.16 288 TYR A CA 1
ATOM 2185 C C . TYR A 1 288 ? -33.650 15.971 27.589 1.00 37.16 288 TYR A C 1
ATOM 2187 O O . TYR A 1 288 ? -34.467 15.050 27.619 1.00 37.16 288 TYR A O 1
ATOM 2195 N N . ILE A 1 289 ? -34.007 17.249 27.693 1.00 38.44 289 ILE A N 1
ATOM 2196 C CA . ILE A 1 289 ? -35.385 17.738 27.676 1.00 38.44 289 ILE A CA 1
ATOM 2197 C C . ILE A 1 289 ? -35.953 17.493 26.272 1.00 38.44 289 ILE A C 1
ATOM 2199 O O . ILE A 1 289 ? -35.681 18.241 25.334 1.00 38.44 289 ILE A O 1
ATOM 2203 N N . THR A 1 290 ? -36.758 16.445 26.114 1.00 36.56 290 THR A N 1
ATOM 2204 C CA . THR A 1 290 ? -37.544 16.214 24.898 1.00 36.56 290 THR A CA 1
ATOM 2205 C C . THR A 1 290 ? -38.850 17.005 24.977 1.00 36.56 290 THR A C 1
ATOM 2207 O O . THR A 1 290 ? -39.737 16.735 25.787 1.00 36.56 290 THR A O 1
ATOM 2210 N N . ARG A 1 291 ? -38.987 18.026 24.121 1.00 36.84 291 ARG A N 1
ATOM 2211 C CA . ARG A 1 291 ? -40.269 18.709 23.901 1.00 36.84 291 ARG A CA 1
ATOM 2212 C C . ARG A 1 291 ? -41.207 17.775 23.134 1.00 36.84 291 ARG A C 1
ATOM 2214 O O . ARG A 1 291 ? -40.910 17.359 22.019 1.00 36.84 291 ARG A O 1
ATOM 2221 N N . LYS A 1 292 ? -42.364 17.482 23.734 1.00 41.78 292 LYS A N 1
ATOM 2222 C CA . LYS A 1 292 ? -43.494 16.780 23.111 1.00 41.78 292 LYS A CA 1
ATOM 2223 C C . LYS A 1 292 ? -44.047 17.591 21.929 1.00 41.78 292 LYS A C 1
ATOM 2225 O O . LYS A 1 292 ? -44.741 18.583 22.135 1.00 41.78 292 LYS A O 1
ATOM 2230 N N . GLY A 1 293 ? -43.783 17.138 20.705 1.00 37.22 293 GLY A N 1
ATOM 2231 C CA . GLY A 1 293 ? -44.513 17.536 19.499 1.00 37.22 293 GLY A CA 1
ATOM 2232 C C . GLY A 1 293 ? -45.683 16.583 19.245 1.00 37.22 293 GLY A C 1
ATOM 2233 O O . GLY A 1 293 ? -45.514 15.368 19.261 1.00 37.22 293 GLY A O 1
ATOM 2234 N N . LYS A 1 294 ? -46.884 17.142 19.081 1.00 42.25 294 LYS A N 1
ATOM 2235 C CA . LYS A 1 294 ? -48.164 16.437 18.930 1.00 42.25 294 LYS A CA 1
ATOM 2236 C C . LYS A 1 294 ? -48.241 15.604 17.642 1.00 42.25 294 LYS A C 1
ATOM 2238 O O . LYS A 1 294 ? -47.721 15.992 16.603 1.00 42.25 294 LYS A O 1
ATOM 2243 N N . ARG A 1 295 ? -48.982 14.493 17.739 1.00 43.84 295 ARG A N 1
ATOM 2244 C CA . ARG A 1 295 ? -49.465 13.650 16.635 1.00 43.84 295 ARG A CA 1
ATOM 2245 C C . ARG A 1 295 ? -50.226 14.468 15.585 1.00 43.84 295 ARG A C 1
ATOM 2247 O O . ARG A 1 295 ? -51.065 15.287 15.955 1.00 43.84 295 ARG A O 1
ATOM 2254 N N . ALA A 1 296 ? -50.059 14.104 14.317 1.00 33.28 296 ALA A N 1
ATOM 2255 C CA . ALA A 1 296 ? -51.097 14.245 13.304 1.00 33.28 296 ALA A CA 1
ATOM 2256 C C . ALA A 1 296 ? -51.090 13.007 12.397 1.00 33.28 296 ALA A C 1
ATOM 2258 O O . ALA A 1 296 ? -50.067 12.644 11.823 1.00 33.28 296 ALA A O 1
ATOM 2259 N N . ASN A 1 297 ? -52.249 12.355 12.321 1.00 40.75 297 ASN A N 1
ATOM 2260 C CA . ASN A 1 297 ? -52.595 11.387 11.290 1.00 40.75 297 ASN A CA 1
ATOM 2261 C C . ASN A 1 297 ? -52.724 12.104 9.937 1.00 40.75 297 ASN A C 1
ATOM 2263 O O . ASN A 1 297 ? -53.274 13.202 9.892 1.00 40.75 297 ASN A O 1
ATOM 2267 N N . SER A 1 298 ? -52.377 11.445 8.833 1.00 32.94 298 SER A N 1
ATOM 2268 C CA . SER A 1 298 ? -53.270 11.421 7.663 1.00 32.94 298 SER A CA 1
ATOM 2269 C C . SER A 1 298 ? -52.908 10.317 6.674 1.00 32.94 298 SER A C 1
ATOM 2271 O O . SER A 1 298 ? -51.785 10.180 6.200 1.00 32.94 298 SER A O 1
ATOM 2273 N N . VAL A 1 299 ? -53.936 9.522 6.407 1.00 37.03 299 VAL A N 1
ATOM 2274 C CA . VAL A 1 299 ? -54.152 8.681 5.236 1.00 37.03 299 VAL A CA 1
ATOM 2275 C C . VAL A 1 299 ? -54.537 9.577 4.049 1.00 37.03 299 VAL A C 1
ATOM 2277 O O . VAL A 1 299 ? -55.315 10.507 4.237 1.00 37.03 299 VAL A O 1
ATOM 2280 N N . GLY A 1 300 ? -54.099 9.199 2.842 1.00 35.12 300 GLY A N 1
ATOM 2281 C CA . GLY A 1 300 ? -54.934 9.267 1.636 1.00 35.12 300 GLY A CA 1
ATOM 2282 C C . GLY A 1 300 ? -54.689 10.392 0.624 1.00 35.12 300 GLY A C 1
ATOM 2283 O O . GLY A 1 300 ? -54.912 11.552 0.943 1.00 35.12 300 GLY A O 1
ATOM 2284 N N . THR A 1 301 ? -54.457 9.962 -0.634 1.00 32.47 301 THR A N 1
ATOM 2285 C CA . THR A 1 301 ? -54.958 10.555 -1.908 1.00 32.47 301 THR A CA 1
ATOM 2286 C C . THR A 1 301 ? -54.456 11.958 -2.275 1.00 32.47 301 THR A C 1
ATOM 2288 O O . THR A 1 301 ? -54.086 12.730 -1.413 1.00 32.47 301 THR A O 1
ATOM 2291 N N . ALA A 1 302 ? -54.441 12.456 -3.504 1.00 33.31 302 ALA A N 1
ATOM 2292 C CA . ALA A 1 302 ? -54.489 12.008 -4.892 1.00 33.31 302 ALA A CA 1
ATOM 2293 C C . ALA A 1 302 ? -54.134 13.283 -5.705 1.00 33.31 302 ALA A C 1
ATOM 2295 O O . ALA A 1 302 ? -54.108 14.381 -5.151 1.00 33.31 302 ALA A O 1
ATOM 2296 N N . ASP A 1 303 ? -53.887 13.129 -7.002 1.00 32.94 303 ASP A N 1
ATOM 2297 C CA . ASP A 1 303 ? -54.133 14.140 -8.040 1.00 32.94 303 ASP A CA 1
ATOM 2298 C C . ASP A 1 303 ? -53.501 15.538 -7.911 1.00 32.94 303 ASP A C 1
ATOM 2300 O O . ASP A 1 303 ? -54.044 16.481 -7.340 1.00 32.94 303 ASP A O 1
ATOM 2304 N N . LEU A 1 304 ? -52.384 15.706 -8.623 1.00 30.78 304 LEU A N 1
ATOM 2305 C CA . LEU A 1 304 ? -51.860 17.007 -9.027 1.00 30.78 304 LEU A CA 1
ATOM 2306 C C . LEU A 1 304 ? -52.380 17.348 -10.429 1.00 30.78 304 LEU A C 1
ATOM 2308 O O . LEU A 1 304 ? -51.836 16.898 -11.439 1.00 30.78 304 LEU A O 1
ATOM 2312 N N . HIS A 1 305 ? -53.413 18.188 -10.479 1.00 36.09 305 HIS A N 1
ATOM 2313 C CA . HIS A 1 305 ? -53.807 18.922 -11.675 1.00 36.09 305 HIS A CA 1
ATOM 2314 C C . HIS A 1 305 ? -53.804 20.434 -11.392 1.00 36.09 305 HIS A C 1
ATOM 2316 O O . HIS A 1 305 ? -54.481 20.911 -10.491 1.00 36.09 305 HIS A O 1
ATOM 2322 N N . THR A 1 306 ? -53.069 21.155 -12.245 1.00 32.00 306 THR A N 1
ATOM 2323 C CA . THR A 1 306 ? -53.507 22.407 -12.889 1.00 32.00 306 THR A CA 1
ATOM 2324 C C . THR A 1 306 ? -53.627 23.673 -12.034 1.00 32.00 306 THR A C 1
ATOM 2326 O O . THR A 1 306 ? -54.619 23.866 -11.350 1.00 32.00 306 THR A O 1
ATOM 2329 N N . GLN A 1 307 ? -52.699 24.621 -12.234 1.00 31.64 307 GLN A N 1
ATOM 2330 C CA . GLN A 1 307 ? -53.004 26.013 -12.623 1.00 31.64 307 GLN A CA 1
ATOM 2331 C C . GLN A 1 307 ? -51.722 26.858 -12.705 1.00 31.64 307 GLN A C 1
ATOM 2333 O O . GLN A 1 307 ? -51.058 27.081 -11.701 1.00 31.64 307 GLN A O 1
ATOM 2338 N N . SER A 1 308 ? -51.414 27.377 -13.897 1.00 30.23 308 SER A N 1
ATOM 2339 C CA . SER A 1 308 ? -51.195 28.819 -14.088 1.00 30.23 308 SER A CA 1
ATOM 2340 C C . SER A 1 308 ? -51.151 29.145 -15.587 1.00 30.23 308 SER A C 1
ATOM 2342 O O . SER A 1 308 ? -50.266 28.697 -16.315 1.00 30.23 308 SER A O 1
ATOM 2344 N N . GLN A 1 309 ? -52.152 29.894 -16.046 1.00 35.72 309 GLN A N 1
ATOM 2345 C CA . GLN A 1 309 ? -52.213 30.592 -17.332 1.00 35.72 309 GLN A CA 1
ATOM 2346 C C . GLN A 1 309 ? -52.665 32.036 -17.072 1.00 35.72 309 GLN A C 1
ATOM 2348 O O . GLN A 1 309 ? -53.291 32.289 -16.043 1.00 35.72 309 GLN A O 1
ATOM 2353 N N . LEU A 1 310 ? -52.426 32.887 -18.087 1.00 37.53 310 LEU A N 1
ATOM 2354 C CA . LEU A 1 310 ? -52.850 34.282 -18.357 1.00 37.53 310 LEU A CA 1
ATOM 2355 C C . LEU A 1 310 ? -51.626 35.237 -18.342 1.00 37.53 310 LEU A C 1
ATOM 2357 O O . LEU A 1 310 ? -50.936 35.313 -17.336 1.00 37.53 310 LEU A O 1
ATOM 2361 N N . LEU A 1 311 ? -51.236 35.947 -19.422 1.00 36.66 311 LEU A N 1
ATOM 2362 C CA . LEU A 1 311 ? -52.032 36.685 -20.424 1.00 36.66 311 LEU A CA 1
ATOM 2363 C C . LEU A 1 311 ? -51.336 36.907 -21.811 1.00 36.66 311 LEU A C 1
ATOM 2365 O O . LEU A 1 311 ? -50.285 37.531 -21.876 1.00 36.66 311 LEU A O 1
ATOM 2369 N N . THR A 1 312 ? -52.061 36.556 -22.895 1.00 37.69 312 THR A N 1
ATOM 2370 C CA . THR A 1 312 ? -52.330 37.311 -24.171 1.00 37.69 312 THR A CA 1
ATOM 2371 C C . THR A 1 312 ? -51.217 37.541 -25.254 1.00 37.69 312 THR A C 1
ATOM 2373 O O . THR A 1 312 ? -50.065 37.213 -25.005 1.00 37.69 312 THR A O 1
ATOM 2376 N N . PRO A 1 313 ? -51.531 37.997 -26.504 1.00 46.06 313 PRO A N 1
ATOM 2377 C CA . PRO A 1 313 ? -51.797 37.119 -27.667 1.00 46.06 313 PRO A CA 1
ATOM 2378 C C . PRO A 1 313 ? -51.096 37.546 -28.995 1.00 46.06 313 PRO A C 1
ATOM 2380 O O . PRO A 1 313 ? -50.800 38.718 -29.191 1.00 46.06 313 PRO A O 1
ATOM 2383 N N . SER A 1 314 ? -50.893 36.632 -29.959 1.00 33.84 314 SER A N 1
ATOM 2384 C CA . SER A 1 314 ? -51.123 36.868 -31.414 1.00 33.84 314 SER A CA 1
ATOM 2385 C C . SER A 1 314 ? -50.580 35.750 -32.327 1.00 33.84 314 SER A C 1
ATOM 2387 O O . SER A 1 314 ? -49.436 35.323 -32.232 1.00 33.84 314 SER A O 1
ATOM 2389 N N . ASP A 1 315 ? -51.479 35.307 -33.205 1.00 34.44 315 ASP A N 1
ATOM 2390 C CA . ASP A 1 315 ? -51.337 34.913 -34.610 1.00 34.44 315 ASP A CA 1
ATOM 2391 C C . ASP A 1 315 ? -50.349 33.847 -35.135 1.00 34.44 315 ASP A C 1
ATOM 2393 O O . ASP A 1 315 ? -49.142 34.020 -35.263 1.00 34.44 315 ASP A O 1
ATOM 2397 N N . SER A 1 316 ? -51.008 32.850 -35.743 1.00 38.88 316 SER A N 1
ATOM 2398 C CA . SER A 1 316 ? -50.746 32.277 -37.074 1.00 38.88 316 SER A CA 1
ATOM 2399 C C . SER A 1 316 ? -49.852 31.027 -37.207 1.00 38.88 316 SER A C 1
ATOM 2401 O O . SER A 1 316 ? -48.629 31.046 -37.231 1.00 38.88 316 SER A O 1
ATOM 2403 N N . THR A 1 317 ? -50.559 29.906 -37.400 1.00 45.78 317 THR A N 1
ATOM 2404 C CA . THR A 1 317 ? -50.354 28.876 -38.438 1.00 45.78 317 THR A CA 1
ATOM 2405 C C . THR A 1 317 ? -48.947 28.315 -38.695 1.00 45.78 317 THR A C 1
ATOM 2407 O O . THR A 1 317 ? -48.134 28.906 -39.398 1.00 45.78 317 THR A O 1
ATOM 2410 N N . SER A 1 318 ? -48.747 27.049 -38.314 1.00 40.19 318 SER A N 1
ATOM 2411 C CA . SER A 1 318 ? -48.450 25.906 -39.212 1.00 40.19 318 SER A CA 1
ATOM 2412 C C . SER A 1 318 ? -47.610 24.842 -38.496 1.00 40.19 318 SER A C 1
ATOM 2414 O O . SER A 1 318 ? -46.576 25.116 -37.890 1.00 40.19 318 SER A O 1
ATOM 2416 N N . GLY A 1 319 ? -48.083 23.595 -38.545 1.00 52.09 319 GLY A N 1
ATOM 2417 C CA . GLY A 1 319 ? -47.450 22.465 -37.875 1.00 52.09 319 GLY A CA 1
ATOM 2418 C C . GLY A 1 319 ? -46.064 22.142 -38.433 1.00 52.09 319 GLY A C 1
ATOM 2419 O O . GLY A 1 319 ? -45.889 21.964 -39.639 1.00 52.09 319 GLY A O 1
ATOM 2420 N N . LYS A 1 320 ? -45.084 21.979 -37.539 1.00 39.81 320 LYS A N 1
ATOM 2421 C CA . LYS A 1 320 ? -43.801 21.334 -37.840 1.00 39.81 320 LYS A CA 1
ATOM 2422 C C . LYS A 1 320 ? -43.475 20.313 -36.751 1.00 39.81 320 LYS A C 1
ATOM 2424 O O . LYS A 1 320 ? -43.481 20.619 -35.565 1.00 39.81 320 LYS A O 1
ATOM 2429 N N . LYS A 1 321 ? -43.230 19.079 -37.200 1.00 43.62 321 LYS A N 1
ATOM 2430 C CA . LYS A 1 321 ? -42.809 17.916 -36.403 1.00 43.62 321 LYS A CA 1
ATOM 2431 C C . LYS A 1 321 ? -41.553 18.243 -35.572 1.00 43.62 321 LYS A C 1
ATOM 2433 O O . LYS A 1 321 ? -40.718 19.009 -36.060 1.00 43.62 321 LYS A O 1
ATOM 2438 N N . PRO A 1 322 ? -41.365 17.639 -34.381 1.00 35.00 322 PRO A N 1
ATOM 2439 C CA . PRO A 1 322 ? -40.172 17.857 -33.571 1.00 3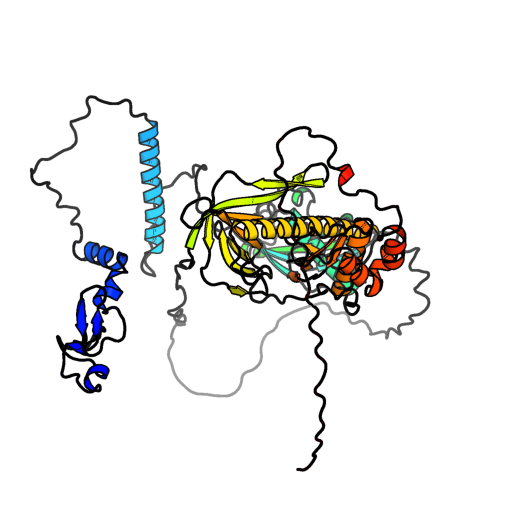5.00 322 PRO A CA 1
ATOM 2440 C C . PRO A 1 322 ? -38.937 17.372 -34.335 1.00 35.00 322 PRO A C 1
ATOM 2442 O O . PRO A 1 322 ? -38.782 16.188 -34.639 1.00 35.00 322 PRO A O 1
ATOM 2445 N N . ARG A 1 323 ? -38.073 18.322 -34.693 1.00 38.56 323 ARG A N 1
ATOM 2446 C CA . ARG A 1 323 ? -36.771 18.061 -35.299 1.00 38.56 323 ARG A CA 1
ATOM 2447 C C . ARG A 1 323 ? -35.861 17.581 -34.170 1.00 38.56 323 ARG A C 1
ATOM 2449 O O . ARG A 1 323 ? -35.518 18.358 -33.285 1.00 38.56 323 ARG A O 1
ATOM 2456 N N . VAL A 1 324 ? -35.542 16.288 -34.181 1.00 39.19 324 VAL A N 1
ATOM 2457 C CA . VAL A 1 324 ? -34.540 15.681 -33.297 1.00 39.19 324 VAL A CA 1
ATOM 2458 C C . VAL A 1 324 ? -33.254 16.496 -33.425 1.00 39.19 324 VAL A C 1
ATOM 2460 O O . VAL A 1 324 ? -32.798 16.753 -34.542 1.00 39.19 324 VAL A O 1
ATOM 2463 N N . ALA A 1 325 ? -32.727 16.952 -32.288 1.00 38.88 325 ALA A N 1
ATOM 2464 C CA . ALA A 1 325 ? -31.479 17.694 -32.219 1.00 38.88 325 ALA A CA 1
ATOM 2465 C C . ALA A 1 325 ? -30.389 16.932 -32.983 1.00 38.88 325 ALA A C 1
ATOM 2467 O O . ALA A 1 325 ? -30.229 15.723 -32.810 1.00 38.88 325 ALA A O 1
ATOM 2468 N N . SER A 1 326 ? -29.659 17.635 -33.848 1.00 42.00 326 SER A N 1
ATOM 2469 C CA . SER A 1 326 ? -28.466 17.108 -34.500 1.00 42.00 326 SER A CA 1
ATOM 2470 C C . SER A 1 326 ? -27.477 16.684 -33.417 1.00 42.00 326 SER A C 1
ATOM 2472 O O . SER A 1 326 ? -26.847 17.535 -32.789 1.00 42.00 326 SER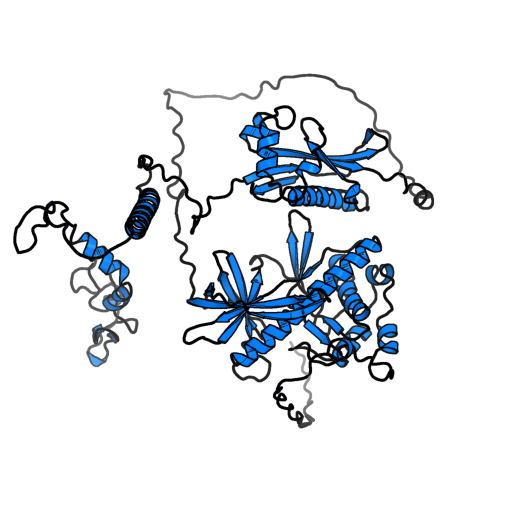 A O 1
ATOM 2474 N N . SER A 1 327 ? -27.374 15.376 -33.184 1.00 43.44 327 SER A N 1
ATOM 2475 C CA . SER A 1 327 ? -26.318 14.762 -32.387 1.00 43.44 327 SER A CA 1
ATOM 2476 C C . SER A 1 327 ? -24.980 15.267 -32.918 1.00 43.44 327 SER A C 1
ATOM 2478 O O . SER A 1 327 ? -24.659 15.059 -34.091 1.00 43.44 327 SER A O 1
ATOM 2480 N N . GLY A 1 328 ? -24.279 16.022 -32.073 1.00 38.34 328 GLY A N 1
ATOM 2481 C CA . GLY A 1 328 ? -23.091 16.785 -32.420 1.00 38.34 328 GLY A CA 1
ATOM 2482 C C . GLY A 1 328 ? -22.010 15.946 -33.096 1.00 38.34 328 GLY A C 1
ATOM 2483 O O . GLY A 1 328 ? -21.835 14.760 -32.823 1.00 38.34 328 GLY A O 1
ATOM 2484 N N . ARG A 1 329 ? -21.265 16.625 -33.967 1.00 39.50 329 ARG A N 1
ATOM 2485 C CA . ARG A 1 329 ? -20.147 16.156 -34.800 1.00 39.50 329 ARG A CA 1
ATOM 2486 C C . ARG A 1 329 ? -18.961 15.537 -34.035 1.00 39.50 329 ARG A C 1
ATOM 2488 O O . ARG A 1 329 ? -17.989 15.160 -34.672 1.00 39.50 329 ARG A O 1
ATOM 2495 N N . GLU A 1 330 ? -19.048 15.419 -32.714 1.00 40.22 330 GLU A N 1
ATOM 2496 C CA . GLU A 1 330 ? -17.958 15.007 -31.819 1.00 40.22 330 GLU A CA 1
ATOM 2497 C C . GLU A 1 330 ? -18.296 13.758 -30.987 1.00 40.22 330 GLU A C 1
ATOM 2499 O O . GLU A 1 330 ? -17.525 13.363 -30.120 1.00 40.22 330 GLU A O 1
ATOM 2504 N N . ALA A 1 331 ? -19.440 13.106 -31.230 1.00 40.22 331 ALA A N 1
ATOM 2505 C CA . ALA A 1 331 ? -19.925 12.052 -30.336 1.00 40.22 331 ALA A CA 1
ATOM 2506 C C . ALA A 1 331 ? -19.089 10.753 -30.335 1.00 40.22 331 ALA A C 1
ATOM 2508 O O . ALA A 1 331 ? -19.232 9.969 -29.401 1.00 40.22 331 ALA A O 1
ATOM 2509 N N . TYR A 1 332 ? -18.228 10.506 -31.336 1.00 42.69 332 TYR A N 1
ATOM 2510 C CA . TYR A 1 332 ? -17.473 9.248 -31.447 1.00 42.69 332 TYR A CA 1
ATOM 2511 C C . TYR A 1 332 ? -16.096 9.445 -32.098 1.00 42.69 332 TYR A C 1
ATOM 2513 O O . TYR A 1 332 ? -15.858 9.047 -33.238 1.00 42.69 332 TYR A O 1
ATOM 2521 N N . THR A 1 333 ? -15.181 10.069 -31.360 1.00 32.03 333 THR A N 1
ATOM 2522 C CA . THR A 1 333 ? -13.749 10.094 -31.682 1.00 32.03 333 THR A CA 1
ATOM 2523 C C . THR A 1 333 ? -13.095 8.857 -31.059 1.00 32.03 333 THR A C 1
ATOM 2525 O O . THR A 1 333 ? -12.963 8.786 -29.841 1.00 32.03 333 THR A O 1
ATOM 2528 N N . THR A 1 334 ? -12.700 7.855 -31.851 1.00 40.25 334 THR A N 1
ATOM 2529 C CA . THR A 1 334 ? -11.866 6.741 -31.357 1.00 40.25 334 THR A CA 1
ATOM 2530 C C . THR A 1 334 ? -10.397 7.120 -31.480 1.00 40.25 334 THR A C 1
ATOM 2532 O O . THR A 1 334 ? -9.788 6.992 -32.541 1.00 40.25 334 THR A O 1
ATOM 2535 N N . THR A 1 335 ? -9.830 7.614 -30.385 1.00 36.72 335 THR A N 1
ATOM 2536 C CA . THR A 1 335 ? -8.395 7.869 -30.261 1.00 36.72 335 THR A CA 1
ATOM 2537 C C . THR A 1 335 ? -7.672 6.526 -30.144 1.00 36.72 335 THR A C 1
ATOM 2539 O O . THR A 1 335 ? -7.860 5.800 -29.169 1.00 36.72 335 THR A O 1
ATOM 2542 N N . ILE A 1 336 ? -6.854 6.164 -31.139 1.00 43.53 336 ILE A N 1
ATOM 2543 C CA . ILE A 1 336 ? -5.875 5.080 -30.982 1.00 43.53 336 ILE A CA 1
ATOM 2544 C C . ILE A 1 336 ? -4.795 5.635 -30.056 1.00 43.53 336 ILE A C 1
ATOM 2546 O O . ILE A 1 336 ? -3.874 6.317 -30.507 1.00 43.53 336 ILE A O 1
ATOM 2550 N N . ASN A 1 337 ? -4.936 5.386 -28.757 1.00 47.59 337 ASN A N 1
ATOM 2551 C CA . ASN A 1 337 ? -3.903 5.709 -27.784 1.00 47.59 337 ASN A CA 1
ATOM 2552 C C . ASN A 1 337 ? -2.722 4.768 -28.032 1.00 47.59 337 ASN A C 1
ATOM 2554 O O . ASN A 1 337 ? -2.663 3.666 -27.490 1.00 47.59 337 ASN A O 1
ATOM 2558 N N . ARG A 1 338 ? -1.786 5.181 -28.894 1.00 63.88 338 ARG A N 1
ATOM 2559 C CA . ARG A 1 338 ? -0.430 4.637 -28.832 1.00 63.88 338 ARG A CA 1
ATOM 2560 C C . ARG A 1 338 ? 0.085 4.999 -27.449 1.00 63.88 338 ARG A C 1
ATOM 2562 O O . ARG A 1 338 ? 0.218 6.184 -27.163 1.00 63.88 338 ARG A O 1
ATOM 2569 N N . VAL A 1 339 ? 0.306 4.000 -26.600 1.00 68.81 339 VAL A N 1
ATOM 2570 C CA . VAL A 1 339 ? 0.987 4.218 -25.324 1.00 68.81 339 VAL A CA 1
ATOM 2571 C C . VAL A 1 339 ? 2.403 4.669 -25.689 1.00 68.81 339 VAL A C 1
ATOM 2573 O O . VAL A 1 339 ? 3.119 3.899 -26.336 1.00 68.81 339 VAL A O 1
ATOM 2576 N N . PRO A 1 340 ? 2.787 5.927 -25.421 1.00 85.62 340 PRO A N 1
ATOM 2577 C CA . PRO A 1 340 ? 4.151 6.365 -25.673 1.00 85.62 340 PRO A CA 1
ATOM 2578 C C . PRO A 1 340 ? 5.083 5.539 -24.781 1.00 85.62 340 PRO A C 1
ATOM 2580 O O . PRO A 1 340 ? 4.783 5.326 -23.613 1.00 85.62 340 PRO A O 1
ATOM 2583 N N . GLY A 1 341 ? 6.198 5.040 -25.311 1.00 92.88 341 GLY A N 1
ATOM 2584 C CA . GLY A 1 341 ? 7.151 4.305 -24.485 1.00 92.88 341 GLY A CA 1
ATOM 2585 C C . GLY A 1 341 ? 8.111 3.418 -25.257 1.00 92.88 341 GLY A C 1
ATOM 2586 O O . GLY A 1 341 ? 7.921 3.140 -26.443 1.00 92.88 341 GLY A O 1
ATOM 2587 N N . THR A 1 342 ? 9.143 2.973 -24.552 1.00 96.88 342 THR A N 1
ATOM 2588 C CA . THR A 1 342 ? 10.105 1.985 -25.036 1.00 96.88 342 THR A CA 1
ATOM 2589 C C . THR A 1 342 ? 9.642 0.594 -24.614 1.00 96.88 342 THR A C 1
ATOM 2591 O O . THR A 1 342 ? 9.341 0.369 -23.442 1.00 96.88 342 THR A O 1
ATOM 2594 N N . LEU A 1 343 ? 9.564 -0.327 -25.576 1.00 96.81 343 LEU A N 1
ATOM 2595 C CA . LEU A 1 343 ? 9.205 -1.726 -25.345 1.00 96.81 343 LEU A CA 1
ATOM 2596 C C . LEU A 1 343 ? 10.441 -2.516 -24.893 1.00 96.81 343 LEU A C 1
ATOM 2598 O O . LEU A 1 343 ? 11.460 -2.493 -25.583 1.00 96.81 343 LEU A O 1
ATOM 2602 N N . TYR A 1 344 ? 10.321 -3.261 -23.796 1.00 97.94 344 TYR A N 1
ATOM 2603 C CA . TYR A 1 344 ? 11.356 -4.169 -23.298 1.00 97.94 344 TYR A CA 1
ATOM 2604 C C . TYR A 1 344 ? 10.810 -5.585 -23.086 1.00 97.94 344 TYR A C 1
ATOM 2606 O O . TYR A 1 344 ? 9.615 -5.774 -22.845 1.00 97.94 344 TYR A O 1
ATOM 2614 N N . MET A 1 345 ? 11.716 -6.564 -23.149 1.00 98.00 345 MET A N 1
ATOM 2615 C CA . MET A 1 345 ? 11.519 -7.908 -22.601 1.00 98.00 345 MET A CA 1
ATOM 2616 C C . MET A 1 345 ? 12.180 -7.957 -21.224 1.00 98.00 345 MET A C 1
ATOM 2618 O O . MET A 1 345 ? 13.362 -7.619 -21.102 1.00 98.00 345 MET A O 1
ATOM 2622 N N . ALA A 1 346 ? 11.435 -8.341 -20.194 1.00 98.12 346 ALA A N 1
ATOM 2623 C CA . ALA A 1 346 ? 11.906 -8.299 -18.815 1.00 98.12 346 ALA A CA 1
ATOM 2624 C C . ALA A 1 346 ? 11.381 -9.473 -17.990 1.00 98.12 346 ALA A C 1
ATOM 2626 O O . ALA A 1 346 ? 10.305 -9.984 -18.280 1.00 98.12 346 ALA A O 1
ATOM 2627 N N . THR A 1 347 ? 12.115 -9.883 -16.964 1.00 98.19 347 THR A N 1
ATOM 2628 C CA . THR A 1 347 ? 11.657 -10.852 -15.962 1.00 98.19 347 THR A CA 1
ATOM 2629 C C . THR A 1 347 ? 11.086 -10.117 -14.755 1.00 98.19 347 THR A C 1
ATOM 2631 O O . THR A 1 347 ? 11.490 -8.994 -14.438 1.00 98.19 347 THR A O 1
ATOM 2634 N N . LYS A 1 348 ? 10.103 -10.733 -14.104 1.00 98.19 348 LYS A N 1
ATOM 2635 C CA . LYS A 1 348 ? 9.525 -10.246 -12.853 1.00 98.19 348 LYS A CA 1
ATOM 2636 C C . LYS A 1 348 ? 10.221 -10.939 -11.688 1.00 98.19 348 LYS A C 1
ATOM 2638 O O . LYS A 1 348 ? 10.522 -12.120 -11.773 1.00 98.19 348 LYS A O 1
ATOM 2643 N N . ALA A 1 349 ? 10.471 -10.216 -10.610 1.00 98.50 349 ALA A N 1
ATOM 2644 C CA . ALA A 1 349 ? 11.101 -10.745 -9.414 1.00 98.50 349 ALA A CA 1
ATOM 2645 C C . ALA A 1 349 ? 10.531 -10.095 -8.150 1.00 98.50 349 ALA A C 1
ATOM 2647 O O . ALA A 1 349 ? 9.919 -9.026 -8.213 1.00 98.50 349 ALA A O 1
ATOM 2648 N N . GLY A 1 350 ? 10.723 -10.713 -6.993 1.00 98.00 350 GLY A N 1
ATOM 2649 C CA . GLY A 1 350 ? 10.261 -10.164 -5.722 1.00 98.00 350 GLY A CA 1
ATOM 2650 C C . GLY A 1 350 ? 10.537 -11.085 -4.544 1.00 98.00 350 GLY A C 1
ATOM 2651 O O . GLY A 1 350 ? 11.085 -12.172 -4.705 1.00 98.00 350 GLY A O 1
ATOM 2652 N N . TYR A 1 351 ? 10.140 -10.636 -3.356 1.00 97.81 351 TYR A N 1
ATOM 2653 C CA . TYR A 1 351 ? 10.203 -11.450 -2.148 1.00 97.81 351 TYR A CA 1
ATOM 2654 C C . TYR A 1 351 ? 8.906 -12.229 -1.960 1.00 97.81 351 TYR A C 1
ATOM 2656 O O . TYR A 1 351 ? 7.818 -11.645 -1.966 1.00 97.81 351 TYR A O 1
ATOM 2664 N N . VAL A 1 352 ? 9.034 -13.536 -1.763 1.00 95.94 352 VAL A N 1
ATOM 2665 C CA . VAL A 1 352 ? 7.943 -14.439 -1.399 1.00 95.94 352 VAL A CA 1
ATOM 2666 C C . VAL A 1 352 ? 8.166 -14.884 0.040 1.00 95.94 352 VAL A C 1
ATOM 2668 O O . VAL A 1 352 ? 9.294 -15.120 0.457 1.00 95.94 352 VAL A O 1
ATOM 2671 N N . GLU A 1 353 ? 7.088 -14.933 0.811 1.00 95.00 353 GLU A N 1
ATOM 2672 C CA . GLU A 1 353 ? 7.124 -15.444 2.179 1.00 95.00 353 GLU A CA 1
ATOM 2673 C C . GLU A 1 353 ? 6.871 -16.949 2.141 1.00 95.00 353 GLU A C 1
ATOM 2675 O O . GLU A 1 353 ? 5.920 -17.389 1.487 1.00 95.00 353 GLU A O 1
ATOM 2680 N N . ASP A 1 354 ? 7.742 -17.723 2.779 1.00 94.25 354 ASP A N 1
ATOM 2681 C CA . ASP A 1 354 ? 7.570 -19.165 2.914 1.00 94.25 354 ASP A CA 1
ATOM 2682 C C . ASP A 1 354 ? 6.600 -19.526 4.056 1.00 94.25 354 ASP A C 1
ATOM 2684 O O . ASP A 1 354 ? 6.022 -18.665 4.723 1.00 94.25 354 ASP A O 1
ATOM 2688 N N . GLU A 1 355 ? 6.399 -20.825 4.288 1.00 93.94 355 GLU A N 1
ATOM 2689 C CA . GLU A 1 355 ? 5.503 -21.327 5.340 1.00 93.94 355 GLU A CA 1
ATOM 2690 C C . GLU A 1 355 ? 5.972 -20.971 6.766 1.00 93.94 355 GLU A C 1
ATOM 2692 O O . GLU A 1 355 ? 5.182 -21.038 7.711 1.00 93.94 355 GLU A O 1
ATOM 2697 N N . HIS A 1 356 ? 7.236 -20.577 6.931 1.00 93.31 356 HIS A N 1
ATOM 2698 C CA . HIS A 1 356 ? 7.845 -20.187 8.201 1.00 93.31 356 HIS A CA 1
ATOM 2699 C C . HIS A 1 356 ? 7.889 -18.667 8.404 1.00 93.31 356 HIS A C 1
ATOM 2701 O O . HIS A 1 356 ? 8.354 -18.203 9.447 1.00 93.31 356 HIS A O 1
ATOM 2707 N N . GLY A 1 357 ? 7.388 -17.885 7.444 1.00 89.12 357 GLY A N 1
ATOM 2708 C CA . GLY A 1 357 ? 7.445 -16.426 7.486 1.00 89.12 357 GLY A CA 1
ATOM 2709 C C . GLY A 1 357 ? 8.794 -15.846 7.047 1.00 89.12 357 GLY A C 1
ATOM 2710 O O . GLY A 1 357 ? 9.023 -14.646 7.215 1.00 89.12 357 GLY A O 1
ATOM 2711 N N . SER A 1 358 ? 9.701 -16.666 6.506 1.00 93.44 358 SER A N 1
ATOM 2712 C CA . SER A 1 358 ? 10.973 -16.199 5.955 1.00 93.44 358 SER A CA 1
ATOM 2713 C C . SER A 1 358 ? 10.774 -15.647 4.547 1.00 93.44 358 SER A C 1
ATOM 2715 O O . SER A 1 358 ? 9.980 -16.158 3.754 1.00 93.44 358 SER A O 1
ATOM 2717 N N . LEU A 1 359 ? 11.491 -14.570 4.227 1.00 95.06 359 LEU A N 1
ATOM 2718 C CA . LEU A 1 359 ? 11.401 -13.907 2.931 1.00 95.06 359 LEU A CA 1
ATOM 2719 C C . LEU A 1 359 ? 12.497 -14.415 1.998 1.00 95.06 359 LEU A C 1
ATOM 2721 O O . LEU A 1 359 ? 13.680 -14.150 2.202 1.00 95.06 359 LEU A O 1
ATOM 2725 N N . THR A 1 360 ? 12.092 -15.078 0.920 1.00 97.12 360 THR A N 1
ATOM 2726 C CA . THR A 1 360 ? 12.991 -15.594 -0.115 1.00 97.12 360 THR A CA 1
ATOM 2727 C C . THR A 1 360 ? 12.872 -14.769 -1.389 1.00 97.12 360 THR A C 1
ATOM 2729 O O . THR A 1 360 ? 11.785 -14.357 -1.799 1.00 97.12 360 THR A O 1
ATOM 2732 N N . TRP A 1 361 ? 14.011 -14.482 -2.017 1.00 97.75 361 TRP A N 1
ATOM 2733 C CA . TRP A 1 361 ? 14.047 -13.793 -3.303 1.00 97.75 361 TRP A CA 1
ATOM 2734 C C . TRP A 1 361 ? 13.742 -14.777 -4.433 1.00 97.75 361 TRP A C 1
ATOM 2736 O O . TRP A 1 361 ? 14.419 -15.795 -4.565 1.00 97.75 361 TRP A O 1
ATOM 2746 N N . VAL A 1 362 ? 12.759 -14.450 -5.270 1.00 98.06 362 VAL A N 1
ATOM 2747 C CA . VAL A 1 362 ? 12.333 -15.281 -6.400 1.00 98.06 362 VAL A CA 1
ATOM 2748 C C . VAL A 1 362 ? 12.343 -14.450 -7.678 1.00 98.06 362 VAL A C 1
ATOM 2750 O O . VAL A 1 362 ? 11.818 -13.335 -7.709 1.00 98.06 362 VAL A O 1
ATOM 2753 N N . GLU A 1 363 ? 12.913 -15.007 -8.745 1.00 97.81 363 GLU A N 1
ATOM 2754 C CA . GLU A 1 363 ? 12.843 -14.460 -10.103 1.00 97.81 363 GLU A CA 1
ATOM 2755 C C . GLU A 1 363 ? 12.009 -15.398 -10.980 1.00 97.81 363 GLU A C 1
ATOM 2757 O O . GLU A 1 363 ? 12.178 -16.614 -10.946 1.00 97.81 363 GLU A O 1
ATOM 2762 N N . GLU A 1 364 ? 11.074 -14.842 -11.746 1.00 97.12 364 GLU A N 1
ATOM 2763 C CA . GLU A 1 364 ? 10.264 -15.595 -12.697 1.00 97.12 364 GLU A CA 1
ATOM 2764 C C . GLU A 1 364 ? 11.067 -15.853 -13.981 1.00 97.12 364 GLU A C 1
ATOM 2766 O O . GLU A 1 364 ? 11.578 -14.924 -14.611 1.00 97.12 364 GLU A O 1
ATOM 2771 N N . ASP A 1 365 ? 11.110 -17.114 -14.417 1.00 94.81 365 ASP A N 1
ATOM 2772 C CA . ASP A 1 365 ? 11.874 -17.534 -15.601 1.00 94.81 365 ASP A CA 1
ATOM 2773 C C . ASP A 1 365 ? 11.280 -17.050 -16.931 1.00 94.81 365 ASP A C 1
ATOM 2775 O O . ASP A 1 365 ? 11.942 -17.101 -17.969 1.00 94.81 365 ASP A O 1
ATOM 2779 N N . VAL A 1 366 ? 10.012 -16.626 -16.939 1.00 96.25 366 VAL A N 1
ATOM 2780 C CA . VAL A 1 366 ? 9.281 -16.293 -18.166 1.00 96.25 366 VAL A CA 1
ATOM 2781 C C . VAL A 1 366 ? 9.365 -14.788 -18.432 1.00 96.25 366 VAL A C 1
ATOM 2783 O O . VAL A 1 366 ? 8.761 -14.006 -17.695 1.00 96.25 366 VAL A O 1
ATOM 2786 N N . PRO A 1 367 ? 10.043 -14.344 -19.509 1.00 96.62 367 PRO A N 1
ATOM 2787 C CA . PRO A 1 367 ? 10.090 -12.931 -19.843 1.00 96.62 367 PRO A CA 1
ATOM 2788 C C . PRO A 1 367 ? 8.712 -12.408 -20.263 1.00 96.62 367 PRO A C 1
ATOM 2790 O O . PRO A 1 367 ? 8.022 -13.003 -21.094 1.00 96.62 367 PRO A O 1
ATOM 2793 N N . MET A 1 368 ? 8.351 -11.234 -19.759 1.00 97.88 368 MET A N 1
ATOM 2794 C CA . MET A 1 368 ? 7.147 -10.490 -20.109 1.00 97.88 368 MET A CA 1
ATOM 2795 C C . MET A 1 368 ? 7.477 -9.222 -20.904 1.00 97.88 368 MET A C 1
ATOM 2797 O O . MET A 1 368 ? 8.592 -8.693 -20.864 1.00 97.88 368 MET A O 1
ATOM 2801 N N . LYS A 1 369 ? 6.486 -8.726 -21.651 1.00 97.88 369 LYS A N 1
ATOM 2802 C CA . LYS A 1 369 ? 6.589 -7.467 -22.398 1.00 97.88 369 LYS A CA 1
ATOM 2803 C C . LYS A 1 369 ? 6.166 -6.307 -21.514 1.00 97.88 369 LYS A C 1
ATOM 2805 O O . LYS A 1 369 ? 5.048 -6.300 -21.007 1.00 97.88 369 LYS A O 1
ATOM 2810 N N . ILE A 1 370 ? 7.017 -5.295 -21.425 1.00 98.06 370 ILE A N 1
ATOM 2811 C CA . ILE A 1 370 ? 6.723 -4.060 -20.693 1.00 98.06 370 ILE A CA 1
ATOM 2812 C C . ILE A 1 370 ? 6.925 -2.848 -21.597 1.00 98.06 370 ILE A C 1
ATOM 2814 O O . ILE A 1 370 ? 7.797 -2.851 -22.466 1.00 98.06 370 ILE A O 1
ATOM 2818 N N . ILE A 1 371 ? 6.138 -1.797 -21.385 1.00 97.62 371 ILE A N 1
ATOM 2819 C CA . ILE A 1 371 ? 6.309 -0.506 -22.064 1.00 97.62 371 ILE A CA 1
ATOM 2820 C C . ILE A 1 371 ? 6.593 0.545 -21.001 1.00 97.62 371 ILE A C 1
ATOM 2822 O O . ILE A 1 371 ? 5.753 0.760 -20.133 1.00 97.62 371 ILE A O 1
ATOM 2826 N N . VAL A 1 372 ? 7.748 1.205 -21.066 1.00 97.94 372 VAL A N 1
ATOM 2827 C CA . VAL A 1 372 ? 8.135 2.243 -20.096 1.00 97.94 372 VAL A CA 1
ATOM 2828 C C . VAL A 1 372 ? 8.159 3.604 -20.778 1.00 97.94 372 VAL A C 1
ATOM 2830 O O . VAL A 1 372 ? 8.794 3.770 -21.824 1.00 97.94 372 VAL A O 1
ATOM 2833 N N . GLU A 1 373 ? 7.478 4.588 -20.196 1.00 97.50 373 GLU A N 1
ATOM 2834 C CA . GLU A 1 373 ? 7.538 5.971 -20.664 1.00 97.50 373 GLU A CA 1
ATOM 2835 C C . GLU A 1 373 ? 8.945 6.556 -20.435 1.00 97.50 373 GLU A C 1
ATOM 2837 O O . GLU A 1 373 ? 9.475 6.479 -19.324 1.00 97.50 373 GLU A O 1
ATOM 2842 N N . PRO A 1 374 ? 9.571 7.175 -21.456 1.00 95.75 374 PRO A N 1
ATOM 2843 C CA . PRO A 1 374 ? 10.959 7.631 -21.357 1.00 95.75 374 PRO A CA 1
ATOM 2844 C C . PRO A 1 374 ? 11.132 8.803 -20.389 1.00 95.75 374 PRO A C 1
ATOM 2846 O O . PRO A 1 374 ? 12.214 8.999 -19.846 1.00 95.75 374 PRO A O 1
ATOM 2849 N N . LYS A 1 375 ? 10.080 9.601 -20.185 1.00 96.44 375 LYS A N 1
ATOM 2850 C CA . LYS A 1 375 ? 10.107 10.754 -19.291 1.00 96.44 375 LYS A CA 1
ATOM 2851 C C . LYS A 1 375 ? 9.553 10.340 -17.923 1.00 96.44 375 LYS A C 1
ATOM 2853 O O . LYS A 1 375 ? 8.443 9.804 -17.893 1.00 96.44 375 LYS A O 1
ATOM 2858 N N . PRO A 1 376 ? 10.259 10.613 -16.813 1.00 97.19 376 PRO A N 1
ATOM 2859 C CA . PRO A 1 376 ? 9.686 10.406 -15.493 1.00 97.19 376 PRO A CA 1
ATOM 2860 C C . PRO A 1 376 ? 8.484 11.338 -15.296 1.00 97.19 376 PRO A C 1
ATOM 2862 O O . PRO A 1 376 ? 8.487 12.493 -15.738 1.00 97.19 376 PRO A O 1
ATOM 2865 N N . PHE A 1 377 ? 7.435 10.831 -14.652 1.00 95.62 377 PHE A N 1
ATOM 2866 C CA . PHE A 1 377 ? 6.274 11.639 -14.271 1.00 95.62 377 PHE A CA 1
ATOM 2867 C C . PHE A 1 377 ? 6.450 12.271 -12.885 1.00 95.62 377 PHE A C 1
ATOM 2869 O O . PHE A 1 377 ? 5.772 13.249 -12.576 1.00 95.62 377 PHE A O 1
ATOM 2876 N N . ALA A 1 378 ? 7.363 11.735 -12.072 1.00 95.00 378 ALA A N 1
ATOM 2877 C CA . ALA A 1 378 ? 7.783 12.297 -10.797 1.00 95.00 378 ALA A CA 1
ATOM 2878 C C . ALA A 1 378 ? 9.258 11.960 -10.532 1.00 95.00 378 ALA A C 1
ATOM 2880 O O . ALA A 1 378 ? 9.738 10.913 -10.960 1.00 95.00 378 ALA A O 1
ATOM 2881 N N . SER A 1 379 ? 9.939 12.832 -9.794 1.00 95.44 379 SER A N 1
ATOM 2882 C CA . SER A 1 379 ? 11.330 12.659 -9.365 1.00 95.44 379 SER A CA 1
ATOM 2883 C C . SER A 1 379 ? 11.431 13.049 -7.893 1.00 95.44 379 SER A C 1
ATOM 2885 O O . SER A 1 379 ? 10.899 14.086 -7.488 1.00 95.44 379 SER A O 1
ATOM 2887 N N . GLY A 1 380 ? 12.037 12.180 -7.089 1.00 93.38 380 GLY A N 1
ATOM 2888 C CA . GLY A 1 380 ? 12.296 12.395 -5.666 1.00 93.38 380 GLY A CA 1
ATOM 2889 C C . GLY A 1 380 ? 13.676 13.003 -5.427 1.00 93.38 380 GLY A C 1
ATOM 2890 O O . GLY A 1 380 ? 14.170 13.759 -6.249 1.00 93.38 380 GLY A O 1
ATOM 2891 N N . LEU A 1 381 ? 14.295 12.674 -4.288 1.00 92.50 381 LEU A N 1
ATOM 2892 C CA . LEU A 1 381 ? 15.704 13.005 -4.029 1.00 92.50 381 LEU A CA 1
ATOM 2893 C C . LEU A 1 381 ? 16.667 11.995 -4.669 1.00 92.50 381 LEU A C 1
ATOM 2895 O O . LEU A 1 381 ? 17.714 12.390 -5.165 1.00 92.50 381 LEU A O 1
ATOM 2899 N N . CYS A 1 382 ? 16.294 10.712 -4.672 1.00 95.75 382 CYS A N 1
ATOM 2900 C CA . CYS A 1 382 ? 17.168 9.603 -5.080 1.00 95.75 382 CYS A CA 1
ATOM 2901 C C . CYS A 1 382 ? 16.617 8.783 -6.258 1.00 95.75 382 CYS A C 1
ATOM 2903 O O . CYS A 1 382 ? 17.346 7.997 -6.862 1.00 95.75 382 CYS A O 1
ATOM 2905 N N . LYS A 1 383 ? 15.316 8.913 -6.553 1.00 97.31 383 LYS A N 1
ATOM 2906 C CA . LYS A 1 383 ? 14.586 8.034 -7.475 1.00 97.31 383 LYS A CA 1
ATOM 2907 C C . LYS A 1 383 ? 13.773 8.819 -8.489 1.00 97.31 383 LYS A C 1
ATOM 2909 O O . LYS A 1 383 ? 13.103 9.786 -8.127 1.00 97.31 383 LYS A O 1
ATOM 2914 N N . ASP A 1 384 ? 13.752 8.317 -9.712 1.00 97.56 384 ASP A N 1
ATOM 2915 C CA . ASP A 1 384 ? 12.810 8.719 -10.749 1.00 97.56 384 ASP A CA 1
ATOM 2916 C C . ASP A 1 384 ? 11.669 7.708 -10.825 1.00 97.56 384 ASP A C 1
ATOM 2918 O O . ASP A 1 384 ? 11.881 6.504 -10.674 1.00 97.56 384 ASP A O 1
ATOM 2922 N N . ALA A 1 385 ? 10.451 8.196 -11.057 1.00 97.62 385 ALA A N 1
ATOM 2923 C CA . ALA A 1 385 ? 9.259 7.385 -11.250 1.00 97.62 385 ALA A CA 1
ATOM 2924 C C . ALA A 1 385 ? 8.721 7.556 -12.676 1.00 97.62 385 ALA A C 1
ATOM 2926 O O . ALA A 1 385 ? 8.382 8.656 -13.120 1.00 97.62 385 ALA A O 1
ATOM 2927 N N . HIS A 1 386 ? 8.596 6.438 -13.380 1.00 97.88 386 HIS A N 1
ATOM 2928 C CA . HIS A 1 386 ? 8.116 6.329 -14.751 1.00 97.88 386 HIS A CA 1
ATOM 2929 C C . HIS A 1 386 ? 6.770 5.613 -14.794 1.00 97.88 386 HIS A C 1
ATOM 2931 O O . HIS A 1 386 ? 6.466 4.775 -13.944 1.00 97.88 386 HIS A O 1
ATOM 2937 N N . LYS A 1 387 ? 5.958 5.902 -15.812 1.00 97.25 387 LYS A N 1
ATOM 2938 C CA . LYS A 1 387 ? 4.781 5.081 -16.099 1.00 97.25 387 LYS A CA 1
ATOM 2939 C C . LYS A 1 387 ? 5.230 3.829 -16.838 1.00 97.25 387 LYS A C 1
ATOM 2941 O O . LYS A 1 387 ? 5.915 3.920 -17.857 1.00 97.25 387 LYS A O 1
ATOM 2946 N N . MET A 1 388 ? 4.835 2.671 -16.331 1.00 98.12 388 MET A N 1
ATOM 2947 C CA . MET A 1 388 ? 5.110 1.376 -16.946 1.00 98.12 388 MET A CA 1
ATOM 2948 C C . MET A 1 388 ? 3.795 0.670 -17.249 1.00 98.12 388 MET A C 1
ATOM 2950 O O . MET A 1 388 ? 2.937 0.580 -16.385 1.00 98.12 388 MET A O 1
ATOM 2954 N N . THR A 1 389 ? 3.623 0.162 -18.465 1.00 97.56 389 THR A N 1
ATOM 2955 C CA . THR A 1 389 ? 2.461 -0.649 -18.838 1.00 97.56 389 THR A CA 1
ATOM 2956 C C . THR A 1 389 ? 2.858 -2.117 -18.927 1.00 97.56 389 THR A C 1
ATOM 2958 O O . THR A 1 389 ? 3.756 -2.458 -19.700 1.00 97.56 389 THR A O 1
ATOM 2961 N N . ILE A 1 390 ? 2.165 -2.969 -18.172 1.00 97.06 390 ILE A N 1
ATOM 2962 C CA . ILE A 1 390 ? 2.295 -4.433 -18.181 1.00 97.06 390 ILE A CA 1
ATOM 2963 C C . ILE A 1 390 ? 0.894 -4.989 -18.435 1.00 97.06 390 ILE A C 1
ATOM 2965 O O . ILE A 1 390 ? -0.043 -4.633 -17.724 1.00 97.06 390 ILE A O 1
ATOM 2969 N N . ASP A 1 391 ? 0.722 -5.768 -19.504 1.00 95.12 391 ASP A N 1
ATOM 2970 C CA . ASP A 1 391 ? -0.571 -6.359 -19.897 1.00 95.12 391 ASP A CA 1
ATOM 2971 C C . ASP A 1 391 ? -1.755 -5.368 -19.939 1.00 95.12 391 ASP A C 1
ATOM 2973 O O . ASP A 1 391 ? -2.906 -5.697 -19.660 1.00 95.12 391 ASP A O 1
ATOM 2977 N N . GLY A 1 392 ? -1.474 -4.117 -20.321 1.00 92.75 392 GLY A N 1
ATOM 2978 C CA . GLY A 1 392 ? -2.468 -3.044 -20.424 1.00 92.75 392 GLY A CA 1
ATOM 2979 C C . GLY A 1 392 ? -2.801 -2.334 -19.106 1.00 92.75 392 GLY A C 1
ATOM 2980 O O . GLY A 1 392 ? -3.572 -1.374 -19.128 1.00 92.75 392 GLY A O 1
ATOM 2981 N N . VAL A 1 393 ? -2.210 -2.750 -17.985 1.00 94.81 393 VAL A N 1
ATOM 2982 C CA . VAL A 1 393 ? -2.309 -2.075 -16.685 1.00 94.81 393 VAL A CA 1
ATOM 2983 C C . VAL A 1 393 ? -1.114 -1.141 -16.509 1.00 94.81 393 VAL A C 1
ATOM 2985 O O . VAL A 1 393 ? 0.014 -1.505 -16.835 1.00 94.81 393 VAL A O 1
ATOM 2988 N N . VAL A 1 394 ? -1.363 0.076 -16.019 1.00 95.88 394 VAL A N 1
ATOM 2989 C CA . VAL A 1 394 ? -0.326 1.096 -15.809 1.00 95.88 394 VAL A CA 1
ATOM 2990 C C . VAL A 1 394 ? 0.124 1.102 -14.347 1.00 95.88 394 VAL A C 1
ATOM 2992 O O . VAL A 1 394 ? -0.697 1.172 -13.435 1.00 95.88 394 VAL A O 1
ATOM 2995 N N . TYR A 1 395 ? 1.435 1.082 -14.150 1.00 97.69 395 TYR A N 1
ATOM 2996 C CA . TYR A 1 395 ? 2.149 1.031 -12.881 1.00 97.69 395 TYR A CA 1
ATOM 2997 C C . TYR A 1 395 ? 3.106 2.220 -12.740 1.00 97.69 395 TYR A C 1
ATOM 2999 O O . TYR A 1 395 ? 3.480 2.859 -13.730 1.00 97.69 395 TYR A O 1
ATOM 3007 N N . ALA A 1 396 ? 3.517 2.498 -11.504 1.00 97.50 396 ALA A N 1
ATOM 3008 C CA . ALA A 1 396 ? 4.625 3.390 -11.193 1.00 97.50 396 ALA A CA 1
ATOM 3009 C C . ALA A 1 396 ? 5.912 2.562 -11.082 1.00 97.50 396 ALA A C 1
ATOM 3011 O O . ALA A 1 396 ? 6.054 1.753 -10.170 1.00 97.50 396 ALA A O 1
ATOM 3012 N N . ALA A 1 397 ? 6.844 2.766 -12.006 1.00 98.31 397 ALA A N 1
ATOM 3013 C CA . ALA A 1 397 ? 8.139 2.101 -12.034 1.00 98.31 397 ALA A CA 1
ATOM 3014 C C . ALA A 1 397 ? 9.231 3.053 -11.542 1.00 98.31 397 ALA A C 1
ATOM 3016 O O . ALA A 1 397 ? 9.483 4.080 -12.171 1.00 98.31 397 ALA A O 1
ATOM 3017 N N . LYS A 1 398 ? 9.860 2.725 -10.415 1.00 98.38 398 LYS A N 1
ATOM 3018 C CA . LYS A 1 398 ? 10.859 3.557 -9.742 1.00 98.38 398 LYS A CA 1
ATOM 3019 C C . LYS A 1 398 ? 12.262 2.999 -9.962 1.00 98.38 398 LYS A C 1
ATOM 3021 O O . LYS A 1 398 ? 12.460 1.794 -9.836 1.00 98.38 398 LYS A O 1
ATOM 3026 N N . CYS A 1 399 ? 13.228 3.858 -10.251 1.00 98.19 399 CYS A N 1
ATOM 3027 C CA . CYS A 1 399 ? 14.647 3.499 -10.321 1.00 98.19 399 CYS A CA 1
ATOM 3028 C C . CYS A 1 399 ? 15.500 4.572 -9.646 1.00 98.19 399 CYS A C 1
ATOM 3030 O O . CYS A 1 399 ? 15.137 5.751 -9.657 1.00 98.19 399 CYS A O 1
ATOM 3032 N N . TYR A 1 400 ? 16.627 4.170 -9.070 1.00 98.00 400 TYR A N 1
ATOM 3033 C CA . TYR A 1 400 ? 17.586 5.080 -8.461 1.00 98.00 400 TYR A CA 1
ATOM 3034 C C . TYR A 1 400 ? 18.421 5.788 -9.529 1.00 98.00 400 TYR A C 1
ATOM 3036 O O . TYR A 1 400 ? 18.955 5.150 -10.435 1.00 98.00 400 TYR A O 1
ATOM 3044 N N . TYR A 1 401 ? 18.554 7.107 -9.396 1.00 96.44 401 TYR A N 1
ATOM 3045 C CA . TYR A 1 401 ? 19.507 7.912 -10.170 1.00 96.44 401 TYR A CA 1
ATOM 3046 C C . TYR A 1 401 ? 20.593 8.538 -9.286 1.00 96.44 401 TYR A C 1
ATOM 3048 O O . TYR A 1 401 ? 21.618 8.963 -9.814 1.00 96.44 401 TYR A O 1
ATOM 3056 N N . ASP A 1 402 ? 20.380 8.588 -7.965 1.00 95.88 402 ASP A N 1
ATOM 3057 C CA . ASP A 1 402 ? 21.350 9.056 -6.974 1.00 95.88 402 ASP A CA 1
ATOM 3058 C C . ASP A 1 402 ? 21.224 8.230 -5.686 1.00 95.88 402 ASP A C 1
ATOM 3060 O O . ASP A 1 402 ? 20.127 8.029 -5.165 1.00 95.88 402 ASP A O 1
ATOM 3064 N N . VAL A 1 403 ? 22.356 7.757 -5.171 1.00 95.06 403 VAL A N 1
ATOM 3065 C CA . VAL A 1 403 ? 22.466 7.004 -3.907 1.00 95.06 403 VAL A CA 1
ATOM 3066 C C . VAL A 1 403 ? 23.373 7.717 -2.890 1.00 95.06 403 VAL A C 1
ATOM 3068 O O . VAL A 1 403 ? 23.768 7.136 -1.881 1.00 95.06 403 VAL A O 1
ATOM 3071 N N . GLY A 1 404 ? 23.698 8.991 -3.138 1.00 91.94 404 GLY A N 1
ATOM 3072 C CA . GLY A 1 404 ? 24.422 9.886 -2.232 1.00 91.94 404 GLY A CA 1
ATOM 3073 C C . GLY A 1 404 ? 25.924 10.027 -2.497 1.00 91.94 404 GLY A C 1
ATOM 3074 O O . GLY A 1 404 ? 26.585 10.786 -1.790 1.00 91.94 404 GLY A O 1
ATOM 3075 N N . TYR A 1 405 ? 26.480 9.336 -3.498 1.00 87.94 405 TYR A N 1
ATOM 3076 C CA . TYR A 1 405 ? 27.910 9.427 -3.841 1.00 87.94 405 TYR A CA 1
ATOM 3077 C C . TYR A 1 405 ? 28.221 10.449 -4.946 1.00 87.94 405 TYR A C 1
ATOM 3079 O O . TYR A 1 405 ? 29.390 10.700 -5.226 1.00 87.94 405 TYR A O 1
ATOM 3087 N N . GLY A 1 406 ? 27.202 11.048 -5.574 1.00 87.25 406 GLY A N 1
ATOM 3088 C CA . GLY A 1 406 ? 27.372 12.019 -6.664 1.00 87.25 406 GLY A CA 1
ATOM 3089 C C . GLY A 1 406 ? 27.771 11.415 -8.020 1.00 87.25 406 GLY A C 1
ATOM 3090 O O . GLY A 1 406 ? 27.926 12.154 -8.990 1.00 87.25 406 GLY A O 1
ATOM 3091 N N . GLU A 1 407 ? 27.917 10.091 -8.104 1.00 88.75 407 GLU A N 1
ATOM 3092 C CA . GLU A 1 407 ? 28.132 9.346 -9.348 1.00 88.75 407 GLU A CA 1
ATOM 3093 C C . GLU A 1 407 ? 26.811 8.783 -9.893 1.00 88.75 407 GLU A C 1
ATOM 3095 O O . GLU A 1 407 ? 25.839 8.604 -9.157 1.00 88.75 407 GLU A O 1
ATOM 3100 N N . SER A 1 408 ? 26.769 8.482 -11.196 1.00 93.94 408 SER A N 1
ATOM 3101 C CA . SER A 1 408 ? 25.627 7.786 -11.795 1.00 93.94 408 SER A CA 1
ATOM 3102 C C . SER A 1 408 ? 25.495 6.380 -11.210 1.00 93.94 408 SER A C 1
ATOM 3104 O O . SER A 1 408 ? 26.463 5.621 -11.231 1.00 93.94 408 SER A O 1
ATOM 3106 N N . VAL A 1 409 ? 24.298 6.016 -10.757 1.00 96.94 409 VAL A N 1
ATOM 3107 C CA . VAL A 1 409 ? 24.026 4.707 -10.146 1.00 96.94 409 VAL A CA 1
ATOM 3108 C C . VAL A 1 409 ? 24.208 3.588 -11.176 1.00 96.94 409 VAL A C 1
ATOM 3110 O O . VAL A 1 409 ? 23.610 3.624 -12.257 1.00 96.94 409 VAL A O 1
ATOM 3113 N N . SER A 1 410 ? 25.038 2.592 -10.853 1.00 97.25 410 SER A N 1
ATOM 3114 C CA . SER A 1 410 ? 25.224 1.412 -11.703 1.00 97.25 410 SER A CA 1
ATOM 3115 C C . SER A 1 410 ? 23.947 0.558 -11.753 1.00 97.25 410 SER A C 1
ATOM 3117 O O . SER A 1 410 ? 23.043 0.702 -10.926 1.00 97.25 410 SER A O 1
ATOM 3119 N N . LYS A 1 411 ? 23.827 -0.343 -12.736 1.00 97.62 411 LYS A N 1
ATOM 3120 C CA . LYS A 1 411 ? 22.643 -1.222 -12.831 1.00 97.62 411 LYS A CA 1
ATOM 3121 C C . LYS A 1 411 ? 22.577 -2.173 -11.635 1.00 97.62 411 LYS A C 1
ATOM 3123 O O . LYS A 1 411 ? 21.490 -2.441 -11.128 1.00 97.62 411 LYS A O 1
ATOM 3128 N N . GLU A 1 412 ? 23.741 -2.634 -11.198 1.00 97.56 412 GLU A N 1
ATOM 3129 C CA . GLU A 1 412 ? 23.958 -3.530 -10.072 1.00 97.56 412 GLU A CA 1
ATOM 3130 C C . GLU A 1 412 ? 23.593 -2.846 -8.748 1.00 97.56 412 GLU A C 1
ATOM 3132 O O . GLU A 1 412 ? 22.792 -3.397 -7.994 1.00 97.56 412 GLU A O 1
ATOM 3137 N N . ASP A 1 413 ? 24.077 -1.620 -8.512 1.00 97.38 413 ASP A N 1
ATOM 3138 C CA . ASP A 1 413 ? 23.739 -0.842 -7.308 1.00 97.38 413 ASP A CA 1
ATOM 3139 C C . ASP A 1 413 ? 22.252 -0.484 -7.272 1.00 97.38 413 ASP A C 1
ATOM 3141 O O . ASP A 1 413 ? 21.602 -0.602 -6.233 1.00 97.38 413 ASP A O 1
ATOM 3145 N N . ASN A 1 414 ? 21.679 -0.091 -8.417 1.00 98.00 414 ASN A N 1
ATOM 3146 C CA . ASN A 1 414 ? 20.244 0.155 -8.519 1.00 98.00 414 ASN A CA 1
ATOM 3147 C C . ASN A 1 414 ? 19.460 -1.110 -8.154 1.00 98.00 414 ASN A C 1
ATOM 3149 O O . ASN A 1 414 ? 18.585 -1.049 -7.298 1.00 98.00 414 ASN A O 1
ATOM 3153 N N . LEU A 1 415 ? 19.777 -2.267 -8.746 1.00 98.25 415 LEU A N 1
ATOM 3154 C CA . LEU A 1 415 ? 19.085 -3.517 -8.421 1.00 98.25 415 LEU A CA 1
ATOM 3155 C C . LEU A 1 415 ? 19.235 -3.882 -6.938 1.00 98.25 415 LEU A C 1
ATOM 3157 O O . LEU A 1 415 ? 18.249 -4.278 -6.317 1.00 98.25 415 LEU A O 1
ATOM 3161 N N . HIS A 1 416 ? 20.429 -3.728 -6.368 1.00 97.69 416 HIS A N 1
ATOM 3162 C CA . HIS A 1 416 ? 20.686 -3.986 -4.954 1.00 97.69 416 HIS A CA 1
ATOM 3163 C C . HIS A 1 416 ? 19.789 -3.130 -4.046 1.00 97.69 416 HIS A C 1
ATOM 3165 O O . HIS A 1 416 ? 19.044 -3.680 -3.235 1.00 97.69 416 HIS A O 1
ATOM 3171 N N . HIS A 1 417 ? 19.751 -1.812 -4.246 1.00 97.75 417 HIS A N 1
ATOM 3172 C CA . HIS A 1 417 ? 18.910 -0.928 -3.435 1.00 97.75 417 HIS A CA 1
ATOM 3173 C C . HIS A 1 417 ? 17.408 -1.124 -3.672 1.00 97.75 417 HIS A C 1
ATOM 3175 O O . HIS A 1 417 ? 16.612 -0.988 -2.740 1.00 97.75 417 HIS A O 1
ATOM 3181 N N . LEU A 1 418 ? 16.990 -1.490 -4.890 1.00 98.12 418 LEU A N 1
ATOM 3182 C CA . LEU A 1 418 ? 15.595 -1.863 -5.138 1.00 98.12 418 LEU A CA 1
ATOM 3183 C C . LEU A 1 418 ? 15.222 -3.139 -4.367 1.00 98.12 418 LEU A C 1
ATOM 3185 O O . LEU A 1 418 ? 14.114 -3.199 -3.833 1.00 98.12 418 LEU A O 1
ATOM 3189 N N . LYS A 1 419 ? 16.122 -4.134 -4.267 1.00 98.12 419 LYS A N 1
ATOM 3190 C CA . LYS A 1 419 ? 15.907 -5.345 -3.450 1.00 98.12 419 LYS A CA 1
ATOM 3191 C C . LYS A 1 419 ? 15.740 -4.991 -1.972 1.00 98.12 419 LYS A C 1
ATOM 3193 O O . LYS A 1 419 ? 14.767 -5.425 -1.363 1.00 98.12 419 LYS A O 1
ATOM 3198 N N . GLU A 1 420 ? 16.611 -4.149 -1.418 1.00 97.44 420 GLU A N 1
ATOM 3199 C CA . GLU A 1 420 ? 16.475 -3.667 -0.034 1.00 97.44 420 GLU A CA 1
ATOM 3200 C C . GLU A 1 420 ? 15.118 -2.980 0.200 1.00 97.44 420 GLU A C 1
ATOM 3202 O O . GLU A 1 420 ? 14.413 -3.289 1.163 1.00 97.44 420 GLU A O 1
ATOM 3207 N N . GLU A 1 421 ? 14.699 -2.088 -0.704 1.00 97.56 421 GLU A N 1
ATOM 3208 C CA . GLU A 1 421 ? 13.408 -1.400 -0.593 1.00 97.56 421 GLU A CA 1
ATOM 3209 C C . GLU A 1 421 ? 12.214 -2.358 -0.719 1.00 97.56 421 GLU A C 1
ATOM 3211 O O . GLU A 1 421 ? 11.261 -2.250 0.058 1.00 97.56 421 GLU A O 1
ATOM 3216 N N . ALA A 1 422 ? 12.254 -3.311 -1.654 1.00 97.62 422 ALA A N 1
ATOM 3217 C CA . ALA A 1 422 ? 11.214 -4.328 -1.800 1.00 97.62 422 ALA A CA 1
ATOM 3218 C C . ALA A 1 422 ? 11.090 -5.188 -0.532 1.00 97.62 422 ALA A C 1
ATOM 3220 O O . ALA A 1 422 ? 9.976 -5.425 -0.059 1.00 97.62 422 ALA A O 1
ATOM 3221 N N . ASN A 1 423 ? 12.224 -5.589 0.053 1.00 97.12 423 ASN A N 1
ATOM 3222 C CA . ASN A 1 423 ? 12.265 -6.328 1.312 1.00 97.12 423 ASN A CA 1
ATOM 3223 C C . ASN A 1 423 ? 11.632 -5.516 2.453 1.00 97.12 423 ASN A C 1
ATOM 3225 O O . ASN A 1 423 ? 10.727 -5.997 3.135 1.00 97.12 423 ASN A O 1
ATOM 3229 N N . ARG A 1 424 ? 12.020 -4.239 2.610 1.00 97.00 424 ARG A N 1
ATOM 3230 C CA . ARG A 1 424 ? 11.425 -3.347 3.623 1.00 97.00 424 ARG A CA 1
ATOM 3231 C C . ARG A 1 424 ? 9.912 -3.219 3.471 1.00 97.00 424 ARG A C 1
ATOM 3233 O O . ARG A 1 424 ? 9.200 -3.281 4.471 1.00 97.00 424 ARG A O 1
ATOM 3240 N N . GLN A 1 425 ? 9.403 -3.031 2.251 1.00 97.06 425 GLN A N 1
ATOM 3241 C CA . GLN A 1 425 ? 7.957 -2.909 2.026 1.00 97.06 425 GLN A CA 1
ATOM 3242 C C . GLN A 1 425 ? 7.220 -4.216 2.346 1.00 97.06 425 GLN A C 1
ATOM 3244 O O . GLN A 1 425 ? 6.125 -4.178 2.912 1.00 97.06 425 GLN A O 1
ATOM 3249 N N . ARG A 1 426 ? 7.838 -5.371 2.070 1.00 96.75 426 ARG A N 1
ATOM 3250 C CA . ARG A 1 426 ? 7.285 -6.679 2.434 1.00 96.75 426 ARG A CA 1
ATOM 3251 C C . ARG A 1 426 ? 7.210 -6.866 3.952 1.00 96.75 426 ARG A C 1
ATOM 3253 O O . ARG A 1 426 ? 6.142 -7.219 4.456 1.00 96.75 426 ARG A O 1
ATOM 3260 N N . LEU A 1 427 ? 8.284 -6.544 4.676 1.00 96.38 427 LEU A N 1
ATOM 3261 C CA . LEU A 1 427 ? 8.315 -6.560 6.144 1.00 96.38 427 LEU A CA 1
ATOM 3262 C C . LEU A 1 427 ? 7.273 -5.603 6.745 1.00 96.38 427 LEU A C 1
ATOM 3264 O O . LEU A 1 427 ? 6.534 -5.982 7.656 1.00 96.38 427 LEU A O 1
ATOM 3268 N N . ALA A 1 428 ? 7.162 -4.388 6.200 1.00 97.25 428 ALA A N 1
ATOM 3269 C CA . ALA A 1 428 ? 6.159 -3.411 6.620 1.00 97.25 428 ALA A CA 1
ATOM 3270 C C . ALA A 1 428 ? 4.732 -3.935 6.407 1.00 97.25 428 ALA A C 1
ATOM 3272 O O . ALA A 1 428 ? 3.873 -3.758 7.266 1.00 97.25 428 ALA A O 1
ATOM 3273 N N . SER A 1 429 ? 4.468 -4.632 5.302 1.00 96.75 429 SER A N 1
ATOM 3274 C CA . SER A 1 429 ? 3.158 -5.243 5.073 1.00 96.75 429 SER A CA 1
ATOM 3275 C C . SER A 1 429 ? 2.817 -6.315 6.110 1.00 96.75 429 SER A C 1
ATOM 3277 O O . SER A 1 429 ? 1.713 -6.301 6.656 1.00 96.75 429 SER A O 1
ATOM 3279 N N . GLY A 1 430 ? 3.758 -7.212 6.419 1.00 96.12 430 GLY A N 1
ATOM 3280 C CA . GLY A 1 430 ? 3.563 -8.238 7.450 1.00 96.12 430 GLY A CA 1
ATOM 3281 C C . GLY A 1 430 ? 3.323 -7.630 8.836 1.00 96.12 430 GLY A C 1
ATOM 3282 O O . GLY A 1 430 ? 2.387 -8.016 9.537 1.00 96.12 430 GLY A O 1
ATOM 3283 N N . CYS A 1 431 ? 4.107 -6.612 9.204 1.00 97.50 431 CYS A N 1
ATOM 3284 C CA . CYS A 1 431 ? 3.929 -5.881 10.459 1.00 97.50 431 CYS A CA 1
ATOM 3285 C C . CYS A 1 431 ? 2.575 -5.154 10.519 1.00 97.50 431 CYS A C 1
ATOM 3287 O O . CYS A 1 431 ? 1.894 -5.198 11.543 1.00 97.50 431 CYS A O 1
ATOM 3289 N N . ALA A 1 432 ? 2.145 -4.519 9.422 1.00 97.81 432 ALA A N 1
ATOM 3290 C CA . ALA A 1 432 ? 0.855 -3.834 9.355 1.00 97.81 432 ALA A CA 1
ATOM 3291 C C . ALA A 1 432 ? -0.312 -4.806 9.568 1.00 97.81 432 ALA A C 1
ATOM 3293 O O . ALA A 1 432 ? -1.252 -4.468 10.287 1.00 97.81 432 ALA A O 1
ATOM 3294 N N . GLN A 1 433 ? -0.235 -6.015 9.005 1.00 96.69 433 GLN A N 1
ATOM 3295 C CA . GLN A 1 433 ? -1.240 -7.052 9.233 1.00 96.69 433 GLN A CA 1
ATOM 3296 C C . GLN A 1 433 ? -1.304 -7.450 10.714 1.00 96.69 433 GLN A C 1
ATOM 3298 O O . GLN A 1 433 ? -2.371 -7.344 11.319 1.00 96.69 433 GLN A O 1
ATOM 3303 N N . ARG A 1 434 ? -0.162 -7.784 11.336 1.00 97.62 434 ARG A N 1
ATOM 3304 C CA . ARG A 1 434 ? -0.103 -8.133 12.770 1.00 97.62 434 ARG A CA 1
ATOM 3305 C C . ARG A 1 434 ? -0.616 -7.010 13.675 1.00 97.62 434 ARG A C 1
ATOM 3307 O O . ARG A 1 434 ? -1.366 -7.268 14.617 1.00 97.62 434 ARG A O 1
ATOM 3314 N N . PHE A 1 435 ? -0.282 -5.758 13.360 1.00 98.25 435 PHE A N 1
ATOM 3315 C CA . PHE A 1 435 ? -0.803 -4.583 14.060 1.00 98.25 435 PHE A CA 1
ATOM 3316 C C . PHE A 1 435 ? -2.333 -4.501 13.986 1.00 98.25 435 PHE A C 1
ATOM 3318 O O . PHE A 1 435 ? -2.992 -4.288 15.007 1.00 98.25 435 PHE A O 1
ATOM 3325 N N . MET A 1 436 ? -2.912 -4.670 12.793 1.00 97.25 436 MET A N 1
ATOM 3326 C CA . MET A 1 436 ? -4.365 -4.632 12.604 1.00 97.25 436 MET A CA 1
ATOM 3327 C C . MET A 1 436 ? -5.066 -5.792 13.312 1.00 97.25 436 MET A C 1
ATOM 3329 O O . MET A 1 436 ? -6.123 -5.581 13.913 1.00 97.25 436 MET A O 1
ATOM 3333 N N . ASP A 1 437 ? -4.473 -6.985 13.300 1.00 96.19 437 ASP A N 1
ATOM 3334 C CA . ASP A 1 437 ? -4.995 -8.156 14.008 1.00 96.19 437 ASP A CA 1
ATOM 3335 C C . ASP A 1 437 ? -4.992 -7.917 15.523 1.00 96.19 437 ASP A C 1
ATOM 3337 O O . ASP A 1 437 ? -6.008 -8.126 16.193 1.00 96.19 437 ASP A O 1
ATOM 3341 N N . ALA A 1 438 ? -3.891 -7.385 16.066 1.00 97.31 438 ALA A N 1
ATOM 3342 C CA . ALA A 1 438 ? -3.785 -7.006 17.473 1.00 97.31 438 ALA A CA 1
ATOM 3343 C C . ALA A 1 438 ? -4.816 -5.930 17.854 1.00 97.31 438 ALA A C 1
ATOM 3345 O O . ALA A 1 438 ? -5.514 -6.061 18.861 1.00 97.31 438 ALA A O 1
ATOM 3346 N N . ALA A 1 439 ? -4.975 -4.892 17.030 1.00 96.38 439 ALA A N 1
ATOM 3347 C CA . ALA A 1 439 ? -5.933 -3.818 17.283 1.00 96.38 439 ALA A CA 1
ATOM 3348 C C . ALA A 1 439 ? -7.391 -4.297 17.206 1.00 96.38 439 ALA A C 1
ATOM 3350 O O . ALA A 1 439 ? -8.222 -3.878 18.018 1.00 96.38 439 ALA A O 1
ATOM 3351 N N . THR A 1 440 ? -7.693 -5.209 16.279 1.00 93.38 440 THR A N 1
ATOM 3352 C CA . THR A 1 440 ? -9.012 -5.843 16.142 1.00 93.38 440 THR A CA 1
ATOM 3353 C C . THR A 1 440 ? -9.317 -6.728 17.344 1.00 93.38 440 THR A C 1
ATOM 3355 O O . THR A 1 440 ? -10.382 -6.589 17.948 1.00 93.38 440 THR A O 1
ATOM 3358 N N . LYS A 1 441 ? -8.366 -7.575 17.756 1.00 93.81 441 LYS A N 1
ATOM 3359 C CA . LYS A 1 441 ? -8.487 -8.438 18.940 1.00 93.81 441 LYS A CA 1
ATOM 3360 C C . LYS A 1 441 ? -8.734 -7.630 20.215 1.00 93.81 441 LYS A C 1
ATOM 3362 O O . LYS A 1 441 ? -9.563 -8.019 21.035 1.00 93.81 441 LYS A O 1
ATOM 3367 N N . SER A 1 442 ? -8.080 -6.478 20.347 1.00 93.81 442 SER A N 1
ATOM 3368 C CA . SER A 1 442 ? -8.277 -5.549 21.466 1.00 93.81 442 SER A CA 1
ATOM 3369 C C . SER A 1 442 ? -9.502 -4.634 21.306 1.00 93.81 442 SER A C 1
ATOM 3371 O O . SER A 1 442 ? -9.732 -3.769 22.151 1.00 93.81 442 SER A O 1
ATOM 3373 N N . LYS A 1 443 ? -10.303 -4.804 20.242 1.00 93.31 443 LYS A N 1
ATOM 3374 C CA . LYS A 1 443 ? -11.513 -4.017 19.935 1.00 93.31 443 LYS A CA 1
ATOM 3375 C C . LYS A 1 443 ? -11.260 -2.501 19.908 1.00 93.31 443 LYS A C 1
ATOM 3377 O O . LYS A 1 443 ? -12.101 -1.703 20.326 1.00 93.31 443 LYS A O 1
ATOM 3382 N N . ILE A 1 444 ? -10.094 -2.091 19.415 1.00 93.94 444 ILE A N 1
ATOM 3383 C CA . ILE A 1 444 ? -9.671 -0.687 19.369 1.00 93.94 444 ILE A CA 1
ATOM 3384 C C . ILE A 1 444 ? -10.187 -0.045 18.079 1.00 93.94 444 ILE A C 1
ATOM 3386 O O . ILE A 1 444 ? -10.279 -0.680 17.031 1.00 93.94 444 ILE A O 1
ATOM 3390 N N . SER A 1 445 ? -10.518 1.245 18.131 1.00 92.00 445 SER A N 1
ATOM 3391 C CA . SER A 1 445 ? -10.751 2.020 16.912 1.00 92.00 445 SER A CA 1
ATOM 3392 C C . SER A 1 445 ? -9.412 2.431 16.300 1.00 92.00 445 SER A C 1
ATOM 3394 O O . SER A 1 445 ? -8.638 3.153 16.928 1.00 92.00 445 SER A O 1
ATOM 3396 N N . PHE A 1 446 ? -9.150 1.976 15.079 1.00 95.12 446 PHE A N 1
ATOM 3397 C CA . PHE A 1 446 ? -7.952 2.288 14.303 1.00 95.12 446 PHE A CA 1
ATOM 3398 C C . PHE A 1 446 ? -8.323 2.510 12.834 1.00 95.12 446 PHE A C 1
ATOM 3400 O O . PHE A 1 446 ? -9.413 2.141 12.388 1.00 95.12 446 PHE A O 1
ATOM 3407 N N . TYR A 1 447 ? -7.431 3.150 12.081 1.00 96.12 447 TYR A N 1
ATOM 3408 C CA . TYR A 1 447 ? -7.595 3.316 10.640 1.00 96.12 447 TYR A CA 1
ATOM 3409 C C . TYR A 1 447 ? -7.054 2.098 9.885 1.00 96.12 447 TYR A C 1
ATOM 3411 O O . TYR A 1 447 ? -5.974 1.619 10.202 1.00 96.12 447 TYR A O 1
ATOM 3419 N N . ASN A 1 448 ? -7.770 1.605 8.873 1.00 95.31 448 ASN A N 1
ATOM 3420 C CA . ASN A 1 448 ? -7.303 0.457 8.095 1.00 95.31 448 ASN A CA 1
ATOM 3421 C C . ASN A 1 448 ? -6.033 0.829 7.305 1.00 95.31 448 ASN A C 1
ATOM 3423 O O . ASN A 1 448 ? -6.014 1.841 6.595 1.00 95.31 448 ASN A O 1
ATOM 3427 N N . LEU A 1 449 ? -4.981 0.028 7.451 1.00 97.38 449 LEU A N 1
ATOM 3428 C CA . LEU A 1 449 ? -3.659 0.253 6.882 1.00 97.38 449 LEU A CA 1
ATOM 3429 C C . LEU A 1 449 ? -3.373 -0.805 5.814 1.00 97.38 449 LEU A C 1
ATOM 3431 O O . LEU A 1 449 ? -3.536 -1.995 6.058 1.00 97.38 449 LEU A O 1
ATOM 3435 N N . ARG A 1 450 ? -2.906 -0.398 4.633 1.00 96.31 450 ARG A N 1
ATOM 3436 C CA . ARG A 1 450 ? -2.431 -1.332 3.604 1.00 96.31 450 ARG A CA 1
ATOM 3437 C C . ARG A 1 450 ? -1.089 -0.869 3.077 1.00 96.31 450 ARG A C 1
ATOM 3439 O O . ARG A 1 450 ? -1.002 0.229 2.540 1.00 96.31 450 ARG A O 1
ATOM 3446 N N . ALA A 1 451 ? -0.060 -1.688 3.232 1.00 96.50 451 ALA A N 1
ATOM 3447 C CA . ALA A 1 451 ? 1.232 -1.422 2.620 1.00 96.50 451 ALA A CA 1
ATOM 3448 C C . ALA A 1 451 ? 1.216 -1.802 1.132 1.00 96.50 451 ALA A C 1
ATOM 3450 O O . ALA A 1 451 ? 0.511 -2.725 0.708 1.00 96.50 451 ALA A O 1
ATOM 3451 N N . ALA A 1 452 ? 2.002 -1.081 0.342 1.00 95.56 452 ALA A N 1
ATOM 3452 C CA . ALA A 1 452 ? 2.288 -1.434 -1.031 1.00 95.56 452 ALA A CA 1
ATOM 3453 C C . ALA A 1 452 ? 2.990 -2.793 -1.108 1.00 95.56 452 ALA A C 1
ATOM 3455 O O . ALA A 1 452 ? 3.776 -3.163 -0.238 1.00 95.56 452 ALA A O 1
ATOM 3456 N N . HIS A 1 453 ? 2.676 -3.528 -2.171 1.00 95.56 453 HIS A N 1
ATOM 3457 C CA . HIS A 1 453 ? 3.259 -4.830 -2.478 1.00 95.56 453 HIS A CA 1
ATOM 3458 C C . HIS A 1 453 ? 4.026 -4.711 -3.793 1.00 95.56 453 HIS A C 1
ATOM 3460 O O . HIS A 1 453 ? 3.506 -5.098 -4.845 1.00 95.56 453 HIS A O 1
ATOM 3466 N N . PRO A 1 454 ? 5.216 -4.092 -3.771 1.00 97.12 454 PRO A N 1
ATOM 3467 C CA . PRO A 1 454 ? 5.959 -3.872 -4.989 1.00 97.12 454 PRO A CA 1
ATOM 3468 C C . PRO A 1 454 ? 6.575 -5.184 -5.476 1.00 97.12 454 PRO A C 1
ATOM 3470 O O . PRO A 1 454 ? 6.834 -6.111 -4.708 1.00 97.12 454 PRO A O 1
ATOM 3473 N N . PHE A 1 455 ? 6.878 -5.226 -6.763 1.00 98.19 455 PHE A N 1
ATOM 3474 C CA . PHE A 1 455 ? 7.734 -6.244 -7.364 1.00 98.19 455 PHE A CA 1
ATOM 3475 C C . PHE A 1 455 ? 8.802 -5.557 -8.204 1.00 98.19 455 PHE A C 1
ATOM 3477 O O . PHE A 1 455 ? 8.694 -4.375 -8.519 1.00 98.19 455 PHE A O 1
ATOM 3484 N N . ILE A 1 456 ? 9.855 -6.274 -8.562 1.00 98.69 456 ILE A N 1
ATOM 3485 C CA . ILE A 1 456 ? 10.936 -5.752 -9.389 1.00 98.69 456 ILE A CA 1
ATOM 3486 C C . ILE A 1 456 ? 10.793 -6.307 -10.798 1.00 98.69 456 ILE A C 1
ATOM 3488 O O . ILE A 1 456 ? 10.401 -7.453 -11.002 1.00 98.69 456 ILE A O 1
ATOM 3492 N N . VAL A 1 457 ? 11.102 -5.476 -11.784 1.00 98.62 457 VAL A N 1
ATOM 3493 C CA . VAL A 1 457 ? 11.172 -5.880 -13.186 1.00 98.62 457 VAL A CA 1
ATOM 3494 C C . VAL A 1 457 ? 12.582 -5.637 -13.691 1.00 98.62 457 VAL A C 1
ATOM 3496 O O . VAL A 1 457 ? 13.074 -4.515 -13.578 1.00 98.62 457 VAL A O 1
ATOM 3499 N N . ILE A 1 458 ? 13.218 -6.671 -14.245 1.00 98.62 458 ILE A N 1
ATOM 3500 C CA . ILE A 1 458 ? 14.620 -6.669 -14.683 1.00 98.62 458 ILE A CA 1
ATOM 3501 C C . ILE A 1 458 ? 14.670 -6.908 -16.191 1.00 98.62 458 ILE A C 1
ATOM 3503 O O . ILE A 1 458 ? 14.150 -7.903 -16.690 1.00 98.62 458 ILE A O 1
ATOM 3507 N N . ILE A 1 459 ? 15.299 -6.010 -16.950 1.00 98.50 459 ILE A N 1
ATOM 3508 C CA . ILE A 1 459 ? 15.404 -6.158 -18.408 1.00 98.50 459 ILE A CA 1
ATOM 3509 C C . ILE A 1 459 ? 16.271 -7.378 -18.748 1.00 98.50 459 ILE A C 1
ATOM 3511 O O . ILE A 1 459 ? 17.456 -7.424 -18.408 1.00 98.50 459 ILE A O 1
ATOM 3515 N N . ALA A 1 460 ? 15.689 -8.332 -19.475 1.00 97.75 460 ALA A N 1
ATOM 3516 C CA . ALA A 1 460 ? 16.310 -9.617 -19.794 1.00 97.75 460 ALA A CA 1
ATOM 3517 C C . ALA A 1 460 ? 17.239 -9.544 -21.021 1.00 97.75 460 ALA A C 1
ATOM 3519 O O . ALA A 1 460 ? 18.247 -10.253 -21.095 1.00 97.75 460 ALA A O 1
ATOM 3520 N N . GLU A 1 461 ? 16.926 -8.664 -21.979 1.00 97.00 461 GLU A N 1
ATOM 3521 C CA . GLU A 1 461 ? 17.564 -8.617 -23.300 1.00 97.00 461 GLU A CA 1
ATOM 3522 C C . GLU A 1 461 ? 17.856 -7.180 -23.778 1.00 97.00 461 GLU A C 1
ATOM 3524 O O . GLU A 1 461 ? 17.228 -6.212 -23.350 1.00 97.00 461 GLU A O 1
ATOM 3529 N N . GLY A 1 462 ? 18.799 -7.037 -24.717 1.00 95.81 462 GLY A N 1
ATOM 3530 C CA . GLY A 1 462 ? 19.136 -5.762 -25.362 1.00 95.81 462 GLY A CA 1
ATOM 3531 C C . GLY A 1 462 ? 20.189 -4.922 -24.629 1.00 95.81 462 GLY A C 1
ATOM 3532 O O . GLY A 1 462 ? 20.847 -5.372 -23.694 1.00 95.81 462 GLY A O 1
ATOM 3533 N N . THR A 1 463 ? 20.371 -3.673 -25.069 1.00 95.38 463 THR A N 1
ATOM 3534 C CA . THR A 1 463 ? 21.407 -2.750 -24.550 1.00 95.38 463 THR A CA 1
ATOM 3535 C C . THR A 1 463 ? 21.199 -2.374 -23.082 1.00 95.38 463 THR A C 1
ATOM 3537 O O . THR A 1 463 ? 22.153 -2.110 -22.348 1.00 95.38 463 THR A O 1
ATOM 3540 N N . ASN A 1 464 ? 19.947 -2.400 -22.628 1.00 96.56 464 ASN A N 1
ATOM 3541 C CA . ASN A 1 464 ? 19.578 -2.079 -21.256 1.00 96.56 464 ASN A CA 1
ATOM 3542 C C . ASN A 1 464 ? 19.473 -3.323 -20.360 1.00 96.56 464 ASN A C 1
ATOM 3544 O O . ASN A 1 464 ? 18.991 -3.196 -19.240 1.00 96.56 464 ASN A O 1
ATOM 3548 N N . LYS A 1 465 ? 19.960 -4.499 -20.798 1.00 97.75 465 LYS A N 1
ATOM 3549 C CA . LYS A 1 465 ? 19.982 -5.721 -19.974 1.00 97.75 465 LYS A CA 1
ATOM 3550 C C . LYS A 1 465 ? 20.535 -5.439 -18.573 1.00 97.75 465 LYS A C 1
ATOM 3552 O O . LYS A 1 465 ? 21.534 -4.721 -18.446 1.00 97.75 465 LYS A O 1
ATOM 3557 N N . GLY A 1 466 ? 19.860 -5.972 -17.556 1.00 97.56 466 GLY A N 1
ATOM 3558 C CA . GLY A 1 466 ? 20.180 -5.793 -16.136 1.00 97.56 466 GLY A CA 1
ATOM 3559 C C . GLY A 1 466 ? 19.645 -4.502 -15.509 1.00 97.56 466 GLY A C 1
ATOM 3560 O O . GLY A 1 466 ? 19.660 -4.375 -14.292 1.00 97.56 466 GLY A O 1
ATOM 3561 N N . HIS A 1 467 ? 19.145 -3.544 -16.298 1.00 98.19 467 HIS A N 1
ATOM 3562 C CA . HIS A 1 467 ? 18.458 -2.385 -15.732 1.00 98.19 467 HIS A CA 1
ATOM 3563 C C . HIS A 1 467 ? 17.126 -2.823 -15.112 1.00 98.19 467 HIS A C 1
ATOM 3565 O O . HIS A 1 467 ? 16.449 -3.697 -15.661 1.00 98.19 467 HIS A O 1
ATOM 3571 N N . ALA A 1 468 ? 16.766 -2.231 -13.975 1.00 98.50 468 ALA A N 1
ATOM 3572 C CA . ALA A 1 468 ? 15.655 -2.700 -13.163 1.00 98.50 468 ALA A CA 1
ATOM 3573 C C . ALA A 1 468 ? 14.826 -1.552 -12.584 1.00 98.50 468 ALA A C 1
ATOM 3575 O O . ALA A 1 468 ? 15.348 -0.465 -12.327 1.00 98.50 468 ALA A O 1
ATOM 3576 N N . TRP A 1 469 ? 13.549 -1.832 -12.332 1.00 98.69 469 TRP A N 1
ATOM 3577 C CA . TRP A 1 469 ? 12.625 -0.922 -11.658 1.00 98.69 469 TRP A CA 1
ATOM 3578 C C . TRP A 1 469 ? 11.884 -1.626 -10.528 1.00 98.69 469 TRP A C 1
ATOM 3580 O O . TRP A 1 469 ? 11.482 -2.778 -10.684 1.00 98.69 469 TRP A O 1
ATOM 3590 N N . LEU A 1 470 ? 11.629 -0.903 -9.438 1.00 98.56 470 LEU A N 1
ATOM 3591 C CA . LEU A 1 470 ? 10.636 -1.266 -8.431 1.00 98.56 470 LEU A CA 1
ATOM 3592 C C . LEU A 1 470 ? 9.264 -0.796 -8.919 1.00 98.56 470 LEU A C 1
ATOM 3594 O O . LEU A 1 470 ? 9.036 0.399 -9.109 1.00 98.56 470 LEU A O 1
ATOM 3598 N N . VAL A 1 471 ? 8.364 -1.736 -9.152 1.00 98.38 471 VAL A N 1
ATOM 3599 C CA . VAL A 1 471 ? 7.052 -1.522 -9.753 1.00 98.38 471 VAL A CA 1
ATOM 3600 C C . VAL A 1 471 ? 5.980 -1.590 -8.673 1.00 98.38 471 VAL A C 1
ATOM 3602 O O . VAL A 1 471 ? 5.843 -2.593 -7.977 1.00 98.38 471 VAL A O 1
ATOM 3605 N N . ASP A 1 472 ? 5.212 -0.512 -8.555 1.00 96.75 472 ASP A N 1
ATOM 3606 C CA . ASP A 1 472 ? 4.085 -0.366 -7.632 1.00 96.75 472 ASP A CA 1
ATOM 3607 C C . ASP A 1 472 ? 2.828 0.047 -8.412 1.00 96.75 472 ASP A C 1
ATOM 3609 O O . ASP A 1 472 ? 2.894 0.524 -9.552 1.00 96.75 472 ASP A O 1
ATOM 3613 N N . THR A 1 473 ? 1.659 -0.125 -7.807 1.00 95.31 473 THR A N 1
ATOM 3614 C CA . THR A 1 473 ? 0.392 0.330 -8.383 1.00 95.31 473 THR A CA 1
ATOM 3615 C C . THR A 1 473 ? 0.464 1.830 -8.654 1.00 95.31 473 THR A C 1
ATOM 3617 O O . THR A 1 473 ? 0.803 2.614 -7.765 1.00 95.31 473 THR A O 1
ATOM 3620 N N . LEU A 1 474 ? 0.121 2.259 -9.876 1.00 95.62 474 LEU A N 1
ATOM 3621 C CA . LEU A 1 474 ? 0.041 3.686 -10.165 1.00 95.62 474 LEU A CA 1
ATOM 3622 C C . LEU A 1 474 ? -1.152 4.279 -9.416 1.00 95.62 474 LEU A C 1
ATOM 3624 O O . LEU A 1 474 ? -2.315 4.078 -9.771 1.00 95.62 474 LEU A O 1
ATOM 3628 N N . ILE A 1 475 ? -0.848 5.038 -8.375 1.00 92.25 475 ILE A N 1
ATOM 3629 C CA . ILE A 1 475 ? -1.833 5.832 -7.660 1.00 92.25 475 ILE A CA 1
ATOM 3630 C C . ILE A 1 475 ? -2.287 6.971 -8.586 1.00 92.25 475 ILE A C 1
ATOM 3632 O O . ILE A 1 475 ? -1.473 7.575 -9.281 1.00 92.25 475 ILE A O 1
ATOM 3636 N N . SER A 1 476 ? -3.596 7.252 -8.602 1.00 87.75 476 SER A N 1
ATOM 3637 C CA . SER A 1 476 ? -4.186 8.345 -9.389 1.00 87.75 476 SER A CA 1
ATOM 3638 C C . SER A 1 476 ? -3.383 9.641 -9.245 1.00 87.75 476 SER A C 1
ATOM 3640 O O . SER A 1 476 ? -3.060 10.039 -8.129 1.00 87.75 476 SER A O 1
ATOM 3642 N N . GLU A 1 477 ? -3.134 10.344 -10.353 1.00 85.31 477 GLU A N 1
ATOM 3643 C CA . GLU A 1 477 ? -2.385 11.616 -10.383 1.00 85.31 477 GLU A CA 1
ATOM 3644 C C . GLU A 1 477 ? -3.010 12.714 -9.503 1.00 85.31 477 GLU A C 1
ATOM 3646 O O . GLU A 1 477 ? -2.365 13.704 -9.170 1.00 85.31 477 GLU A O 1
ATOM 3651 N N . HIS A 1 478 ? -4.278 12.548 -9.125 1.00 84.75 478 HIS A N 1
ATOM 3652 C CA . HIS A 1 478 ? -5.009 13.475 -8.262 1.00 84.75 478 HIS A CA 1
ATOM 3653 C C . HIS A 1 478 ? -5.031 13.053 -6.791 1.00 84.75 478 HIS A C 1
ATOM 3655 O O . HIS A 1 478 ? -5.637 13.739 -5.967 1.00 84.75 478 HIS A O 1
ATOM 3661 N N . ALA A 1 479 ? -4.436 11.913 -6.449 1.00 89.56 479 ALA A N 1
ATOM 3662 C CA . ALA A 1 479 ? -4.413 11.441 -5.081 1.00 89.56 479 ALA A CA 1
ATOM 3663 C C . ALA A 1 479 ? -3.448 12.299 -4.254 1.00 89.56 479 ALA A C 1
ATOM 3665 O O . ALA A 1 479 ? -2.273 12.450 -4.586 1.00 89.56 479 ALA A O 1
ATOM 3666 N N . SER A 1 480 ? -3.939 12.862 -3.153 1.00 92.94 480 SER A N 1
ATOM 3667 C CA . SER A 1 480 ? -3.081 13.568 -2.207 1.00 92.94 480 SER A CA 1
ATOM 3668 C C . SER A 1 480 ? -2.257 12.557 -1.415 1.00 92.94 480 SER A C 1
ATOM 3670 O O . SER A 1 480 ? -2.824 11.657 -0.784 1.00 92.94 480 SER A O 1
ATOM 3672 N N . VAL A 1 481 ? -0.938 12.724 -1.419 1.00 95.00 481 VAL A N 1
ATOM 3673 C CA . VAL A 1 481 ? -0.032 12.001 -0.523 1.00 95.00 481 VAL A CA 1
ATOM 3674 C C . VAL A 1 481 ? 0.065 12.771 0.788 1.00 95.00 481 VAL A C 1
ATOM 3676 O O . VAL A 1 481 ? 0.246 13.990 0.787 1.00 95.00 481 VAL A O 1
ATOM 3679 N N . ARG A 1 482 ? -0.068 12.068 1.910 1.00 96.75 482 ARG A N 1
ATOM 3680 C CA . ARG A 1 482 ? 0.158 12.614 3.246 1.00 96.75 482 ARG A CA 1
ATOM 3681 C C . ARG A 1 482 ? 1.324 11.886 3.891 1.00 96.75 482 ARG A C 1
ATOM 3683 O O . ARG A 1 482 ? 1.324 10.660 3.970 1.00 96.75 482 ARG A O 1
ATOM 3690 N N . LYS A 1 483 ? 2.277 12.670 4.383 1.00 96.69 483 LYS A N 1
ATOM 3691 C CA . LYS A 1 483 ? 3.397 12.212 5.197 1.00 96.69 483 LYS A CA 1
ATOM 3692 C C . LYS A 1 483 ? 3.014 12.295 6.675 1.00 96.69 483 LYS A C 1
ATOM 3694 O O . LYS A 1 483 ? 2.477 13.313 7.110 1.00 96.69 483 LYS A O 1
ATOM 3699 N N . PHE A 1 484 ? 3.222 11.207 7.404 1.00 97.31 484 PHE A N 1
ATOM 3700 C CA . PHE A 1 484 ? 2.901 11.059 8.825 1.00 97.31 484 PHE A CA 1
ATOM 3701 C C . PHE A 1 484 ? 4.171 11.061 9.674 1.00 97.31 484 PHE A C 1
ATOM 3703 O O . PHE A 1 484 ? 4.188 11.676 10.731 1.00 97.31 484 PHE A O 1
ATOM 3710 N N . SER A 1 485 ? 5.258 10.454 9.211 1.00 97.25 485 SER A N 1
ATOM 3711 C CA . SER A 1 485 ? 6.576 10.619 9.831 1.00 97.25 485 SER A CA 1
ATOM 3712 C C . SER A 1 485 ? 7.618 10.995 8.788 1.00 97.25 485 SER A C 1
ATOM 3714 O O . SER A 1 485 ? 7.427 10.758 7.597 1.00 97.25 485 SER A O 1
ATOM 3716 N N . GLY A 1 486 ? 8.685 11.647 9.238 1.00 96.00 486 GLY A N 1
ATOM 3717 C CA . GLY A 1 486 ? 9.935 11.801 8.505 1.00 96.00 486 GLY A CA 1
ATOM 3718 C C . GLY A 1 486 ? 10.924 10.694 8.866 1.00 96.00 486 GLY A C 1
ATOM 3719 O O . GLY A 1 486 ? 10.665 9.889 9.762 1.00 96.00 486 GLY A O 1
ATOM 3720 N N . THR A 1 487 ? 12.101 10.707 8.242 1.00 93.69 487 THR A N 1
ATOM 3721 C CA . THR A 1 487 ? 13.234 9.860 8.650 1.00 93.69 487 THR A CA 1
ATOM 3722 C C . THR A 1 487 ? 13.629 10.106 10.110 1.00 93.69 487 THR A C 1
ATOM 3724 O O . THR A 1 487 ? 13.876 9.166 10.848 1.00 93.69 487 THR A O 1
ATOM 3727 N N . ASN A 1 488 ? 13.639 11.373 10.545 1.00 91.56 488 ASN A N 1
ATOM 3728 C CA . ASN A 1 488 ? 14.055 11.784 11.894 1.00 91.56 488 ASN A CA 1
ATOM 3729 C C . ASN A 1 488 ? 12.929 12.480 12.680 1.00 91.56 488 ASN A C 1
ATOM 3731 O O . ASN A 1 488 ? 13.214 13.239 13.605 1.00 91.56 488 ASN A O 1
ATOM 3735 N N . GLU A 1 489 ? 11.670 12.293 12.280 1.00 91.38 489 GLU A N 1
ATOM 3736 C CA . GLU A 1 489 ? 10.511 12.960 12.885 1.00 91.38 489 GLU A CA 1
ATOM 3737 C C . GLU A 1 489 ? 9.360 11.961 13.039 1.00 91.38 489 GLU A C 1
ATOM 3739 O O . GLU A 1 489 ? 8.766 11.550 12.044 1.00 91.38 489 GLU A O 1
ATOM 3744 N N . ALA A 1 490 ? 9.012 11.570 14.265 1.00 87.38 490 ALA A N 1
ATOM 3745 C CA . ALA A 1 490 ? 7.909 10.637 14.511 1.00 87.38 490 ALA A CA 1
ATOM 3746 C C . ALA A 1 490 ? 7.118 10.961 15.789 1.00 87.38 490 ALA A C 1
ATOM 3748 O O . ALA A 1 490 ? 7.632 11.589 16.712 1.00 87.38 490 ALA A O 1
ATOM 3749 N N . GLY A 1 491 ? 5.867 10.486 15.872 1.00 83.50 491 GLY A N 1
ATOM 3750 C CA . GLY A 1 491 ? 5.098 10.486 17.124 1.00 83.50 491 GLY A CA 1
ATOM 3751 C C . GLY A 1 491 ? 4.333 11.772 17.451 1.00 83.50 491 GLY A C 1
ATOM 3752 O O . GLY A 1 491 ? 3.978 11.974 18.613 1.00 83.50 491 GLY A O 1
ATOM 3753 N N . LEU A 1 492 ? 4.091 12.646 16.467 1.00 87.12 492 LEU A N 1
ATOM 3754 C CA . LEU A 1 492 ? 3.418 13.942 16.657 1.00 87.12 492 LEU A CA 1
ATOM 3755 C C . LEU A 1 492 ? 2.054 14.050 15.951 1.00 87.12 492 LEU A C 1
ATOM 3757 O O . LEU A 1 492 ? 1.467 15.133 15.872 1.00 87.12 492 LEU A O 1
ATOM 3761 N N . ASN A 1 493 ? 1.480 12.943 15.481 1.00 92.00 493 ASN A N 1
ATOM 3762 C CA . ASN A 1 493 ? 0.213 12.933 14.755 1.00 92.00 493 ASN A CA 1
ATOM 3763 C C . ASN A 1 493 ? -1.000 12.774 15.684 1.00 92.00 493 ASN A C 1
ATOM 3765 O O . ASN A 1 493 ? -1.801 11.845 15.573 1.00 92.00 493 ASN A O 1
ATOM 3769 N N . MET A 1 494 ? -1.186 13.725 16.598 1.00 89.19 494 MET A N 1
ATOM 3770 C CA . MET A 1 494 ? -2.203 13.624 17.658 1.00 89.19 494 MET A CA 1
ATOM 3771 C C . MET A 1 494 ? -3.597 14.139 17.267 1.00 89.19 494 MET A C 1
ATOM 3773 O O . MET A 1 494 ? -4.533 14.047 18.068 1.00 89.19 494 MET A O 1
ATOM 3777 N N . VAL A 1 495 ? -3.753 14.679 16.055 1.00 90.81 495 VAL A N 1
ATOM 3778 C CA . VAL A 1 495 ? -4.973 15.388 15.636 1.00 90.81 495 VAL A CA 1
ATOM 3779 C C . VAL A 1 495 ? -6.086 14.425 15.228 1.00 90.81 495 VAL A C 1
ATOM 3781 O O . VAL A 1 495 ? -7.179 14.475 15.789 1.00 90.81 495 VAL A O 1
ATOM 3784 N N . ASP A 1 496 ? -5.822 13.530 14.277 1.00 93.81 496 ASP A N 1
ATOM 3785 C CA . ASP A 1 496 ? -6.830 12.639 13.698 1.00 93.81 496 ASP A CA 1
ATOM 3786 C C . ASP A 1 496 ? -6.519 11.155 13.936 1.00 93.81 496 ASP A C 1
ATOM 3788 O O . ASP A 1 496 ? -5.443 10.780 14.403 1.00 93.81 496 ASP A O 1
ATOM 3792 N N . LEU A 1 497 ? -7.512 10.300 13.671 1.00 94.94 497 LEU A N 1
ATOM 3793 C CA . LEU A 1 497 ? -7.400 8.860 13.904 1.00 94.94 497 LEU A CA 1
ATOM 3794 C C . LEU A 1 497 ? -6.318 8.215 13.031 1.00 94.94 497 LEU A C 1
ATOM 3796 O O . LEU A 1 497 ? -5.619 7.324 13.500 1.00 94.94 497 LEU A O 1
ATOM 3800 N N . VAL A 1 498 ? -6.175 8.665 11.783 1.00 96.62 498 VAL A N 1
ATOM 3801 C CA . VAL A 1 498 ? -5.210 8.114 10.819 1.00 96.62 498 VAL A CA 1
ATOM 3802 C C . VAL A 1 498 ? -3.794 8.353 11.324 1.00 96.62 498 VAL A C 1
ATOM 3804 O O . VAL A 1 498 ? -3.012 7.420 11.441 1.00 96.62 498 VAL A O 1
ATOM 3807 N N . GLY A 1 499 ? -3.508 9.590 11.713 1.00 97.25 499 GLY A N 1
ATOM 3808 C CA . GLY A 1 499 ? -2.243 10.004 12.283 1.00 97.25 499 GLY A CA 1
ATOM 3809 C C . GLY A 1 499 ? -1.883 9.233 13.548 1.00 97.25 499 GLY A C 1
ATOM 3810 O O . GLY A 1 499 ? -0.802 8.653 13.626 1.00 97.25 499 GLY A O 1
ATOM 3811 N N . LYS A 1 500 ? -2.824 9.124 14.495 1.00 97.62 500 LYS A N 1
ATOM 3812 C CA . LYS A 1 500 ? -2.630 8.305 15.703 1.00 97.62 500 LYS A CA 1
ATOM 3813 C C . LYS A 1 500 ? -2.365 6.842 15.365 1.00 97.62 500 LYS A C 1
ATOM 3815 O O . LYS A 1 500 ? -1.572 6.196 16.043 1.00 97.62 500 LYS A O 1
ATOM 3820 N N . THR A 1 501 ? -3.031 6.323 14.335 1.00 98.00 501 THR A N 1
ATOM 3821 C CA . THR A 1 501 ? -2.838 4.946 13.875 1.00 98.00 501 THR A CA 1
ATOM 3822 C C . THR A 1 501 ? -1.434 4.764 13.301 1.00 98.00 501 THR A C 1
ATOM 3824 O O . THR A 1 501 ? -0.769 3.813 13.686 1.00 98.00 501 THR A O 1
ATOM 3827 N N . CYS A 1 502 ? -0.940 5.687 12.470 1.00 98.19 502 CYS A N 1
ATOM 3828 C CA . CYS A 1 502 ? 0.426 5.639 11.936 1.00 98.19 502 CYS A CA 1
ATOM 3829 C C . CYS A 1 502 ? 1.497 5.751 13.034 1.00 98.19 502 CYS A C 1
ATOM 3831 O O . CYS A 1 502 ? 2.457 4.986 13.021 1.00 98.19 502 CYS A O 1
ATOM 3833 N N . ASP A 1 503 ? 1.316 6.639 14.018 1.00 98.19 503 ASP A N 1
ATOM 3834 C CA . ASP A 1 503 ? 2.233 6.741 15.164 1.00 98.19 503 ASP A CA 1
ATOM 3835 C C . ASP A 1 503 ? 2.242 5.454 16.004 1.00 98.19 503 ASP A C 1
ATOM 3837 O O . ASP A 1 503 ? 3.300 5.002 16.445 1.00 98.19 503 ASP A O 1
ATOM 3841 N N . ALA A 1 504 ? 1.066 4.859 16.228 1.00 98.25 504 ALA A N 1
ATOM 3842 C CA . ALA A 1 504 ? 0.943 3.606 16.965 1.00 98.25 504 ALA A CA 1
ATOM 3843 C C . ALA A 1 504 ? 1.503 2.416 16.183 1.00 98.25 504 ALA A C 1
ATOM 3845 O O . ALA A 1 504 ? 2.106 1.542 16.791 1.00 98.25 504 ALA A O 1
ATOM 3846 N N . TYR A 1 505 ? 1.361 2.407 14.858 1.00 98.50 505 TYR A N 1
ATOM 3847 C CA . TYR A 1 505 ? 1.968 1.416 13.975 1.00 98.50 505 TYR A CA 1
ATOM 3848 C C . TYR A 1 505 ? 3.503 1.490 14.012 1.00 98.50 505 TYR A C 1
ATOM 3850 O O . TYR A 1 505 ? 4.157 0.461 14.162 1.00 98.50 505 TYR A O 1
ATOM 3858 N N . ALA A 1 506 ? 4.092 2.692 13.990 1.00 98.19 506 ALA A N 1
ATOM 3859 C CA . ALA A 1 506 ? 5.537 2.854 14.167 1.00 98.19 506 ALA A CA 1
ATOM 3860 C C 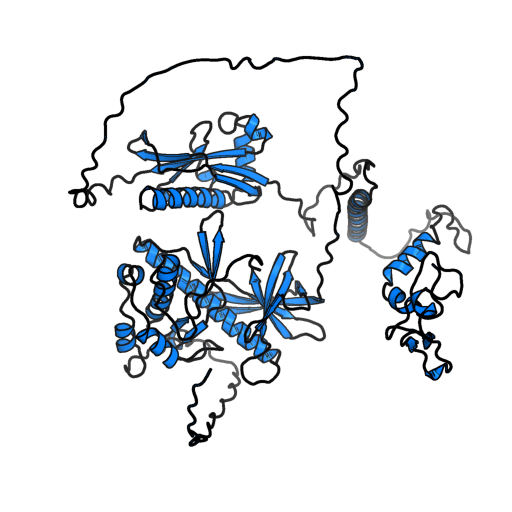. ALA A 1 506 ? 6.006 2.298 15.526 1.00 98.19 506 ALA A C 1
ATOM 3862 O O . ALA A 1 506 ? 6.945 1.506 15.584 1.00 98.19 506 ALA A O 1
ATOM 3863 N N . HIS A 1 507 ? 5.317 2.633 16.626 1.00 98.31 507 HIS A N 1
ATOM 3864 C CA . HIS A 1 507 ? 5.628 2.073 17.953 1.00 98.31 507 HIS A CA 1
ATOM 3865 C C . HIS A 1 507 ? 5.444 0.552 17.984 1.00 98.31 507 HIS A C 1
ATOM 3867 O O . HIS A 1 507 ? 6.300 -0.154 18.512 1.00 98.31 507 HIS A O 1
ATOM 3873 N N . TYR A 1 508 ? 4.380 0.040 17.369 1.00 98.50 508 TYR A N 1
ATOM 3874 C CA . TYR A 1 508 ? 4.136 -1.393 17.258 1.00 98.50 508 TYR A CA 1
ATOM 3875 C C . TYR A 1 508 ? 5.277 -2.105 16.532 1.00 98.50 508 TYR A C 1
ATOM 3877 O O . TYR A 1 508 ? 5.715 -3.134 17.019 1.00 98.50 508 TYR A O 1
ATOM 3885 N N . SER A 1 509 ? 5.829 -1.542 15.453 1.00 98.44 509 SER A N 1
ATOM 3886 C CA . SER A 1 509 ? 6.971 -2.154 14.755 1.00 98.44 509 SER A CA 1
ATOM 3887 C C . SER A 1 509 ? 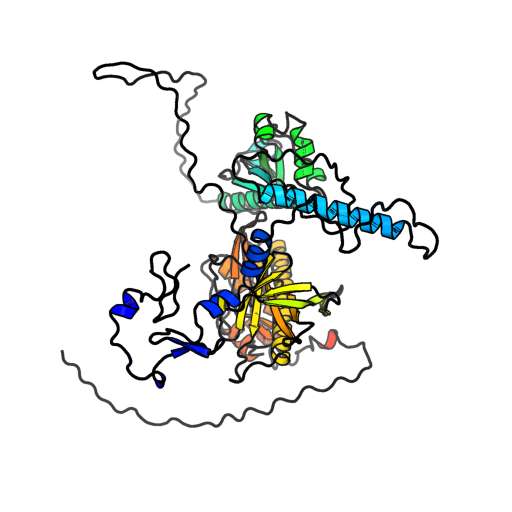8.223 -2.289 15.630 1.00 98.44 509 SER A C 1
ATOM 3889 O O . SER A 1 509 ? 8.916 -3.301 15.558 1.00 98.44 509 SER A O 1
ATOM 3891 N N . LEU A 1 510 ? 8.465 -1.323 16.526 1.00 98.12 510 LEU A N 1
ATOM 3892 C CA . LEU A 1 510 ? 9.542 -1.403 17.515 1.00 98.12 510 LEU A CA 1
ATOM 3893 C C . LEU A 1 510 ? 9.261 -2.456 18.592 1.00 98.12 510 LEU A C 1
ATOM 3895 O O . LEU A 1 510 ? 10.177 -3.121 19.061 1.00 98.12 510 LEU A O 1
ATOM 3899 N N . TYR A 1 511 ? 8.003 -2.586 19.007 1.00 98.06 511 TYR A N 1
ATOM 3900 C CA . TYR A 1 511 ? 7.574 -3.581 19.987 1.00 98.06 511 TYR A CA 1
ATOM 3901 C C . TYR A 1 511 ? 7.637 -5.009 19.422 1.00 98.06 511 TYR A C 1
ATOM 3903 O O . TYR A 1 511 ? 8.215 -5.884 20.050 1.00 98.06 511 TYR A O 1
ATOM 3911 N N . ASP A 1 512 ? 7.080 -5.220 18.232 1.00 97.44 512 ASP A N 1
ATOM 3912 C CA . ASP A 1 512 ? 6.954 -6.512 17.543 1.00 97.44 512 ASP A CA 1
ATOM 3913 C C . ASP A 1 512 ? 8.311 -7.092 17.114 1.00 97.44 512 ASP A C 1
ATOM 3915 O O . ASP A 1 512 ? 8.453 -8.301 16.978 1.00 97.44 512 ASP A O 1
ATOM 3919 N N . SER A 1 513 ? 9.319 -6.234 16.935 1.00 96.38 513 SER A N 1
ATOM 3920 C CA . SER A 1 513 ? 10.692 -6.630 16.603 1.00 96.38 513 SER A CA 1
ATOM 3921 C C . SER A 1 513 ? 11.633 -6.691 17.811 1.00 96.38 513 SER A C 1
ATOM 3923 O O . SER A 1 513 ? 12.845 -6.728 17.621 1.00 96.38 513 SER A O 1
ATOM 3925 N N . ASP A 1 514 ? 11.126 -6.629 19.048 1.00 95.62 514 ASP A N 1
ATOM 3926 C CA . ASP A 1 514 ? 11.955 -6.573 20.265 1.00 95.62 514 ASP A CA 1
ATOM 3927 C C . ASP A 1 514 ? 13.041 -5.475 20.204 1.00 95.62 514 ASP A C 1
ATOM 3929 O O . ASP A 1 514 ? 14.188 -5.653 20.612 1.00 95.62 514 ASP A O 1
ATOM 3933 N N . CYS A 1 515 ? 12.668 -4.296 19.698 1.00 95.88 515 CYS A N 1
ATOM 3934 C CA . CYS A 1 515 ? 13.541 -3.140 19.472 1.00 95.88 515 CYS A CA 1
ATOM 3935 C C . CYS A 1 515 ? 14.606 -3.321 18.368 1.00 95.88 515 CYS A C 1
ATOM 3937 O O . CYS A 1 515 ? 15.481 -2.460 18.240 1.00 95.88 515 CYS A O 1
ATOM 3939 N N . ALA A 1 516 ? 14.540 -4.384 17.558 1.00 96.19 516 ALA A N 1
ATOM 3940 C CA . ALA A 1 516 ? 15.478 -4.611 16.458 1.00 96.19 516 ALA A CA 1
ATOM 3941 C C . ALA A 1 516 ? 15.226 -3.687 15.258 1.00 96.19 516 ALA A C 1
ATOM 3943 O O . ALA A 1 516 ? 16.172 -3.351 14.548 1.00 96.19 516 ALA A O 1
ATOM 3944 N N . ALA A 1 517 ? 13.986 -3.246 15.026 1.00 97.81 517 ALA A N 1
ATOM 3945 C CA . ALA A 1 517 ? 13.666 -2.359 13.913 1.00 97.81 517 ALA A CA 1
ATOM 3946 C C . ALA A 1 517 ? 12.501 -1.405 14.204 1.00 97.81 517 ALA A C 1
ATOM 3948 O O . ALA A 1 517 ? 11.612 -1.696 14.997 1.00 97.81 517 ALA A O 1
ATOM 3949 N N . VAL A 1 518 ? 12.471 -0.259 13.525 1.00 98.25 518 VAL A N 1
ATOM 3950 C CA . VAL A 1 518 ? 11.313 0.645 13.524 1.00 98.25 518 VAL A CA 1
ATOM 3951 C C . VAL A 1 518 ? 11.054 1.201 12.133 1.00 98.25 518 VAL A C 1
ATOM 3953 O O . VAL A 1 518 ? 11.974 1.678 11.465 1.00 98.25 518 VAL A O 1
ATOM 3956 N N . PHE A 1 519 ? 9.791 1.172 11.705 1.00 98.25 519 PHE A N 1
ATOM 3957 C CA . PHE A 1 519 ? 9.371 1.824 10.467 1.00 98.25 519 PHE A CA 1
ATOM 3958 C C . PHE A 1 519 ? 9.187 3.327 10.675 1.00 98.25 519 PHE A C 1
ATOM 3960 O O . PHE A 1 519 ? 8.474 3.777 11.577 1.00 98.25 519 PHE A O 1
ATOM 3967 N N . VAL A 1 520 ? 9.813 4.102 9.796 1.00 97.75 520 VAL A N 1
ATOM 3968 C CA . VAL A 1 520 ? 9.772 5.566 9.765 1.00 97.75 520 VAL A CA 1
ATOM 3969 C C . VAL A 1 520 ? 9.479 6.042 8.342 1.00 97.75 520 VAL A C 1
ATOM 3971 O O . VAL A 1 520 ? 9.265 5.239 7.433 1.00 97.75 520 VAL A O 1
ATOM 3974 N N . ASP A 1 521 ? 9.411 7.358 8.152 1.00 97.25 521 ASP A N 1
ATOM 3975 C CA . ASP A 1 521 ? 9.012 7.966 6.879 1.00 97.25 521 ASP A CA 1
ATOM 3976 C C . ASP A 1 521 ? 7.647 7.471 6.359 1.00 97.25 521 ASP A C 1
ATOM 3978 O O . ASP A 1 521 ? 7.421 7.301 5.163 1.00 97.25 521 ASP A O 1
ATOM 3982 N N . ILE A 1 522 ? 6.713 7.207 7.279 1.00 98.06 522 ILE A N 1
ATOM 3983 C CA . ILE A 1 522 ? 5.395 6.662 6.960 1.00 98.06 522 ILE A CA 1
ATOM 3984 C C . ILE A 1 522 ? 4.630 7.711 6.170 1.00 98.06 522 ILE A C 1
ATOM 3986 O O . ILE A 1 522 ? 4.320 8.796 6.667 1.00 98.06 522 ILE A O 1
ATOM 3990 N N . GLN A 1 523 ? 4.268 7.359 4.948 1.00 97.19 523 GLN A N 1
ATOM 3991 C CA . GLN A 1 523 ? 3.473 8.184 4.058 1.00 97.19 523 GLN A CA 1
ATOM 3992 C C . GLN A 1 523 ? 2.503 7.313 3.273 1.00 97.19 523 GLN A C 1
ATOM 3994 O O . GLN A 1 523 ? 2.701 6.109 3.107 1.00 97.19 523 GLN A O 1
ATOM 3999 N N . GLY A 1 524 ? 1.421 7.920 2.804 1.00 97.12 524 GLY A N 1
ATOM 4000 C CA . GLY A 1 524 ? 0.433 7.189 2.033 1.00 97.12 524 GLY A CA 1
ATOM 4001 C C . GLY A 1 524 ? -0.629 8.071 1.418 1.00 97.12 524 GLY A C 1
ATOM 4002 O O . GLY A 1 524 ? -0.651 9.292 1.592 1.00 97.12 524 GLY A O 1
ATOM 4003 N N . THR A 1 525 ? -1.542 7.431 0.702 1.00 96.81 525 THR A N 1
ATOM 4004 C CA . THR A 1 525 ? -2.723 8.079 0.143 1.00 96.81 525 THR A CA 1
ATOM 4005 C C . THR A 1 525 ? -4.000 7.422 0.644 1.00 96.81 525 THR A C 1
ATOM 4007 O O . THR A 1 525 ? -4.047 6.225 0.931 1.00 96.81 525 THR A O 1
ATOM 4010 N N . PHE A 1 526 ? -5.058 8.217 0.743 1.00 94.94 526 PHE A N 1
ATOM 4011 C CA . PHE A 1 526 ? -6.369 7.729 1.133 1.00 94.94 526 PHE A CA 1
ATOM 4012 C C . PHE A 1 526 ? -7.039 7.053 -0.050 1.00 94.94 526 PHE A C 1
ATOM 4014 O O . PHE A 1 526 ? -7.285 7.689 -1.077 1.00 94.94 526 PHE A O 1
ATOM 4021 N N . TYR A 1 527 ? -7.379 5.780 0.115 1.00 91.25 527 TYR A N 1
ATOM 4022 C CA . TYR A 1 527 ? -8.107 5.035 -0.894 1.00 91.25 527 TYR A CA 1
ATOM 4023 C C . TYR A 1 527 ? -9.529 4.746 -0.425 1.00 91.25 527 TYR A C 1
ATOM 4025 O O . TYR A 1 527 ? -9.783 4.441 0.744 1.00 91.25 527 TYR A O 1
ATOM 4033 N N . TRP A 1 528 ? -10.465 4.845 -1.365 1.00 82.75 528 TRP A N 1
ATOM 4034 C CA . TRP A 1 528 ? -11.824 4.365 -1.182 1.00 82.75 528 TRP A CA 1
ATOM 4035 C C . TRP A 1 528 ? -11.988 3.090 -1.999 1.00 82.75 528 TRP A C 1
ATOM 4037 O O . TRP A 1 528 ? -11.905 3.119 -3.226 1.00 82.75 528 TRP A O 1
ATOM 4047 N N . SER A 1 529 ? -12.262 1.982 -1.324 1.00 78.94 529 SER A N 1
ATOM 4048 C CA . SER A 1 529 ? -12.652 0.731 -1.969 1.00 78.94 529 SER A CA 1
ATOM 4049 C C . SER A 1 529 ? -14.077 0.350 -1.609 1.00 78.94 529 SER A C 1
ATOM 4051 O O . SER A 1 529 ? -14.709 0.936 -0.729 1.00 78.94 529 SER A O 1
ATOM 4053 N N . THR A 1 530 ? -14.586 -0.665 -2.297 1.00 66.44 530 THR A N 1
ATOM 4054 C CA . THR A 1 530 ? -15.826 -1.337 -1.915 1.00 66.44 530 THR A CA 1
ATOM 4055 C C . THR A 1 530 ? -15.735 -1.850 -0.473 1.00 66.44 530 THR A C 1
ATOM 4057 O O . THR A 1 530 ? -16.640 -1.588 0.308 1.00 66.44 530 THR A O 1
ATOM 4060 N N . THR A 1 531 ? -14.600 -2.424 -0.063 1.00 67.94 531 THR A N 1
ATOM 4061 C CA . THR A 1 531 ? -14.333 -2.894 1.313 1.00 67.94 531 THR A CA 1
ATOM 4062 C C . THR A 1 531 ? -13.988 -1.773 2.307 1.00 67.94 531 THR A C 1
ATOM 4064 O O . THR A 1 531 ? -13.427 -2.036 3.366 1.00 67.94 531 THR A O 1
ATOM 4067 N N . GLY A 1 532 ? -14.249 -0.506 1.963 1.00 76.19 532 GLY A N 1
ATOM 4068 C CA . GLY A 1 532 ? -14.067 0.647 2.845 1.00 76.19 532 GLY A CA 1
ATOM 4069 C C . GLY A 1 532 ? -12.874 1.545 2.567 1.00 76.19 532 GLY A C 1
ATOM 4070 O O . GLY A 1 532 ? -12.185 1.444 1.548 1.00 76.19 532 GLY A O 1
ATOM 4071 N N . HIS A 1 533 ? -12.678 2.467 3.511 1.00 86.94 533 HIS A N 1
ATOM 4072 C CA . HIS A 1 533 ? -11.559 3.393 3.538 1.00 86.94 533 HIS A CA 1
ATOM 4073 C C . HIS A 1 533 ? -10.320 2.725 4.117 1.00 86.94 533 HIS A C 1
ATOM 4075 O O . HIS A 1 533 ? -10.390 2.123 5.188 1.00 86.94 533 HIS A O 1
ATOM 4081 N N . PHE A 1 534 ? -9.186 2.914 3.460 1.00 94.50 534 PHE A N 1
ATOM 4082 C CA . PHE A 1 534 ? -7.891 2.543 4.010 1.00 94.50 534 PHE A CA 1
ATOM 4083 C C . PHE A 1 534 ? -6.819 3.542 3.581 1.00 94.50 534 PHE A C 1
ATOM 4085 O O . PHE A 1 534 ? -6.998 4.319 2.636 1.00 94.50 534 PHE A O 1
ATOM 4092 N N . LEU A 1 535 ? -5.703 3.529 4.302 1.00 97.12 535 LEU A N 1
ATOM 4093 C CA . LEU A 1 535 ? -4.499 4.265 3.951 1.00 97.12 535 LEU A CA 1
ATOM 4094 C C . LEU A 1 535 ? -3.584 3.319 3.175 1.00 97.12 535 LEU A C 1
ATOM 4096 O O . LEU A 1 535 ? -3.099 2.343 3.746 1.00 97.12 535 LEU A O 1
ATOM 4100 N N . TYR A 1 536 ? -3.365 3.598 1.889 1.00 97.44 536 TYR A N 1
ATOM 4101 C CA . TYR A 1 536 ? -2.375 2.889 1.079 1.00 97.44 536 TYR A CA 1
ATOM 4102 C C . TYR A 1 536 ? -1.003 3.520 1.321 1.00 97.44 536 TYR A C 1
ATOM 4104 O O . TYR A 1 536 ? -0.757 4.645 0.878 1.00 97.44 536 TYR A O 1
ATOM 4112 N N . MET A 1 537 ? -0.156 2.832 2.079 1.00 97.81 537 MET A N 1
ATOM 4113 C CA . MET A 1 537 ? 1.175 3.275 2.481 1.00 97.81 537 MET A CA 1
ATOM 4114 C C . MET A 1 537 ? 2.236 2.712 1.542 1.00 97.81 537 MET A C 1
ATOM 4116 O O . MET A 1 537 ? 2.160 1.554 1.146 1.00 97.81 537 MET A O 1
ATOM 4120 N N . PHE A 1 538 ? 3.242 3.507 1.214 1.00 97.00 538 PHE A N 1
ATOM 4121 C CA . PHE A 1 538 ? 4.304 3.126 0.285 1.00 97.00 538 PHE A CA 1
ATOM 4122 C C . PHE A 1 538 ? 5.592 3.868 0.635 1.00 97.00 538 PHE A C 1
ATOM 4124 O O . PHE A 1 538 ? 5.550 4.866 1.351 1.00 97.00 538 PHE A O 1
ATOM 4131 N N . ASP A 1 539 ? 6.716 3.405 0.080 1.00 95.50 539 ASP A N 1
ATOM 4132 C CA . ASP A 1 539 ? 8.022 4.072 0.211 1.00 95.50 539 ASP A CA 1
ATOM 4133 C C . ASP A 1 539 ? 8.465 4.234 1.678 1.00 95.50 539 ASP A C 1
ATOM 4135 O O . ASP A 1 539 ? 8.798 5.324 2.135 1.00 95.50 539 ASP A O 1
ATOM 4139 N N . PHE A 1 540 ? 8.416 3.125 2.426 1.00 96.00 540 PHE A N 1
ATOM 4140 C CA . PHE A 1 540 ? 8.860 3.069 3.817 1.00 96.00 540 PHE A CA 1
ATOM 4141 C C . PHE A 1 540 ? 10.378 3.210 3.941 1.00 96.00 540 PHE A C 1
ATOM 4143 O O . PHE A 1 540 ? 11.149 2.588 3.193 1.00 96.00 540 PHE A O 1
ATOM 4150 N N . MET A 1 541 ? 10.795 3.911 4.992 1.00 96.88 541 MET A N 1
ATOM 4151 C CA . MET A 1 541 ? 12.130 3.776 5.561 1.00 96.88 541 MET A CA 1
ATOM 4152 C C . MET A 1 541 ? 12.076 2.922 6.827 1.00 96.88 541 MET A C 1
ATOM 4154 O O . MET A 1 541 ? 11.039 2.785 7.480 1.00 96.88 541 MET A O 1
ATOM 4158 N N . MET A 1 542 ? 13.212 2.334 7.172 1.00 97.50 542 MET A N 1
ATOM 4159 C CA . MET A 1 542 ? 13.381 1.551 8.386 1.00 97.50 542 MET A CA 1
ATOM 4160 C C . MET A 1 542 ? 14.694 1.960 9.045 1.00 97.50 542 MET A C 1
ATOM 4162 O O . MET A 1 542 ? 15.649 2.348 8.372 1.00 97.50 542 MET A O 1
ATOM 4166 N N . HIS A 1 543 ? 14.716 1.924 10.369 1.00 98.19 543 HIS A N 1
ATOM 4167 C CA . HIS A 1 543 ? 15.958 1.892 11.122 1.00 98.19 543 HIS A CA 1
ATOM 4168 C C . HIS A 1 543 ? 16.071 0.519 11.756 1.00 98.19 543 HIS A C 1
ATOM 4170 O O . HIS A 1 543 ? 15.162 0.143 12.497 1.00 98.19 543 HIS A O 1
ATOM 4176 N N . SER A 1 544 ? 17.135 -0.220 11.458 1.00 97.56 544 SER A N 1
ATOM 4177 C CA . SER A 1 544 ? 17.381 -1.542 12.039 1.00 97.56 544 SER A CA 1
ATOM 4178 C C . SER A 1 544 ? 18.619 -1.540 12.928 1.00 97.56 544 SER A C 1
ATOM 4180 O O . SER A 1 544 ? 19.497 -0.691 12.820 1.00 97.56 544 SER A O 1
ATOM 4182 N N . CYS A 1 545 ? 18.709 -2.477 13.862 1.00 96.50 545 CYS A N 1
ATOM 4183 C CA . CYS A 1 545 ? 19.832 -2.569 14.793 1.00 96.50 545 CYS A CA 1
ATOM 4184 C C . CYS A 1 545 ? 21.178 -2.842 14.104 1.00 96.50 545 CYS A C 1
ATOM 4186 O O . CYS A 1 545 ? 22.229 -2.516 14.659 1.00 96.50 545 CYS A O 1
ATOM 4188 N N . ASP A 1 546 ? 21.147 -3.439 12.916 1.00 95.12 546 ASP A N 1
ATOM 4189 C CA . ASP A 1 546 ? 22.311 -3.774 12.101 1.00 95.12 546 ASP A CA 1
ATOM 4190 C C . ASP A 1 546 ? 22.671 -2.681 11.074 1.00 95.12 546 ASP A C 1
ATOM 4192 O O . ASP A 1 546 ? 23.798 -2.652 10.584 1.00 95.12 546 ASP A O 1
ATOM 4196 N N . GLY A 1 547 ? 21.762 -1.736 10.803 1.00 94.94 547 GLY A N 1
ATOM 4197 C CA . GLY A 1 547 ? 21.962 -0.664 9.828 1.00 94.94 547 GLY A CA 1
ATOM 4198 C C . GLY A 1 547 ? 21.939 -1.124 8.366 1.00 94.94 547 GLY A C 1
ATOM 4199 O O . GLY A 1 547 ? 22.441 -0.396 7.505 1.00 94.94 547 GLY A O 1
ATOM 4200 N N . PHE A 1 548 ? 21.413 -2.320 8.079 1.00 93.94 548 PHE A N 1
ATOM 4201 C CA . PHE A 1 548 ? 21.391 -2.919 6.739 1.00 93.94 548 PHE A CA 1
ATOM 4202 C C . PHE A 1 548 ? 20.009 -2.910 6.083 1.00 93.94 548 PHE A C 1
ATOM 4204 O O . PHE A 1 548 ? 19.791 -3.596 5.087 1.00 93.94 548 PHE A O 1
ATOM 4211 N N . SER A 1 549 ? 19.057 -2.120 6.583 1.00 94.88 549 SER A N 1
ATOM 4212 C CA . SER A 1 549 ? 17.753 -2.020 5.921 1.00 94.88 549 SER A CA 1
ATOM 4213 C C . SER A 1 549 ? 17.777 -1.201 4.625 1.00 94.88 549 SER A C 1
ATOM 4215 O O . SER A 1 549 ? 16.760 -1.129 3.932 1.00 94.88 549 SER A O 1
ATOM 4217 N N . GLY A 1 550 ? 18.916 -0.597 4.278 1.00 95.19 550 GLY A N 1
ATOM 4218 C CA . GLY A 1 550 ? 19.181 0.099 3.020 1.00 95.19 550 GLY A CA 1
ATOM 4219 C C . GLY A 1 550 ? 19.352 1.611 3.174 1.00 95.19 550 GLY A C 1
ATOM 4220 O O . GLY A 1 550 ? 19.650 2.130 4.250 1.00 95.19 550 GLY A O 1
ATOM 4221 N N . LEU A 1 551 ? 19.188 2.353 2.075 1.00 94.31 551 LEU A N 1
ATOM 4222 C CA . LEU A 1 551 ? 19.396 3.808 2.065 1.00 94.31 551 LEU A CA 1
ATOM 4223 C C . LEU A 1 551 ? 18.489 4.538 3.070 1.00 94.31 551 LEU A C 1
ATOM 4225 O O . LEU A 1 551 ? 17.269 4.382 3.048 1.00 94.31 551 LEU A O 1
ATOM 4229 N N . GLY A 1 552 ? 19.101 5.385 3.903 1.00 94.00 552 GLY A N 1
ATOM 4230 C CA . GLY A 1 552 ? 18.416 6.158 4.946 1.00 94.00 552 GLY A CA 1
ATOM 4231 C C . GLY A 1 552 ? 18.354 5.469 6.312 1.00 94.00 552 GLY A C 1
ATOM 4232 O O . GLY A 1 552 ? 17.836 6.060 7.260 1.00 94.00 552 GLY A O 1
ATOM 4233 N N . ASP A 1 553 ? 18.898 4.259 6.439 1.00 97.25 553 ASP A N 1
ATOM 4234 C CA . ASP A 1 553 ? 19.013 3.571 7.718 1.00 97.25 553 ASP A CA 1
ATOM 4235 C C . ASP A 1 553 ? 20.080 4.215 8.620 1.00 97.25 553 ASP A C 1
ATOM 4237 O O . ASP A 1 553 ? 21.273 4.216 8.317 1.00 97.25 553 ASP A O 1
ATOM 4241 N N . ASN A 1 554 ? 19.643 4.766 9.754 1.00 97.12 554 ASN A N 1
ATOM 4242 C CA . ASN A 1 554 ? 20.508 5.390 10.757 1.00 97.12 554 ASN A CA 1
ATOM 4243 C C . ASN A 1 554 ? 20.855 4.441 11.916 1.00 97.12 554 ASN A C 1
ATOM 4245 O O . ASN A 1 554 ? 21.363 4.882 12.957 1.00 97.12 554 ASN A O 1
ATOM 4249 N N . GLY A 1 555 ? 20.558 3.154 11.774 1.00 96.88 555 GLY A N 1
ATOM 4250 C CA . GLY A 1 555 ? 20.878 2.130 12.747 1.00 96.88 555 GLY A CA 1
ATOM 4251 C C . GLY A 1 555 ? 20.248 2.382 14.120 1.00 96.88 555 GLY A C 1
ATOM 4252 O O . GLY A 1 555 ? 19.205 3.030 14.275 1.00 96.88 555 GLY A O 1
ATOM 4253 N N . TRP A 1 556 ? 20.989 2.007 15.164 1.00 97.19 556 TRP A N 1
ATOM 4254 C CA . TRP A 1 556 ? 20.671 2.341 16.555 1.00 97.19 556 TRP A CA 1
ATOM 4255 C C . TRP A 1 556 ? 20.469 3.839 16.824 1.00 97.19 556 TRP A C 1
ATOM 4257 O O . TRP A 1 556 ? 19.679 4.198 17.696 1.00 97.19 556 TRP A O 1
ATOM 4267 N N . SER A 1 557 ? 21.161 4.725 16.100 1.00 97.50 557 SER A N 1
ATOM 4268 C CA . SER A 1 557 ? 20.997 6.177 16.270 1.00 97.50 557 SER A CA 1
ATOM 4269 C C . SER A 1 557 ? 19.611 6.636 15.812 1.00 97.50 557 SER A C 1
ATOM 4271 O O . SER A 1 557 ? 18.970 7.454 16.482 1.00 97.50 557 SER A O 1
ATOM 4273 N N . GLY A 1 558 ? 19.124 6.072 14.706 1.00 97.62 558 GLY A N 1
ATOM 4274 C CA . GLY A 1 558 ? 17.767 6.287 14.213 1.00 97.62 558 GLY A CA 1
ATOM 4275 C C . GLY A 1 558 ? 16.713 5.761 15.184 1.00 97.62 558 GLY A C 1
ATOM 4276 O O . GLY A 1 558 ? 15.795 6.493 15.558 1.00 97.62 558 GLY A O 1
ATOM 4277 N N . ILE A 1 559 ? 16.892 4.532 15.680 1.00 97.94 559 ILE A N 1
ATOM 4278 C CA . ILE A 1 559 ? 15.981 3.935 16.670 1.00 97.94 559 ILE A CA 1
ATOM 4279 C C . ILE A 1 559 ? 15.938 4.782 17.952 1.00 97.94 559 ILE A C 1
ATOM 4281 O O . ILE A 1 559 ? 14.856 5.106 18.440 1.00 97.94 559 ILE A O 1
ATOM 4285 N N . ASN A 1 560 ? 17.091 5.209 18.478 1.00 97.44 560 ASN A N 1
ATOM 4286 C CA . ASN A 1 560 ? 17.136 6.078 19.655 1.00 97.44 560 ASN A CA 1
ATOM 4287 C C . ASN A 1 560 ? 16.408 7.406 19.403 1.00 97.44 560 ASN A C 1
ATOM 4289 O O . ASN A 1 560 ? 15.636 7.850 20.248 1.00 97.44 560 ASN A O 1
ATOM 4293 N N . THR A 1 561 ? 16.611 8.023 18.236 1.00 97.44 561 THR A N 1
ATOM 4294 C CA . THR A 1 561 ? 15.905 9.257 17.852 1.00 97.44 561 THR A CA 1
ATOM 4295 C C . THR A 1 561 ? 14.390 9.063 17.907 1.00 97.44 561 THR A C 1
ATOM 4297 O O . THR A 1 561 ? 13.700 9.851 18.556 1.00 97.44 561 THR A O 1
ATOM 4300 N N . PHE A 1 562 ? 13.879 7.974 17.325 1.00 97.75 562 PHE A N 1
ATOM 4301 C CA . PHE A 1 562 ? 12.463 7.616 17.413 1.00 97.75 562 PHE A CA 1
ATOM 4302 C C . PHE A 1 562 ? 12.001 7.446 18.868 1.00 97.75 562 PHE A C 1
ATOM 4304 O O . PHE A 1 562 ? 10.983 8.015 19.264 1.00 97.75 562 PHE A O 1
ATOM 4311 N N . VAL A 1 563 ? 12.762 6.714 19.690 1.00 97.56 563 VAL A N 1
ATOM 4312 C CA . VAL A 1 563 ? 12.435 6.464 21.104 1.00 97.56 563 VAL A CA 1
ATOM 4313 C C . VAL A 1 563 ? 12.301 7.766 21.898 1.00 97.56 563 VAL A C 1
ATOM 4315 O O . VAL A 1 563 ? 11.384 7.870 22.713 1.00 97.56 563 VAL A O 1
ATOM 4318 N N . GLN A 1 564 ? 13.181 8.746 21.664 1.00 96.94 564 GLN A N 1
ATOM 4319 C CA . GLN A 1 564 ? 13.149 10.037 22.364 1.00 96.94 564 GLN A CA 1
ATOM 4320 C C . GLN A 1 564 ? 11.971 10.921 21.939 1.00 96.94 564 GLN A C 1
ATOM 4322 O O . GLN A 1 564 ? 11.465 11.698 22.746 1.00 96.94 564 GLN A O 1
ATOM 4327 N N . GLN A 1 565 ? 11.550 10.836 20.676 1.00 96.81 565 GLN A N 1
ATOM 4328 C CA . GLN A 1 565 ? 10.488 11.680 20.124 1.00 96.81 565 GLN A CA 1
ATOM 4329 C C . GLN A 1 565 ? 9.088 11.104 20.356 1.00 96.81 565 GLN A C 1
ATOM 4331 O O . GLN A 1 565 ? 8.128 11.853 20.558 1.00 96.81 565 GLN A O 1
ATOM 4336 N N . HIS A 1 566 ? 8.953 9.776 20.321 1.00 97.44 566 HIS A N 1
ATOM 4337 C CA . HIS A 1 566 ? 7.652 9.127 20.334 1.00 97.44 566 HIS A CA 1
ATOM 4338 C C . HIS A 1 566 ? 6.899 9.354 21.652 1.00 97.44 566 HIS A C 1
ATOM 4340 O O . HIS A 1 566 ? 7.366 9.003 22.736 1.00 97.44 566 HIS A O 1
ATOM 4346 N N . THR A 1 567 ? 5.667 9.856 21.545 1.00 96.19 567 THR A N 1
ATOM 4347 C CA . THR A 1 567 ? 4.729 9.958 22.667 1.00 96.19 567 THR A CA 1
ATOM 4348 C C . THR A 1 567 ? 3.561 8.999 22.460 1.00 96.19 567 THR A C 1
ATOM 4350 O O . THR A 1 567 ? 2.749 9.186 21.556 1.00 96.19 567 THR A O 1
ATOM 4353 N N . CYS A 1 568 ? 3.427 7.998 23.338 1.00 97.44 568 CYS A N 1
ATOM 4354 C CA . CYS A 1 568 ? 2.346 7.017 23.246 1.00 97.44 568 CYS A CA 1
ATOM 4355 C C . CYS A 1 568 ? 0.962 7.689 23.245 1.00 97.44 568 CYS A C 1
ATOM 4357 O O . CYS A 1 568 ? 0.562 8.364 24.207 1.00 97.44 568 CYS A O 1
ATOM 4359 N N . ASN A 1 569 ? 0.196 7.441 22.184 1.00 97.00 569 ASN A N 1
ATOM 4360 C CA . ASN A 1 569 ? -1.163 7.947 22.030 1.00 97.00 569 ASN A CA 1
ATOM 4361 C C . ASN A 1 569 ? -2.206 6.956 22.590 1.00 97.00 569 ASN A C 1
ATOM 4363 O O . ASN A 1 569 ? -1.873 5.990 23.278 1.00 97.00 569 ASN A O 1
ATOM 4367 N N . SER A 1 570 ? -3.495 7.225 22.359 1.00 96.94 570 SER A N 1
ATOM 4368 C CA . SER A 1 570 ? -4.585 6.382 22.865 1.00 96.94 570 SER A CA 1
ATOM 4369 C C . SER A 1 570 ? -4.567 4.955 22.310 1.00 96.94 570 SER A C 1
ATOM 4371 O O . SER A 1 570 ? -4.954 4.044 23.030 1.00 96.94 570 SER A O 1
ATOM 4373 N N . ILE A 1 571 ? -4.112 4.755 21.069 1.00 97.94 571 ILE A N 1
ATOM 4374 C CA . ILE A 1 571 ? -4.029 3.433 20.433 1.00 97.94 571 ILE A CA 1
ATOM 4375 C C . ILE A 1 571 ? -2.866 2.643 21.036 1.00 97.94 571 ILE A C 1
ATOM 4377 O O . ILE A 1 571 ? -3.083 1.516 21.462 1.00 97.94 571 ILE A O 1
ATOM 4381 N N . CYS A 1 572 ? -1.677 3.249 21.183 1.00 98.38 572 CYS A N 1
ATOM 4382 C CA . CYS A 1 572 ? -0.532 2.598 21.839 1.00 98.38 572 CYS A CA 1
ATOM 4383 C C . CYS A 1 572 ? -0.896 2.084 23.241 1.00 98.38 572 CYS A C 1
ATOM 4385 O O . CYS A 1 572 ? -0.561 0.965 23.612 1.00 98.38 572 CYS A O 1
ATOM 4387 N N . LYS A 1 573 ? -1.608 2.916 24.016 1.00 97.94 573 LYS A N 1
ATOM 4388 C CA . LYS A 1 573 ? -2.041 2.585 25.380 1.00 97.94 573 LYS A CA 1
ATOM 4389 C C . LYS A 1 573 ? -3.096 1.484 25.402 1.00 97.94 573 LYS A C 1
ATOM 4391 O O . LYS A 1 573 ? -3.031 0.619 26.262 1.00 97.94 573 LYS A O 1
ATOM 4396 N N . ALA A 1 574 ? -4.054 1.522 24.477 1.00 96.62 574 ALA A N 1
ATOM 4397 C CA . ALA A 1 574 ? -5.106 0.514 24.391 1.00 96.62 574 ALA A CA 1
ATOM 4398 C C . ALA A 1 574 ? -4.583 -0.847 23.897 1.00 96.62 574 ALA A C 1
ATOM 4400 O O . ALA A 1 574 ? -5.134 -1.877 24.262 1.00 96.62 574 ALA A O 1
ATOM 4401 N N . LEU A 1 575 ? -3.508 -0.850 23.105 1.00 97.88 575 LEU A N 1
ATOM 4402 C CA . LEU A 1 575 ? -2.757 -2.051 22.729 1.00 97.88 575 LEU A CA 1
ATOM 4403 C C . LEU A 1 575 ? -1.816 -2.551 23.838 1.00 97.88 575 LEU A C 1
ATOM 4405 O O . LEU A 1 575 ? -1.129 -3.543 23.631 1.00 97.88 575 LEU A O 1
ATOM 4409 N N . GLU A 1 576 ? -1.750 -1.855 24.978 1.00 97.94 576 GLU A N 1
ATOM 4410 C CA . GLU A 1 576 ? -0.849 -2.170 26.093 1.00 97.94 576 GLU A CA 1
ATOM 4411 C C . GLU A 1 576 ? 0.630 -2.259 25.675 1.00 97.94 576 GLU A C 1
ATOM 4413 O O . GLU A 1 576 ? 1.419 -3.007 26.250 1.00 97.94 576 GLU A O 1
ATOM 4418 N N . LEU A 1 577 ? 1.032 -1.460 24.678 1.00 97.75 577 LEU A N 1
ATOM 4419 C CA . LEU A 1 577 ? 2.411 -1.470 24.199 1.00 97.75 577 LEU A CA 1
ATOM 4420 C C . LEU A 1 577 ? 3.356 -0.966 25.289 1.00 97.75 577 LEU A C 1
ATOM 4422 O O . LEU A 1 577 ? 3.186 0.135 25.829 1.00 97.75 577 LEU A O 1
ATOM 4426 N N . THR A 1 578 ? 4.408 -1.738 25.558 1.00 97.88 578 THR A N 1
ATOM 4427 C CA . THR A 1 578 ? 5.514 -1.309 26.417 1.00 97.88 578 THR A CA 1
ATOM 4428 C C . THR A 1 578 ? 6.069 0.015 25.900 1.00 97.88 578 THR A C 1
ATOM 4430 O O . THR A 1 578 ? 6.352 0.150 24.709 1.00 97.88 578 THR A O 1
ATOM 4433 N N . SER A 1 579 ? 6.236 1.005 26.784 1.00 97.75 579 SER A N 1
ATOM 4434 C CA . SER A 1 579 ? 6.748 2.318 26.370 1.00 97.75 579 SER A CA 1
ATOM 4435 C C . SER A 1 579 ? 8.083 2.187 25.629 1.00 97.75 579 SER A C 1
ATOM 4437 O O . SER A 1 579 ? 8.919 1.358 26.001 1.00 97.75 579 SER A O 1
ATOM 4439 N N . THR A 1 580 ? 8.303 3.019 24.610 1.00 97.06 580 THR A N 1
ATOM 4440 C CA . THR A 1 580 ? 9.530 3.007 23.792 1.00 97.06 580 THR A CA 1
ATOM 4441 C C . THR A 1 580 ? 10.794 3.116 24.648 1.00 97.06 580 THR A C 1
ATOM 4443 O O . THR A 1 580 ? 11.750 2.377 24.438 1.00 97.06 580 THR A O 1
ATOM 4446 N N . LEU A 1 581 ? 10.777 3.959 25.687 1.00 97.31 581 LEU A N 1
ATOM 4447 C CA . LEU A 1 581 ? 11.876 4.097 26.650 1.00 97.31 581 LEU A CA 1
ATOM 4448 C C . LEU A 1 581 ? 12.135 2.814 27.455 1.00 97.31 581 LEU A C 1
ATOM 4450 O O . LEU A 1 581 ? 13.284 2.507 27.768 1.00 97.31 581 LEU A O 1
ATOM 4454 N N . SER A 1 582 ? 11.087 2.072 27.821 1.00 96.94 582 SER A N 1
ATOM 4455 C CA . SER A 1 582 ? 11.224 0.798 28.539 1.00 96.94 582 SER A CA 1
ATOM 4456 C C . SER A 1 582 ? 11.754 -0.315 27.633 1.00 96.94 582 SER A C 1
ATOM 4458 O O . SER A 1 582 ? 12.608 -1.084 28.074 1.00 96.94 582 SER A O 1
ATOM 4460 N N . LEU A 1 583 ? 11.292 -0.379 26.378 1.00 96.19 583 LEU A N 1
ATOM 4461 C CA . LEU A 1 583 ? 11.836 -1.290 25.363 1.00 96.19 583 LEU A CA 1
ATOM 4462 C C . LEU A 1 583 ? 13.325 -1.008 25.140 1.00 96.19 583 LEU A C 1
ATOM 4464 O O . LEU A 1 583 ? 14.150 -1.903 25.300 1.00 96.19 583 LEU A O 1
ATOM 4468 N N . TRP A 1 584 ? 13.680 0.257 24.911 1.00 96.38 584 TRP A N 1
ATOM 4469 C CA . TRP A 1 584 ? 15.064 0.689 24.709 1.00 96.38 584 TRP A CA 1
ATOM 4470 C C . TRP A 1 584 ? 15.985 0.341 25.883 1.00 96.38 584 TRP A C 1
ATOM 4472 O O . TRP A 1 584 ? 17.104 -0.117 25.686 1.00 96.38 584 TRP A O 1
ATOM 4482 N N . LYS A 1 585 ? 15.524 0.501 27.128 1.00 96.00 585 LYS A N 1
ATOM 4483 C CA . LYS A 1 585 ? 16.308 0.103 28.313 1.00 96.00 585 LYS A CA 1
ATOM 4484 C C . LYS A 1 585 ? 16.523 -1.406 28.423 1.00 96.00 585 LYS A C 1
ATOM 4486 O O . LYS A 1 585 ? 17.443 -1.822 29.118 1.00 96.00 585 LYS A O 1
ATOM 4491 N N . THR A 1 586 ? 15.651 -2.200 27.810 1.00 95.31 586 THR A N 1
ATOM 4492 C CA . THR A 1 586 ? 15.657 -3.663 27.912 1.00 95.31 586 THR A CA 1
ATOM 4493 C C . THR A 1 586 ? 16.469 -4.302 26.789 1.00 95.31 586 THR A C 1
ATOM 4495 O O . THR A 1 586 ? 17.207 -5.247 27.056 1.00 95.31 586 THR A O 1
ATOM 4498 N N . PHE A 1 587 ? 16.351 -3.765 25.572 1.00 94.75 587 PHE A N 1
ATOM 4499 C CA . PHE A 1 587 ? 16.877 -4.352 24.334 1.00 94.75 587 PHE A CA 1
ATOM 4500 C C . PHE A 1 587 ? 17.837 -3.437 23.563 1.00 94.75 587 PHE A C 1
ATOM 4502 O O . PHE A 1 587 ? 18.426 -3.849 22.572 1.00 94.75 587 PHE A O 1
ATOM 4509 N N . GLY A 1 588 ? 18.000 -2.183 23.987 1.00 91.88 588 GLY A N 1
ATOM 4510 C CA . GLY A 1 588 ? 18.912 -1.247 23.340 1.00 91.88 588 GLY A CA 1
ATOM 4511 C C . GLY A 1 588 ? 20.388 -1.647 23.492 1.00 91.88 588 GLY A C 1
ATOM 4512 O O . GLY A 1 588 ? 20.738 -2.527 24.293 1.00 91.88 588 GLY A O 1
ATOM 4513 N N . PRO A 1 589 ? 21.287 -0.964 22.764 1.00 93.12 589 PRO A N 1
ATOM 4514 C CA . PRO A 1 589 ? 22.710 -1.270 22.771 1.00 93.12 589 PRO A CA 1
ATOM 4515 C C . PRO A 1 589 ? 23.289 -1.116 24.186 1.00 93.12 589 PRO A C 1
ATOM 4517 O O . PRO A 1 589 ? 23.062 -0.116 24.865 1.00 93.12 589 PRO A O 1
ATOM 4520 N N . GLY A 1 590 ? 24.053 -2.119 24.633 1.00 87.19 590 GLY A N 1
ATOM 4521 C CA . GLY A 1 590 ? 24.711 -2.135 25.949 1.00 87.19 590 GLY A CA 1
ATOM 4522 C C . GLY A 1 590 ? 23.964 -2.888 27.057 1.00 87.19 590 GLY A C 1
ATOM 4523 O O . GLY A 1 590 ? 24.486 -3.007 28.162 1.00 87.19 590 GLY A O 1
ATOM 4524 N N . THR A 1 591 ? 22.787 -3.450 26.778 1.00 83.12 591 THR A N 1
ATOM 4525 C CA . THR A 1 591 ? 21.993 -4.218 27.760 1.00 83.12 591 THR A CA 1
ATOM 4526 C C . THR A 1 591 ? 22.488 -5.655 27.980 1.00 83.12 591 THR A C 1
ATOM 4528 O O . THR A 1 591 ? 21.958 -6.367 28.831 1.00 83.12 591 THR A O 1
ATOM 4531 N N . GLY A 1 592 ? 23.506 -6.105 27.231 1.00 76.06 592 GLY A N 1
ATOM 4532 C CA . GLY A 1 592 ? 24.063 -7.466 27.310 1.00 76.06 592 GLY A CA 1
ATOM 4533 C C . GLY A 1 592 ? 23.097 -8.573 26.864 1.00 76.06 592 GLY A C 1
ATOM 4534 O O . GLY A 1 592 ? 23.461 -9.743 26.887 1.00 76.06 592 GLY A O 1
ATOM 4535 N N . LYS A 1 593 ? 21.880 -8.198 26.454 1.00 69.12 593 LYS A N 1
ATOM 4536 C CA . LYS A 1 593 ? 20.795 -9.069 25.999 1.00 69.12 593 LYS A CA 1
ATOM 4537 C C . LYS A 1 593 ? 20.488 -8.890 24.515 1.00 69.12 593 LYS A C 1
ATOM 4539 O O . LYS A 1 593 ? 19.384 -9.226 24.105 1.00 69.12 593 LYS A O 1
ATOM 4544 N N . ASN A 1 594 ? 21.429 -8.371 23.721 1.00 57.91 594 ASN A N 1
ATOM 4545 C CA . ASN A 1 594 ? 21.276 -8.362 22.267 1.00 57.91 594 ASN A CA 1
ATOM 4546 C C . ASN A 1 594 ? 21.297 -9.815 21.785 1.00 57.91 594 ASN A C 1
ATOM 4548 O O . ASN A 1 594 ? 22.345 -10.363 21.453 1.00 57.91 594 ASN A O 1
ATOM 4552 N N . GLY A 1 595 ? 20.125 -10.443 21.862 1.00 53.69 595 GLY A N 1
ATOM 4553 C CA . GLY A 1 595 ? 19.819 -11.721 21.269 1.00 53.69 595 GLY A CA 1
ATOM 4554 C C . GLY A 1 595 ? 20.007 -11.575 19.776 1.00 53.69 595 GLY A C 1
ATOM 4555 O O . GLY A 1 595 ? 19.613 -10.576 19.172 1.00 53.69 595 GLY A O 1
ATOM 4556 N N . ASN A 1 596 ? 20.686 -12.555 19.211 1.00 51.22 596 ASN A N 1
ATOM 4557 C CA . ASN A 1 596 ? 21.014 -12.596 17.811 1.00 51.22 596 ASN A CA 1
ATOM 4558 C C . ASN A 1 596 ? 19.732 -12.935 17.025 1.00 51.22 596 ASN A C 1
ATOM 4560 O O . ASN A 1 596 ? 19.469 -14.091 16.715 1.00 51.22 596 ASN A O 1
ATOM 4564 N N . TRP A 1 597 ? 18.877 -11.927 16.802 1.00 49.75 597 TRP A N 1
ATOM 4565 C CA . TRP A 1 597 ? 17.546 -12.068 16.185 1.00 49.75 597 TRP A CA 1
ATOM 4566 C C . TRP A 1 597 ? 17.615 -12.691 14.779 1.00 49.75 597 TRP A C 1
ATOM 4568 O O . TRP A 1 597 ? 16.674 -13.356 14.363 1.00 49.75 597 TRP A O 1
ATOM 4578 N N . PHE A 1 598 ? 18.757 -12.558 14.090 1.00 50.88 598 PHE A N 1
ATOM 4579 C CA . PHE A 1 598 ? 19.012 -13.205 12.798 1.00 50.88 598 PHE A CA 1
ATOM 4580 C C . PHE A 1 598 ? 19.661 -14.598 12.887 1.00 50.88 598 PHE A C 1
ATOM 4582 O O . PHE A 1 598 ? 19.481 -15.402 11.980 1.00 50.88 598 PHE A O 1
ATOM 4589 N N . GLU A 1 599 ? 20.370 -14.939 13.968 1.00 46.81 599 GLU A N 1
ATOM 4590 C CA . GLU A 1 599 ? 21.082 -16.232 14.065 1.00 46.81 599 GLU A CA 1
ATOM 4591 C C . GLU A 1 599 ? 20.133 -17.405 14.338 1.00 46.81 599 GLU A C 1
ATOM 4593 O O . GLU A 1 599 ? 20.498 -18.557 14.148 1.00 46.81 599 GLU A O 1
ATOM 4598 N N . THR A 1 600 ? 18.869 -17.134 14.686 1.00 44.75 600 THR A N 1
ATOM 4599 C CA . THR A 1 600 ? 17.849 -18.191 14.819 1.00 44.75 600 THR A CA 1
ATOM 4600 C C . THR A 1 600 ? 17.221 -18.605 13.475 1.00 44.75 600 THR A C 1
ATOM 4602 O O . THR A 1 600 ? 16.310 -19.428 13.469 1.00 44.75 600 THR A O 1
ATOM 4605 N N . GLN A 1 601 ? 17.681 -18.066 12.336 1.00 48.59 601 GLN A N 1
ATOM 4606 C CA . GLN A 1 601 ? 17.187 -18.444 11.000 1.00 48.59 601 GLN A CA 1
ATOM 4607 C C . GLN A 1 601 ? 18.261 -18.993 10.041 1.00 48.59 601 GLN A C 1
ATOM 4609 O O . GLN A 1 601 ? 17.921 -19.316 8.908 1.00 48.59 601 GLN A O 1
ATOM 4614 N N . SER A 1 602 ? 19.529 -19.130 10.453 1.00 43.91 602 SER A N 1
ATOM 4615 C CA . SER A 1 602 ? 20.621 -19.499 9.529 1.00 43.91 602 SER A CA 1
ATOM 4616 C C . SER A 1 602 ? 21.487 -20.696 9.940 1.00 43.91 602 SER A C 1
ATOM 4618 O O . SER A 1 602 ? 22.495 -20.955 9.288 1.00 43.91 602 SER A O 1
ATOM 4620 N N . GLU A 1 603 ? 21.139 -21.445 10.987 1.00 43.81 603 GLU A N 1
ATOM 4621 C CA . GLU A 1 603 ? 21.848 -22.688 11.328 1.00 43.81 603 GLU A CA 1
ATOM 4622 C C . GLU A 1 603 ? 21.183 -23.897 10.658 1.00 43.81 603 GLU A C 1
ATOM 4624 O O . GLU A 1 603 ? 20.529 -24.676 11.334 1.00 43.81 603 GLU A O 1
ATOM 4629 N N . GLU A 1 604 ? 21.302 -24.019 9.332 1.00 52.59 604 GLU A N 1
ATOM 4630 C CA . GLU A 1 604 ? 21.247 -25.286 8.574 1.00 52.59 604 GLU A CA 1
ATOM 4631 C C . GLU A 1 604 ? 21.364 -24.974 7.070 1.00 52.59 604 GLU A C 1
ATOM 4633 O O . GLU A 1 604 ? 20.364 -24.877 6.377 1.00 52.59 604 GLU A O 1
ATOM 4638 N N . GLU A 1 605 ? 22.588 -24.770 6.569 1.00 48.69 605 GLU A N 1
ATOM 4639 C CA . GLU A 1 605 ? 23.001 -25.157 5.206 1.00 48.69 605 GLU A CA 1
ATOM 4640 C C . GLU A 1 605 ? 24.518 -24.940 5.056 1.00 48.69 605 GLU A C 1
ATOM 4642 O O . GLU A 1 605 ? 25.018 -23.854 4.764 1.00 48.69 605 GLU A O 1
ATOM 4647 N N . ASP A 1 606 ? 25.268 -26.013 5.316 1.00 47.50 606 ASP A N 1
ATOM 4648 C CA . ASP A 1 606 ? 26.675 -26.129 4.947 1.00 47.50 606 ASP A CA 1
ATOM 4649 C C . ASP A 1 606 ? 26.799 -26.230 3.419 1.00 47.50 606 ASP A C 1
ATOM 4651 O O . ASP A 1 606 ? 26.362 -27.212 2.817 1.00 47.50 606 ASP A O 1
ATOM 4655 N N . GLY A 1 607 ? 27.502 -25.265 2.823 1.00 47.66 607 GLY A N 1
ATOM 4656 C CA . GLY A 1 607 ? 28.227 -25.450 1.566 1.00 47.66 607 GLY A CA 1
ATOM 4657 C C . GLY A 1 607 ? 27.684 -24.684 0.364 1.00 47.66 607 GLY A C 1
ATOM 4658 O O . GLY A 1 607 ? 26.912 -25.227 -0.411 1.00 47.66 607 GLY A O 1
ATOM 4659 N N . ASP A 1 608 ? 28.170 -23.456 0.161 1.00 42.00 608 ASP A N 1
ATOM 4660 C CA . ASP A 1 608 ? 28.931 -23.092 -1.043 1.00 42.00 608 ASP A CA 1
ATOM 4661 C C . ASP A 1 608 ? 29.471 -21.647 -0.955 1.00 42.00 608 ASP A C 1
ATOM 4663 O O . ASP A 1 608 ? 28.992 -20.802 -0.206 1.00 42.00 608 ASP A O 1
ATOM 4667 N N . ASP A 1 609 ? 30.554 -21.420 -1.693 1.00 50.41 609 ASP A N 1
ATOM 4668 C CA . ASP A 1 609 ? 31.492 -20.290 -1.709 1.00 50.41 609 ASP A CA 1
ATOM 4669 C C . ASP A 1 609 ? 30.826 -18.885 -1.754 1.00 50.41 609 ASP A C 1
ATOM 4671 O O . ASP A 1 609 ? 30.507 -18.352 -2.821 1.00 50.41 609 ASP A O 1
ATOM 4675 N N . VAL A 1 610 ? 30.631 -18.242 -0.592 1.00 39.34 610 VAL A N 1
ATOM 4676 C CA . VAL A 1 610 ? 30.168 -16.843 -0.506 1.00 39.34 610 VAL A CA 1
ATOM 4677 C C . VAL A 1 610 ? 31.364 -15.890 -0.558 1.00 39.34 610 VAL A C 1
ATOM 4679 O O . VAL A 1 610 ? 32.135 -15.751 0.394 1.00 39.34 610 VAL A O 1
ATOM 4682 N N . LEU A 1 611 ? 31.481 -15.175 -1.679 1.00 38.75 611 LEU A N 1
ATOM 4683 C CA . LEU A 1 611 ? 32.346 -14.005 -1.834 1.00 38.75 611 LEU A CA 1
ATOM 4684 C C . LEU A 1 611 ? 31.999 -12.951 -0.770 1.00 38.75 611 LEU A C 1
ATOM 4686 O O . LEU A 1 611 ? 30.905 -12.388 -0.774 1.00 38.75 611 LEU A O 1
ATOM 4690 N N . GLN A 1 612 ? 32.948 -12.658 0.124 1.00 32.88 612 GLN A N 1
ATOM 4691 C CA . GLN A 1 612 ? 32.819 -11.567 1.091 1.00 32.88 612 GLN A CA 1
ATOM 4692 C C . GLN A 1 612 ? 32.630 -10.223 0.358 1.00 32.88 612 GLN A C 1
ATOM 4694 O O . GLN A 1 612 ? 33.441 -9.894 -0.516 1.00 32.88 612 GLN A O 1
ATOM 4699 N N . PRO A 1 613 ? 31.610 -9.416 0.702 1.00 34.56 613 PRO A N 1
ATOM 4700 C CA . PRO A 1 613 ? 31.471 -8.077 0.148 1.00 34.56 613 PRO A CA 1
ATOM 4701 C C . PRO A 1 613 ? 32.618 -7.167 0.628 1.00 34.56 613 PRO A C 1
ATOM 4703 O O . PRO A 1 613 ? 33.140 -7.349 1.734 1.00 34.56 613 PRO A O 1
ATOM 4706 N N . PRO A 1 614 ? 33.030 -6.176 -0.185 1.00 34.59 614 PRO A N 1
ATOM 4707 C CA . PRO A 1 614 ? 34.133 -5.289 0.155 1.00 34.59 614 PRO A CA 1
ATOM 4708 C C . PRO A 1 614 ? 33.811 -4.493 1.422 1.00 34.59 614 PRO A C 1
ATOM 4710 O O . PRO A 1 614 ? 32.804 -3.791 1.515 1.00 34.59 614 PRO A O 1
ATOM 4713 N N . THR A 1 615 ? 34.705 -4.581 2.403 1.00 32.78 615 THR A N 1
ATOM 4714 C CA . THR A 1 615 ? 34.672 -3.759 3.609 1.00 32.78 615 THR A CA 1
ATOM 4715 C C . THR A 1 615 ? 34.769 -2.282 3.229 1.00 32.78 615 THR A C 1
ATOM 4717 O O . THR A 1 615 ? 35.707 -1.836 2.567 1.00 32.78 615 THR A O 1
ATOM 4720 N N . ARG A 1 616 ? 33.766 -1.501 3.642 1.00 37.06 616 ARG A N 1
ATOM 4721 C CA . ARG A 1 616 ? 33.722 -0.047 3.439 1.00 37.06 616 ARG A CA 1
ATOM 4722 C C . ARG A 1 616 ? 34.947 0.590 4.122 1.00 37.06 616 ARG A C 1
ATOM 4724 O O . ARG A 1 616 ? 35.149 0.347 5.315 1.00 37.06 616 ARG A O 1
ATOM 4731 N N . PRO A 1 617 ? 35.761 1.408 3.432 1.00 35.78 617 PRO A N 1
ATOM 4732 C CA . PRO A 1 617 ? 36.844 2.120 4.092 1.00 35.78 617 PRO A CA 1
ATOM 4733 C C . PRO A 1 617 ? 36.267 3.153 5.077 1.00 35.78 617 PRO A C 1
ATOM 4735 O O . PRO A 1 617 ? 35.228 3.760 4.797 1.00 35.78 617 PRO A O 1
ATOM 4738 N N . PRO A 1 618 ? 36.918 3.377 6.232 1.00 32.88 618 PRO A N 1
ATOM 4739 C CA . PRO A 1 618 ? 36.470 4.365 7.202 1.00 32.88 618 PRO A CA 1
ATOM 4740 C C . PRO A 1 618 ? 36.490 5.763 6.575 1.00 32.88 618 PRO A C 1
ATOM 4742 O O . PRO A 1 618 ? 37.522 6.228 6.089 1.00 32.88 618 PRO A O 1
ATOM 4745 N N . SER A 1 619 ? 35.344 6.446 6.601 1.00 36.56 619 SER A N 1
ATOM 4746 C CA . SER A 1 619 ? 35.222 7.831 6.155 1.00 36.56 619 SER A CA 1
ATOM 4747 C C . SER A 1 619 ? 36.060 8.739 7.061 1.00 36.56 619 SER A C 1
ATOM 4749 O O . SER A 1 619 ? 35.673 9.036 8.196 1.00 36.56 619 SER A O 1
ATOM 4751 N N . SER A 1 620 ? 37.207 9.200 6.574 1.00 32.72 620 SER A N 1
ATOM 4752 C CA . SER A 1 620 ? 37.994 10.245 7.218 1.00 32.72 620 SER A CA 1
ATOM 4753 C C . SER A 1 620 ? 37.295 11.595 7.031 1.00 32.72 620 SER A C 1
ATOM 4755 O O . SER A 1 620 ? 37.504 12.312 6.056 1.00 32.72 620 SER A O 1
ATOM 4757 N N . ARG A 1 621 ? 36.442 11.968 7.989 1.00 35.59 621 ARG A N 1
ATOM 4758 C CA . ARG A 1 621 ? 35.999 13.360 8.136 1.00 35.59 621 ARG A CA 1
ATOM 4759 C C . ARG A 1 621 ? 37.194 14.207 8.572 1.00 35.59 621 ARG A C 1
ATOM 4761 O O . ARG A 1 621 ? 37.628 14.134 9.720 1.00 35.59 621 ARG A O 1
ATOM 4768 N N . SER A 1 622 ? 37.723 15.014 7.658 1.00 32.38 622 SER A N 1
ATOM 4769 C CA . SER A 1 622 ? 38.603 16.129 7.990 1.00 32.38 622 SER A CA 1
ATOM 4770 C C . SER A 1 622 ? 37.773 17.238 8.645 1.00 32.38 622 SER A C 1
ATOM 4772 O O . SER A 1 622 ? 36.877 17.825 8.043 1.00 32.38 622 SER A O 1
ATOM 4774 N N . ASN A 1 623 ? 38.062 17.515 9.915 1.00 36.03 623 ASN A N 1
ATOM 4775 C CA . ASN A 1 623 ? 37.561 18.696 10.608 1.00 36.03 623 ASN A CA 1
ATOM 4776 C C . ASN A 1 623 ? 38.268 19.935 10.044 1.00 36.03 623 ASN A C 1
ATOM 4778 O O . ASN A 1 623 ? 39.386 20.244 10.457 1.00 36.03 623 ASN A O 1
ATOM 4782 N N . HIS A 1 624 ? 37.619 20.664 9.135 1.00 33.72 624 HIS A N 1
ATOM 4783 C CA . HIS A 1 624 ? 37.968 22.059 8.883 1.00 33.72 624 HIS A CA 1
ATOM 4784 C C . HIS A 1 624 ? 37.096 22.971 9.751 1.00 33.72 624 HIS A C 1
ATOM 4786 O O . HIS A 1 624 ? 35.903 23.146 9.530 1.00 33.72 624 HIS A O 1
ATOM 4792 N N . SER A 1 625 ? 37.753 23.519 10.771 1.00 30.95 625 SER A N 1
ATOM 4793 C CA . SER A 1 625 ? 37.313 24.617 11.625 1.00 30.95 625 SER A CA 1
ATOM 4794 C C . SER A 1 625 ? 36.989 25.859 10.786 1.00 30.95 625 SER A C 1
ATOM 4796 O O . SER A 1 625 ? 37.899 26.454 10.214 1.00 30.95 625 SER A O 1
ATOM 4798 N N . MET A 1 626 ? 35.719 26.273 10.747 1.00 31.80 626 MET A N 1
ATOM 4799 C CA . MET A 1 626 ? 35.331 27.643 10.400 1.00 31.80 626 MET A CA 1
ATOM 4800 C C . MET A 1 626 ? 35.239 28.445 11.698 1.00 31.80 626 MET A C 1
ATOM 4802 O O . MET A 1 626 ? 34.258 28.356 12.435 1.00 31.80 626 MET A O 1
ATOM 4806 N N . ALA A 1 627 ? 36.295 29.200 11.976 1.00 34.78 627 ALA A N 1
ATOM 4807 C CA . ALA A 1 627 ? 36.264 30.330 12.885 1.00 34.78 627 ALA A CA 1
ATOM 4808 C C . ALA A 1 627 ? 36.378 31.609 12.044 1.00 34.78 627 ALA A C 1
ATOM 4810 O O . ALA A 1 627 ? 37.077 31.612 11.035 1.00 34.78 627 ALA A O 1
ATOM 4811 N N . GLU A 1 628 ? 35.709 32.659 12.521 1.00 37.41 628 GLU A N 1
ATOM 4812 C CA . GLU A 1 628 ? 35.835 34.066 12.115 1.00 37.41 628 GLU A CA 1
ATOM 4813 C C . GLU A 1 628 ? 35.150 34.487 10.805 1.00 37.41 628 GLU A C 1
ATOM 4815 O O . GLU A 1 628 ? 35.657 34.293 9.706 1.00 37.41 628 GLU A O 1
ATOM 4820 N N . LEU A 1 629 ? 33.991 35.143 10.951 1.00 32.62 629 LEU A N 1
ATOM 4821 C CA . LEU A 1 629 ? 33.793 36.556 10.587 1.00 32.62 629 LEU A CA 1
ATOM 4822 C C . LEU A 1 629 ? 32.381 36.993 11.020 1.00 32.62 629 LEU A C 1
ATOM 4824 O O . LEU A 1 629 ? 31.411 36.863 10.281 1.00 32.62 629 LEU A O 1
ATOM 4828 N N . ASN A 1 630 ? 32.285 37.508 12.248 1.00 31.69 630 ASN A N 1
ATOM 4829 C CA . ASN A 1 630 ? 31.223 38.423 12.656 1.00 31.69 630 ASN A CA 1
ATOM 4830 C C . ASN A 1 630 ? 31.868 39.807 12.719 1.00 31.69 630 ASN A C 1
ATOM 4832 O O . ASN A 1 630 ? 32.633 40.076 13.643 1.00 31.69 630 ASN A O 1
ATOM 4836 N N . GLU A 1 631 ? 31.561 40.675 11.761 1.00 35.69 631 GLU A N 1
ATOM 4837 C CA . GLU A 1 631 ? 31.783 42.107 11.920 1.00 35.69 631 GLU A CA 1
ATOM 4838 C C . GLU A 1 631 ? 30.490 42.850 11.576 1.00 35.69 631 GLU A C 1
ATOM 4840 O O . GLU A 1 631 ? 29.887 42.667 10.520 1.00 35.69 631 GLU A O 1
ATOM 4845 N N . TYR A 1 632 ? 30.055 43.617 12.570 1.00 36.62 632 TYR A N 1
ATOM 4846 C CA . TYR A 1 632 ? 28.897 44.494 12.629 1.00 36.62 632 TYR A CA 1
ATOM 4847 C C . TYR A 1 632 ? 28.783 45.441 11.429 1.00 36.62 632 TYR A C 1
ATOM 4849 O O . TYR A 1 632 ? 29.783 46.020 11.006 1.00 36.62 632 TYR A O 1
ATOM 4857 N N . LYS A 1 633 ? 27.540 45.736 11.030 1.00 35.03 633 LYS A N 1
ATOM 4858 C CA . LYS A 1 633 ? 27.057 47.118 10.881 1.00 35.03 633 LYS A CA 1
ATOM 4859 C C . LYS A 1 633 ? 25.530 47.154 10.850 1.00 35.03 633 LYS A C 1
ATOM 4861 O O . LYS A 1 633 ? 24.907 46.702 9.894 1.00 35.03 633 LYS A O 1
ATOM 4866 N N . ASP A 1 634 ? 24.984 47.679 11.941 1.00 50.16 634 ASP A N 1
ATOM 4867 C CA . ASP A 1 634 ? 23.692 48.350 11.983 1.00 50.16 634 ASP A CA 1
ATOM 4868 C C . ASP A 1 634 ? 23.707 49.529 11.002 1.00 50.16 634 ASP A C 1
ATOM 4870 O O . ASP A 1 634 ? 24.736 50.191 10.885 1.00 50.16 634 ASP A O 1
ATOM 4874 N N . ASP A 1 635 ? 22.583 49.773 10.332 1.00 46.25 635 ASP A N 1
ATOM 4875 C CA . ASP A 1 635 ? 22.068 51.116 10.047 1.00 46.25 635 ASP A CA 1
ATOM 4876 C C . ASP A 1 635 ? 20.589 50.977 9.634 1.00 46.25 635 ASP A C 1
ATOM 4878 O O . ASP A 1 635 ? 20.253 50.508 8.543 1.00 46.25 635 ASP A O 1
ATOM 4882 N N . GLU A 1 636 ? 19.704 51.350 10.561 1.00 51.72 636 GLU A N 1
ATOM 4883 C CA . GLU A 1 636 ? 18.355 51.823 10.259 1.00 51.72 636 GLU A CA 1
ATOM 4884 C C . GLU A 1 636 ? 18.467 53.224 9.639 1.00 51.72 636 GLU A C 1
ATOM 4886 O O . GLU A 1 636 ? 19.092 54.095 10.235 1.00 51.72 636 GLU A O 1
ATOM 4891 N N . ASP A 1 637 ? 17.839 53.455 8.482 1.00 53.41 637 ASP A N 1
ATOM 4892 C CA . ASP A 1 637 ? 17.037 54.660 8.226 1.00 53.41 637 ASP A CA 1
ATOM 4893 C C . ASP A 1 637 ? 16.315 54.574 6.862 1.00 53.41 637 ASP A C 1
ATOM 4895 O O . ASP A 1 637 ? 16.943 54.334 5.828 1.00 53.41 637 ASP A O 1
ATOM 4899 N N . HIS A 1 638 ? 15.004 54.870 6.913 1.00 44.56 638 HIS A N 1
ATOM 4900 C CA . HIS A 1 638 ? 13.992 55.086 5.848 1.00 44.56 638 HIS A CA 1
ATOM 4901 C C . HIS A 1 638 ? 13.071 53.932 5.430 1.00 44.56 638 HIS A C 1
ATOM 4903 O O . HIS A 1 638 ? 13.499 52.998 4.717 1.00 44.56 638 HIS A O 1
#

Radius of gyration: 36.29 Å; chains: 1; bounding box: 94×92×105 Å

Sequence (638 aa):
MTRCSGCSRNFPALAHDARCGHCQLKKPRALIEEWGSCSHCGSAYEHLEGALCFKCTDADDGVVQAARGAIASPVNPRAHTGPDGRVSLSSRVHEQGSDSNQERRDHAARVLAHMGSGYAEAVGRAIPGMRISPSKLKVAATSSSGAIMKPVPRLNIKISRVTDHDKGRYRTGPTFHSVSTQIPTDMPASELAAMCWTIADNAYTKGRGRRVAEESFSILWSSSRTLLNSEWLAEGEAIGDLWRRASSNSLLVPANDVKRKVMDFHVVVQEEEDSEELDQANLAKKTYITRKGKRANSVGTADLHTQSQLLTPSDSTSGKKPRVASSGREAYTTTINRVPGTLYMATKAGYVEDEHGSLTWVEEDVPMKIIVEPKPFASGLCKDAHKMTIDGVVYAAKCYYDVGYGESVSKEDNLHHLKEEANRQRLASGCAQRFMDAATKSKISFYNLRAAHPFIVIIAEGTNKGHAWLVDTLISEHASVRKFSGTNEAGLNMVDLVGKTCDAYAHYSLYDSDCAAVFVDIQGTFYWSTTGHFLYMFDFMMHSCDGFSGLGDNGWSGINTFVQQHTCNSICKALELTSTLSLWKTFGPGTGKNGNWFETQSEEEDGDDVLQPPTRPPSSRSNHSMAELNEYKDDEDH

Organism: Coprinellus micaceus (NCBI:txid71717)

Secondary structure (DSSP, 8-state):
--B-TTT--B-TTPPTTPPPHHHHHSPPPSSGGGSEEPTTT--EETT--SSS-HHHHTTT-HHHHHHHHHHHS---TT----TT-----SS---S-----HHHHHHHHHHHHHHHHHHHHHHHHHSPTT--PPPPS-------SS---PPPPPEEEEEEEEEEEEETTEEEE-S----EEEEEETTSBHHHHHHHHHHHHHHHHHHHHS-PPPGGGEEEEETTT-PBPPGGGSSTT-BHHHHHHHHHT-TTTS-HHHHHHTEEEEEEEEEPPGGGHHHHTTT-SS-------PPP---------------------------------TTTT--------SEEEEEEEEEEEE-TTS-EEEEE-SS-EEEEE-SS-SEE-SSEEEEEEEETTEEEEEEEES--SSSSPPPHHHHHHHHHHHHHHHHHHHHHHHHHHHHHHHTT-----EEE---EEEEE-SSTTTT-EEEEEE---TTPPEEE---SS--S---SSHHHHHHHHHHHHHHHHTTTSEEEES-EEEEEEETTEEEEEE-S-EEEETTS-S-TT--HHHHHHHHHHH----HHHHHTTPPPHHHHHHHHSTTSS----TTGGG-SS------PPPPPPPP--------------------

pLDDT: mean 79.32, std 23.19, range [30.23, 98.69]

InterPro domains:
  IPR004166 Alpha-type protein kinase, alpha-kinase domain [PF02816] (384-572)
  IPR004166 Alpha-type protein kinase, alpha-kinase domain [PS51158] (353-580)
  IPR004166 Alpha-type protein kinase, alpha-kinase domain [SM00811] (358-572)
  IPR011009 Protein kinase-like domain superfamily [SSF56112] (339-579)
  IPR051852 Alpha-type Protein Kinase [PTHR45992] (145-579)